Protein AF-A0A0G1YQS0-F1 (afdb_monomer)

Nearest PDB structures (foldseek):
  4dkw-assembly2_B  TM=8.585E-01  e=4.491E-18  Lederbergvirus P22
  5oe8-assembly2_B  TM=4.545E-01  e=4.018E-17  Deep-sea thermophilic phage D6E
  5oea-assembly3_C  TM=4.468E-01  e=3.009E-16  Deep-sea thermophilic phage D6E
  5oee-assembly6_F  TM=4.337E-01  e=1.665E-16  Deep-sea thermophilic phage D6E
  5oee-assembly3_C  TM=4.210E-01  e=2.109E-16  Deep-sea thermophilic phage D6E

Foldseek 3Di:
DVVVVVVVVVVVVCCQQVVLQPDDDQPLLLCQQQDFFPVRHAFQETEALEAPPQQLLLSLLSSQQCLQAVVDDPSGNHDHDPARFEEEEEEAAQVCLQVRNVCQNQNPQDPVCPVGGNSHSNGPVQWDDFDADPPDPSGTQWTWTNHPHGIHIYGYGHLVVDLVVLQPAQGQEYEYEADHDPSNVVSVVVSCPVVVHHYYYGYQLPVFCDPVNCCAPPVNPRSYHYRWYFLVSRPVQDPVNLVVVQVVDDPQCNCRNGGSHRSLPAWALQSDRQVLFEDAADDADLLWAKEKFWEDADPAWTKIWIWTWDPPDPFIAIEGHDMDTGHDDDLLRSLVVCVVVVQLQHEYAYAPQQQDQDPPPRHRNVVSSVVSRGNYDPDHFAAACDPPDDPPPRHDDPSRLSVVVNVCSVVNRYHYHNVPVLLVVLSSNFTDDPRHTDPDSCRNVNRCSRGCRQQAHPVRDGPCSVSSNVPPPVVVVVPDDPPDDD

Solvent-accessible surface area (backbone atoms only — not comparable to full-atom values): 26252 Å² total; per-residue (Å²): 111,72,68,60,54,51,52,52,54,51,52,53,51,44,57,42,46,38,38,56,85,67,62,75,68,49,73,65,51,47,49,53,54,41,42,40,11,90,83,70,46,71,27,39,33,36,33,41,35,17,21,65,92,61,51,50,62,58,49,52,31,45,52,53,28,29,56,34,32,55,65,66,59,95,85,64,69,38,87,81,74,96,55,45,41,40,33,40,38,33,18,69,29,59,66,54,21,35,69,48,55,45,26,43,31,34,14,62,67,47,97,91,33,77,85,29,50,18,43,14,30,36,32,46,93,31,56,72,52,71,43,71,32,86,97,43,90,79,24,59,30,33,42,35,27,44,14,80,74,42,72,12,44,36,38,51,42,22,56,74,68,43,46,72,71,42,68,80,43,72,26,38,34,36,39,34,38,43,81,67,56,66,66,42,49,52,26,55,59,56,18,15,64,89,63,69,25,39,37,40,36,25,27,49,40,84,81,22,65,41,74,60,48,38,42,49,76,71,67,42,52,74,47,32,34,68,38,76,39,29,46,86,65,22,90,88,52,46,73,68,57,49,53,55,55,53,70,77,42,57,81,84,50,40,53,23,44,42,42,16,41,43,47,90,74,63,25,53,71,58,88,63,63,64,75,71,28,46,37,82,79,72,87,78,62,88,84,44,45,58,32,28,4,34,28,82,57,65,100,51,46,25,13,40,26,32,36,38,32,47,74,88,49,98,65,54,32,39,31,41,74,50,72,52,77,48,67,88,72,53,72,71,56,51,46,50,52,41,41,74,77,40,23,58,82,26,47,26,29,34,50,65,71,33,68,44,60,34,90,87,77,69,42,36,44,51,55,58,41,43,75,72,48,37,34,58,46,94,59,56,51,37,38,60,27,61,93,94,51,61,85,70,67,32,42,78,63,63,66,64,44,50,51,52,52,43,52,30,32,78,70,62,24,34,34,34,32,59,85,50,54,70,57,54,55,33,51,76,63,34,30,30,56,96,85,35,78,51,90,56,74,41,38,59,61,50,3,41,40,35,22,57,48,57,44,31,42,82,84,65,43,64,64,52,55,73,76,60,49,62,76,57,63,66,61,56,74,74,69,81,86,90,84,75,89,132

Radius of gyration: 30.28 Å; Cα contacts (8 Å, |Δi|>4): 952; chains: 1; bounding box: 109×50×86 Å

Secondary structure (DSSP, 8-state):
-HHHHHHHHHHHHHHHH-TTTT----HHHHHHHTPBPTTSSBPSEEEEEE-TTSSHHHHHHHHHHHHHH----TT--S---SS--EEEEEESSHHHIIIIIIHHHH----TT-GGGTT-SSS-GGGEEEEEEPTTSTT-EEEEEEEETTEEEEEEEEEGGG-HHHHTT---SEEEEESPPPHHHHHHHHHHTTTTT-EEEEEE--TT-S-HHHHIIIII--TTEEEEEE-GGG-TTS-HHHHHHHHHHS-TTTHHHHHH----TTSSBS----HHHHEE------TTS-EEEEEE--SSS-EEEEEEEEE-SSSS-EEEEEEEEEESS--HHHHHHHHHHTTTTTS-EE--GGGGSBPTTT-SBHHHHHHHTT--B-SS---PPPPTTSPTT-S---HHHHHHHHHHHHHTT-EEEETT-HHHHHHHHH-BEETTEE--SS-HHHHHHHHHHHHHB-TTS-BTTHHHHGGGTHHHHTTS----S--

Structure (mmCIF, N/CA/C/O backbone):
data_AF-A0A0G1YQS0-F1
#
_entry.id   AF-A0A0G1YQS0-F1
#
loop_
_atom_site.group_PDB
_atom_site.id
_atom_site.type_symbol
_atom_site.label_atom_id
_atom_site.label_alt_id
_atom_site.label_comp_id
_atom_site.label_asym_id
_atom_site.label_entity_id
_atom_site.label_seq_id
_atom_site.pdbx_PDB_ins_code
_atom_site.Cartn_x
_atom_site.Cartn_y
_atom_site.Cartn_z
_atom_site.occupancy
_atom_site.B_iso_or_equiv
_atom_site.auth_seq_id
_atom_site.auth_comp_id
_atom_site.auth_asym_id
_atom_site.auth_atom_id
_atom_site.pdbx_PDB_model_num
ATOM 1 N N . MET A 1 1 ? 50.253 -10.487 -30.261 1.00 47.97 1 MET A N 1
ATOM 2 C CA . MET A 1 1 ? 49.721 -9.356 -29.456 1.00 47.97 1 MET A CA 1
ATOM 3 C C . MET A 1 1 ? 48.648 -8.535 -30.181 1.00 47.97 1 MET A C 1
ATOM 5 O O . MET A 1 1 ? 47.616 -8.299 -29.568 1.00 47.97 1 MET A O 1
ATOM 9 N N . LYS A 1 2 ? 48.805 -8.149 -31.464 1.00 45.94 2 LYS A N 1
ATOM 10 C CA . LYS A 1 2 ? 47.773 -7.384 -32.209 1.00 45.94 2 LYS A CA 1
ATOM 11 C C . LYS A 1 2 ? 46.428 -8.119 -32.394 1.00 45.94 2 LYS A C 1
ATOM 13 O O . LYS A 1 2 ? 45.391 -7.483 -32.247 1.00 45.94 2 LYS A O 1
ATOM 18 N N . ASP A 1 3 ? 46.427 -9.434 -32.628 1.00 50.09 3 ASP A N 1
ATOM 19 C CA . ASP A 1 3 ? 45.172 -10.200 -32.789 1.00 50.09 3 ASP A CA 1
ATOM 20 C C . ASP A 1 3 ? 44.426 -10.457 -31.473 1.00 50.09 3 ASP A C 1
ATOM 22 O O . ASP A 1 3 ? 43.200 -10.418 -31.441 1.00 50.09 3 ASP A O 1
ATOM 26 N N . HIS A 1 4 ? 45.145 -10.628 -30.358 1.00 42.50 4 HIS A N 1
ATOM 27 C CA . HIS A 1 4 ? 44.522 -10.709 -29.030 1.00 42.50 4 HIS A CA 1
ATOM 28 C C . HIS A 1 4 ? 43.888 -9.371 -28.617 1.00 42.50 4 HIS A C 1
ATOM 30 O O . HIS A 1 4 ? 42.774 -9.356 -28.107 1.00 42.50 4 HIS A O 1
ATOM 36 N N . SER A 1 5 ? 44.547 -8.244 -28.905 1.00 46.78 5 SER A N 1
ATOM 37 C CA . SER A 1 5 ? 44.008 -6.898 -28.656 1.00 46.78 5 SER A CA 1
ATOM 38 C C . SER A 1 5 ? 42.750 -6.595 -29.486 1.00 46.78 5 SER A C 1
ATOM 40 O O . SER A 1 5 ? 41.807 -6.009 -28.957 1.00 46.78 5 SER A O 1
ATOM 42 N N . LYS A 1 6 ? 42.697 -7.027 -30.755 1.00 51.34 6 LYS A N 1
ATOM 43 C CA . LYS A 1 6 ? 41.497 -6.900 -31.603 1.00 51.34 6 LYS A CA 1
ATOM 44 C C . LYS A 1 6 ? 40.340 -7.788 -31.139 1.00 51.34 6 LYS A C 1
ATOM 46 O O . LYS A 1 6 ? 39.194 -7.360 -31.192 1.00 51.34 6 LYS A O 1
ATOM 51 N N . SER A 1 7 ? 40.633 -9.001 -30.674 1.00 59.25 7 SER A N 1
ATOM 52 C CA . SER A 1 7 ? 39.616 -9.913 -30.135 1.00 59.25 7 SER A CA 1
ATOM 53 C C . SER A 1 7 ? 38.993 -9.364 -28.843 1.00 59.25 7 SER A C 1
ATOM 55 O O . SER A 1 7 ? 37.771 -9.311 -28.719 1.00 59.25 7 SER A O 1
ATOM 57 N N . ILE A 1 8 ? 39.817 -8.843 -27.923 1.00 61.03 8 ILE A N 1
ATOM 58 C CA . ILE A 1 8 ? 39.352 -8.210 -26.677 1.00 61.03 8 ILE A CA 1
ATOM 59 C C . ILE A 1 8 ? 38.475 -6.982 -26.975 1.00 61.03 8 ILE A C 1
ATOM 61 O O . ILE A 1 8 ? 37.369 -6.888 -26.445 1.00 61.03 8 ILE A O 1
ATOM 65 N N . SER A 1 9 ? 38.891 -6.100 -27.893 1.00 70.25 9 SER A N 1
ATOM 66 C CA . SER A 1 9 ? 38.107 -4.903 -28.237 1.00 70.25 9 SER A CA 1
ATOM 67 C C . SER A 1 9 ? 36.780 -5.223 -28.939 1.00 70.25 9 SER A C 1
ATOM 69 O O . SER A 1 9 ? 35.788 -4.513 -28.762 1.00 70.25 9 SER A O 1
ATOM 71 N N . GLN A 1 10 ? 36.716 -6.318 -29.700 1.00 68.62 10 GLN A N 1
ATOM 72 C CA . GLN A 1 10 ? 35.486 -6.775 -30.348 1.00 68.62 10 GLN A CA 1
ATOM 73 C C . GLN A 1 10 ? 34.505 -7.410 -29.347 1.00 68.62 10 GLN A C 1
ATOM 75 O O . GLN A 1 10 ? 33.293 -7.198 -29.457 1.00 68.62 10 GLN A O 1
ATOM 80 N N . VAL A 1 11 ? 35.010 -8.126 -28.336 1.00 69.38 11 VAL A N 1
ATOM 81 C CA . VAL A 1 11 ? 34.209 -8.666 -27.223 1.00 69.38 11 VAL A CA 1
ATOM 82 C C . VAL A 1 11 ? 33.661 -7.540 -26.343 1.00 69.38 11 VAL A C 1
ATOM 84 O O . VAL A 1 11 ? 32.473 -7.545 -26.020 1.00 69.38 11 VAL A O 1
ATOM 87 N N . GLU A 1 12 ? 34.479 -6.544 -26.000 1.00 72.00 12 GLU A N 1
ATOM 88 C CA . GLU A 1 12 ? 34.055 -5.367 -25.226 1.00 72.00 12 GLU A CA 1
ATOM 89 C C . GLU A 1 12 ? 32.992 -4.550 -25.966 1.00 72.00 12 GLU A C 1
ATOM 91 O O . GLU A 1 12 ? 31.954 -4.207 -25.395 1.00 72.00 12 GLU A O 1
ATOM 96 N N . ARG A 1 13 ? 33.188 -4.322 -27.272 1.00 72.50 13 ARG A N 1
ATOM 97 C CA . ARG A 1 13 ? 32.185 -3.671 -28.124 1.00 72.50 13 ARG A CA 1
ATOM 98 C C . ARG A 1 13 ? 30.888 -4.477 -28.182 1.00 72.50 13 ARG A C 1
ATOM 100 O O . ARG A 1 13 ? 29.809 -3.897 -28.094 1.00 72.50 13 ARG A O 1
ATOM 107 N N . SER A 1 14 ? 30.976 -5.801 -28.291 1.00 73.31 14 SER A N 1
ATOM 108 C CA . SER A 1 14 ? 29.788 -6.660 -28.319 1.00 73.31 14 SER A CA 1
ATOM 109 C C . SER A 1 14 ? 29.017 -6.591 -26.996 1.00 73.31 14 SER A C 1
ATOM 111 O O . SER A 1 14 ? 27.807 -6.398 -27.002 1.00 73.31 14 SER A O 1
ATOM 113 N N . ARG A 1 15 ? 29.715 -6.630 -25.854 1.00 73.50 15 ARG A N 1
ATOM 114 C CA . ARG A 1 15 ? 29.102 -6.462 -24.524 1.00 73.50 15 ARG A CA 1
ATOM 115 C C . ARG A 1 15 ? 28.442 -5.095 -24.336 1.00 73.50 15 ARG A C 1
ATOM 117 O O . ARG A 1 15 ? 27.399 -5.025 -23.695 1.00 73.50 15 ARG A O 1
ATOM 124 N N . LYS A 1 16 ? 29.018 -4.032 -24.908 1.00 74.94 16 LYS A N 1
ATOM 125 C CA . LYS A 1 16 ? 28.485 -2.664 -24.811 1.00 74.94 16 LYS A CA 1
ATOM 126 C C . LYS A 1 16 ? 27.200 -2.457 -25.627 1.00 74.94 16 LYS A C 1
ATOM 128 O O . LYS A 1 16 ? 26.287 -1.808 -25.138 1.00 74.94 16 LYS A O 1
ATOM 133 N N . TYR A 1 17 ? 27.114 -2.998 -26.846 1.00 78.25 17 TYR A N 1
ATOM 134 C CA . TYR A 1 17 ? 26.000 -2.706 -27.771 1.00 78.25 17 TYR A CA 1
ATOM 135 C C . TYR A 1 17 ? 24.974 -3.839 -27.940 1.00 78.25 17 TYR A C 1
ATOM 137 O O . TYR A 1 17 ? 23.908 -3.612 -28.511 1.00 78.25 17 TYR A O 1
ATOM 145 N N . PHE A 1 18 ? 25.271 -5.047 -27.450 1.00 82.62 18 PHE A N 1
ATOM 146 C CA . PHE A 1 18 ? 24.380 -6.216 -27.507 1.00 82.62 18 PHE A CA 1
ATOM 147 C C . PHE A 1 18 ? 23.965 -6.688 -26.104 1.00 82.62 18 PHE A C 1
ATOM 149 O O . PHE A 1 18 ? 23.758 -7.880 -25.868 1.00 82.62 18 PHE A O 1
ATOM 156 N N . LYS A 1 19 ? 23.850 -5.745 -25.156 1.00 88.25 19 LYS A N 1
ATOM 157 C CA . LYS A 1 19 ? 23.499 -6.002 -23.748 1.00 88.25 19 LYS A CA 1
ATOM 158 C C . LYS A 1 19 ? 22.233 -6.863 -23.624 1.00 88.25 19 LYS A C 1
ATOM 160 O O . LYS A 1 19 ? 22.225 -7.812 -22.849 1.00 88.25 19 LYS A O 1
ATOM 165 N N . LEU A 1 20 ? 21.210 -6.580 -24.441 1.00 91.06 20 LEU A N 1
ATOM 166 C CA . LEU A 1 20 ? 19.944 -7.321 -24.471 1.00 91.06 20 LEU A CA 1
ATOM 167 C C . LEU A 1 20 ? 20.108 -8.780 -24.921 1.00 91.06 20 LEU A C 1
ATOM 169 O O . LEU A 1 20 ? 19.593 -9.677 -24.263 1.00 91.06 20 LEU A O 1
ATOM 173 N N . GLN A 1 21 ? 20.841 -9.037 -26.014 1.00 88.38 21 GLN A N 1
ATOM 174 C CA . GLN A 1 21 ? 21.066 -10.409 -26.496 1.00 88.38 21 GLN A CA 1
ATOM 175 C C . GLN A 1 21 ? 21.927 -11.228 -25.531 1.00 88.38 21 GLN A C 1
ATOM 177 O O . GLN A 1 21 ? 21.789 -12.445 -25.453 1.00 88.38 21 GLN A O 1
ATOM 182 N N . LEU A 1 22 ? 22.822 -10.559 -24.805 1.00 89.75 22 LEU A N 1
ATOM 183 C CA . LEU A 1 22 ? 23.710 -11.171 -23.821 1.00 89.75 22 LEU A CA 1
ATOM 184 C C . LEU A 1 22 ? 23.096 -11.205 -22.414 1.00 89.75 22 LEU A C 1
ATOM 186 O O . LEU A 1 22 ? 23.805 -11.508 -21.451 1.00 89.75 22 LEU A O 1
ATOM 190 N N . TYR A 1 23 ? 21.805 -10.882 -22.272 1.00 93.06 23 TYR A N 1
ATOM 191 C CA . TYR A 1 23 ? 21.159 -10.841 -20.971 1.00 93.06 23 TYR A CA 1
ATOM 192 C C . TYR A 1 23 ? 21.137 -12.228 -20.320 1.00 93.06 23 TYR A C 1
ATOM 194 O O . TYR A 1 23 ? 20.477 -13.158 -20.787 1.00 93.06 23 TYR A O 1
ATOM 202 N N . SER A 1 24 ? 21.855 -12.337 -19.204 1.00 92.00 24 SER A N 1
ATOM 203 C CA . SER A 1 24 ? 21.890 -13.513 -18.345 1.00 92.00 24 SER A CA 1
ATOM 204 C C . SER A 1 24 ? 21.340 -13.123 -16.970 1.00 92.00 24 SER A C 1
ATOM 206 O O . SER A 1 24 ? 22.117 -12.663 -16.129 1.00 92.00 24 SER A O 1
ATOM 208 N N . PRO A 1 25 ? 20.019 -13.249 -16.738 1.00 94.31 25 PRO A N 1
ATOM 209 C CA . PRO A 1 25 ? 19.409 -12.890 -15.461 1.00 94.31 25 PRO A CA 1
ATOM 210 C C . PRO A 1 25 ? 19.966 -13.733 -14.313 1.00 94.31 25 PRO A C 1
ATOM 212 O O . PRO A 1 25 ? 20.261 -14.921 -14.477 1.00 94.31 25 PRO A O 1
ATOM 215 N N . TYR A 1 26 ? 20.016 -13.152 -13.116 1.00 95.38 26 TYR A N 1
ATOM 216 C CA . TYR A 1 26 ? 20.148 -13.938 -11.893 1.00 95.38 26 TYR A CA 1
ATOM 217 C C . TYR A 1 26 ? 18.948 -14.882 -11.721 1.00 95.38 26 TYR A C 1
ATOM 219 O O . TYR A 1 26 ? 17.856 -14.583 -12.212 1.00 95.38 26 TYR A O 1
ATOM 227 N N . PRO A 1 27 ? 19.093 -16.007 -10.995 1.00 95.56 27 PRO A N 1
ATOM 228 C CA . PRO A 1 27 ? 18.009 -16.978 -10.843 1.00 95.56 27 PRO A CA 1
ATOM 229 C C . PRO A 1 27 ? 16.690 -16.375 -10.337 1.00 95.56 27 PRO A C 1
ATOM 231 O O . PRO A 1 27 ? 15.619 -16.754 -10.805 1.00 95.56 27 PRO A O 1
ATOM 234 N N . TYR A 1 28 ? 16.733 -15.410 -9.411 1.00 95.50 28 TYR A N 1
ATOM 235 C CA . TYR A 1 28 ? 15.521 -14.731 -8.940 1.00 95.50 28 TYR A CA 1
ATOM 236 C C . TYR A 1 28 ? 14.929 -13.765 -9.985 1.00 95.50 28 TYR A C 1
ATOM 238 O O . TYR A 1 28 ? 13.711 -13.651 -10.068 1.00 95.50 28 TYR A O 1
ATOM 246 N N . GLN A 1 29 ? 15.758 -13.115 -10.813 1.00 96.75 29 GLN A N 1
ATOM 247 C CA . GLN A 1 29 ? 15.302 -12.245 -11.906 1.00 96.75 29 GLN A CA 1
ATOM 248 C C . GLN A 1 29 ? 14.600 -13.069 -12.989 1.00 96.75 29 GLN A C 1
ATOM 250 O O . GLN A 1 29 ? 13.508 -12.719 -13.424 1.00 96.75 29 GLN A O 1
ATOM 255 N N . ARG A 1 30 ? 15.172 -14.225 -13.359 1.00 96.06 30 ARG A N 1
ATOM 256 C CA . ARG A 1 30 ? 14.526 -15.161 -14.291 1.00 96.06 30 ARG A CA 1
ATOM 257 C C . ARG A 1 30 ? 13.160 -15.598 -13.768 1.00 96.06 30 ARG A C 1
ATOM 259 O O . ARG A 1 30 ? 12.164 -15.452 -14.468 1.00 96.06 30 ARG A O 1
ATOM 266 N N . ARG A 1 31 ? 13.105 -16.052 -12.511 1.00 95.44 31 ARG A N 1
ATOM 267 C CA . ARG A 1 31 ? 11.840 -16.428 -11.869 1.00 95.44 31 ARG A CA 1
ATOM 268 C C . ARG A 1 31 ? 10.839 -15.268 -11.843 1.00 95.44 31 ARG A C 1
ATOM 270 O O . ARG A 1 31 ? 9.659 -15.513 -12.052 1.00 95.44 31 ARG A O 1
ATOM 277 N N . PHE A 1 32 ? 11.291 -14.028 -11.620 1.00 97.25 32 PHE A N 1
ATOM 278 C CA . PHE A 1 32 ? 10.441 -12.834 -11.683 1.00 97.25 32 PHE A CA 1
ATOM 279 C C . PHE A 1 32 ? 9.796 -12.654 -13.070 1.00 97.25 32 PHE A C 1
ATOM 281 O O . PHE A 1 32 ? 8.576 -12.493 -13.161 1.00 97.25 32 PHE A O 1
ATOM 288 N N . HIS A 1 33 ? 10.582 -12.749 -14.148 1.00 97.38 33 HIS A N 1
ATOM 289 C CA . HIS A 1 33 ? 10.072 -12.652 -15.522 1.00 97.38 33 HIS A CA 1
ATOM 290 C C . HIS A 1 33 ? 9.028 -13.732 -15.839 1.00 97.38 33 HIS A C 1
ATOM 292 O O . HIS A 1 33 ? 8.055 -13.481 -16.547 1.00 97.38 33 HIS A O 1
ATOM 298 N N . GLU A 1 34 ? 9.197 -14.928 -15.285 1.00 95.62 34 GLU A N 1
ATOM 299 C CA . GLU A 1 34 ? 8.368 -16.102 -15.577 1.00 95.62 34 GLU A CA 1
ATOM 300 C C . GLU A 1 34 ? 7.168 -16.255 -14.628 1.00 95.62 34 GLU A C 1
ATOM 302 O O . GLU A 1 34 ? 6.394 -17.205 -14.772 1.00 95.62 34 GLU A O 1
ATOM 307 N N . MET A 1 35 ? 6.992 -15.339 -13.662 1.00 95.25 35 MET A N 1
ATOM 308 C CA . MET A 1 35 ? 5.997 -15.505 -12.602 1.00 95.25 35 MET A CA 1
ATOM 309 C C . MET A 1 35 ? 4.594 -15.752 -13.147 1.00 95.25 35 MET A C 1
ATOM 311 O O . MET A 1 35 ? 4.023 -14.968 -13.918 1.00 95.25 35 MET A O 1
ATOM 315 N N . LYS A 1 36 ? 4.026 -16.849 -12.660 1.00 92.19 36 LYS A N 1
ATOM 316 C CA . LYS A 1 36 ? 2.635 -17.206 -12.856 1.00 92.19 36 LYS A CA 1
ATOM 317 C C . LYS A 1 36 ? 1.827 -16.813 -11.622 1.00 92.19 36 LYS A C 1
ATOM 319 O O . LYS A 1 36 ? 2.363 -16.663 -10.526 1.00 92.19 36 LYS A O 1
ATOM 324 N N . ASP A 1 37 ? 0.540 -16.628 -11.827 1.00 85.56 37 ASP A N 1
ATOM 325 C CA . ASP A 1 37 ? -0.450 -16.483 -10.783 1.00 85.56 37 ASP A CA 1
ATOM 326 C C . ASP A 1 37 ? -0.739 -17.840 -10.104 1.00 85.56 37 ASP A C 1
ATOM 328 O O . ASP A 1 37 ? -0.276 -18.885 -10.582 1.00 85.56 37 ASP A O 1
ATOM 332 N N . PRO A 1 38 ? -1.497 -17.880 -8.992 1.00 77.88 38 PRO A N 1
ATOM 333 C CA . PRO A 1 38 ? -1.821 -19.132 -8.307 1.00 77.88 38 PRO A CA 1
ATOM 334 C C . PRO A 1 38 ? -2.590 -20.159 -9.158 1.00 77.88 38 PRO A C 1
ATOM 336 O O . PRO A 1 38 ? -2.700 -21.314 -8.753 1.00 77.88 38 PRO A O 1
ATOM 339 N N . GLN A 1 39 ? -3.127 -19.776 -10.323 1.00 81.56 39 GLN A N 1
ATOM 340 C CA . GLN A 1 39 ? -3.768 -20.687 -11.278 1.00 81.56 39 GLN A CA 1
ATOM 341 C C . GLN A 1 39 ? -2.822 -21.140 -12.406 1.00 81.56 39 GLN A C 1
ATOM 343 O O . GLN A 1 39 ? -3.256 -21.824 -13.335 1.00 81.56 39 GLN A O 1
ATOM 348 N N . GLY A 1 40 ? -1.537 -20.781 -12.340 1.00 85.31 40 GLY A N 1
ATOM 349 C CA . GLY A 1 40 ? -0.513 -21.176 -13.306 1.00 85.31 40 GLY A CA 1
ATOM 350 C C . GLY A 1 40 ? -0.517 -20.366 -14.606 1.00 85.31 40 GLY A C 1
ATOM 351 O O . GLY A 1 40 ? 0.218 -20.709 -15.535 1.00 85.31 40 GLY A O 1
ATOM 352 N N . LYS A 1 41 ? -1.306 -19.289 -14.705 1.00 90.56 41 LYS A N 1
ATOM 353 C CA . LYS A 1 41 ? -1.275 -18.368 -15.857 1.00 90.56 41 LYS A CA 1
ATOM 354 C C . LYS A 1 41 ? -0.269 -17.258 -15.604 1.00 90.56 41 LYS A C 1
ATOM 356 O O . LYS A 1 41 ? 0.053 -16.969 -14.468 1.00 90.56 41 LYS A O 1
ATOM 361 N N . VAL A 1 42 ? 0.236 -16.597 -16.643 1.00 91.62 42 VAL A N 1
ATOM 362 C CA . VAL A 1 42 ? 1.142 -15.450 -16.446 1.00 91.62 42 VAL A CA 1
ATOM 363 C C . VAL A 1 42 ? 0.444 -14.372 -15.611 1.00 91.62 42 VAL A C 1
ATOM 365 O O . VAL A 1 42 ? -0.614 -13.879 -16.014 1.00 91.62 42 VAL A O 1
ATOM 368 N N . ALA A 1 43 ? 1.052 -13.998 -14.482 1.00 95.25 43 ALA A N 1
ATOM 369 C CA . ALA A 1 43 ? 0.480 -13.014 -13.573 1.00 95.25 43 ALA A CA 1
ATOM 370 C C . ALA A 1 43 ? 0.333 -11.654 -14.269 1.00 95.25 43 ALA A C 1
ATOM 372 O O . ALA A 1 43 ? 1.257 -11.164 -14.923 1.00 95.25 43 ALA A O 1
ATOM 373 N N . LYS A 1 44 ? -0.842 -11.035 -14.125 1.00 95.38 44 LYS A N 1
ATOM 374 C CA . LYS A 1 44 ? -1.153 -9.721 -14.705 1.00 95.38 44 LYS A CA 1
ATOM 375 C C . LYS A 1 44 ? -0.416 -8.593 -14.003 1.00 95.38 44 LYS A C 1
ATOM 377 O O . LYS A 1 44 ? -0.074 -7.615 -14.655 1.00 95.38 44 LYS A O 1
ATOM 382 N N . ALA A 1 45 ? -0.139 -8.740 -12.713 1.00 96.62 45 ALA A N 1
ATOM 383 C CA . ALA A 1 45 ? 0.695 -7.815 -11.964 1.00 96.62 45 ALA A CA 1
ATOM 384 C C . ALA A 1 45 ? 1.789 -8.583 -11.224 1.00 96.62 45 ALA A C 1
ATOM 386 O O . ALA A 1 45 ? 1.508 -9.523 -10.484 1.00 96.62 45 ALA A O 1
ATOM 387 N N . ARG A 1 46 ? 3.041 -8.182 -11.422 1.00 97.12 46 ARG A N 1
ATOM 388 C CA . ARG A 1 46 ? 4.217 -8.825 -10.835 1.00 97.12 46 ARG A CA 1
ATOM 389 C C . ARG A 1 46 ? 5.002 -7.805 -10.029 1.00 97.12 46 ARG A C 1
ATOM 391 O O . ARG A 1 46 ? 5.286 -6.722 -10.525 1.00 97.12 46 ARG A O 1
ATOM 398 N N . CYS A 1 47 ? 5.370 -8.150 -8.805 1.00 97.06 47 CYS A N 1
ATOM 399 C CA . CYS A 1 47 ? 6.150 -7.283 -7.932 1.00 97.06 47 CYS A CA 1
ATOM 400 C C . CYS A 1 47 ? 7.472 -7.957 -7.561 1.00 97.06 47 CYS A C 1
ATOM 402 O O . CYS A 1 47 ? 7.466 -9.045 -6.992 1.00 97.06 47 CYS A O 1
ATOM 404 N N . LEU A 1 48 ? 8.596 -7.323 -7.895 1.00 97.44 48 LEU A N 1
ATOM 405 C CA . LEU A 1 48 ? 9.923 -7.653 -7.385 1.00 97.44 48 LEU A CA 1
ATOM 406 C C . LEU A 1 48 ? 10.217 -6.729 -6.203 1.00 97.44 48 LEU A C 1
ATOM 408 O O . LEU A 1 48 ? 10.769 -5.637 -6.371 1.00 97.44 48 LEU A O 1
ATOM 412 N N . MET A 1 49 ? 9.833 -7.184 -5.015 1.00 94.94 49 MET A N 1
ATOM 413 C CA . MET A 1 49 ? 10.057 -6.485 -3.754 1.00 94.94 49 MET A CA 1
ATOM 414 C C . MET A 1 49 ? 11.298 -7.068 -3.091 1.00 94.94 49 MET A C 1
ATOM 416 O O . MET A 1 49 ? 11.259 -8.167 -2.542 1.00 94.94 49 MET A O 1
ATOM 420 N N . ALA A 1 50 ? 12.427 -6.379 -3.203 1.00 94.56 50 ALA A N 1
ATOM 421 C CA . ALA A 1 50 ? 13.708 -7.004 -2.918 1.00 94.56 50 ALA A CA 1
ATOM 422 C C . ALA A 1 50 ? 14.756 -6.029 -2.369 1.00 94.56 50 ALA A C 1
ATOM 424 O O . ALA A 1 50 ? 14.590 -4.813 -2.419 1.00 94.56 50 ALA A O 1
ATOM 425 N N . ALA A 1 51 ? 15.853 -6.575 -1.848 1.00 92.06 51 ALA A N 1
ATOM 426 C CA . ALA A 1 51 ? 16.934 -5.833 -1.203 1.00 92.06 51 ALA A CA 1
ATOM 427 C C . ALA A 1 51 ? 17.587 -4.756 -2.092 1.00 92.06 51 ALA A C 1
ATOM 429 O O . ALA A 1 51 ? 17.491 -4.760 -3.326 1.00 92.06 51 ALA A O 1
ATOM 430 N N . ASN A 1 52 ? 18.309 -3.821 -1.476 1.00 88.69 52 ASN A N 1
ATOM 431 C CA . ASN A 1 52 ? 19.058 -2.788 -2.191 1.00 88.69 52 ASN A CA 1
ATOM 432 C C . ASN A 1 52 ? 20.266 -3.378 -2.933 1.00 88.69 52 ASN A C 1
ATOM 434 O O . ASN A 1 52 ? 20.879 -4.338 -2.485 1.00 88.69 52 ASN A O 1
ATOM 438 N N . GLN A 1 53 ? 20.618 -2.775 -4.074 1.00 87.31 53 GLN A N 1
ATOM 439 C CA . GLN A 1 53 ? 21.815 -3.102 -4.872 1.00 87.31 53 GLN A CA 1
ATOM 440 C C . GLN A 1 53 ? 21.901 -4.529 -5.451 1.00 87.31 53 GLN A C 1
ATOM 442 O O . GLN A 1 53 ? 22.977 -4.962 -5.861 1.00 87.31 53 GLN A O 1
ATOM 447 N N . ILE A 1 54 ? 20.780 -5.246 -5.574 1.00 92.19 54 ILE A N 1
ATOM 448 C CA . ILE A 1 54 ? 20.780 -6.583 -6.196 1.00 92.19 54 ILE A CA 1
ATOM 449 C C . ILE A 1 54 ? 20.462 -6.581 -7.700 1.00 92.19 54 ILE A C 1
ATOM 451 O O . ILE A 1 54 ? 20.604 -7.607 -8.348 1.00 92.19 54 ILE A O 1
ATOM 455 N N . GLY A 1 55 ? 20.086 -5.433 -8.281 1.00 92.44 55 GLY A N 1
ATOM 456 C CA . GLY A 1 55 ? 19.776 -5.30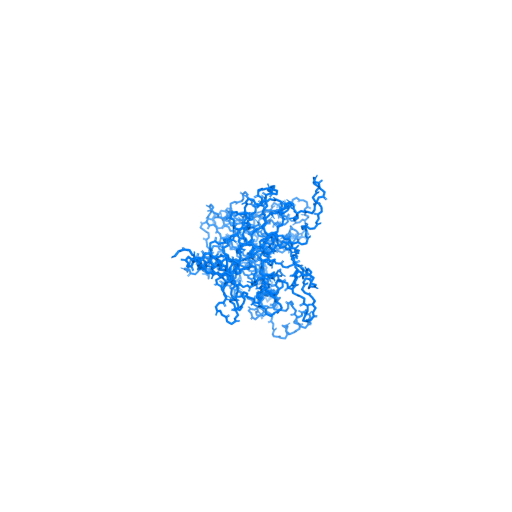6 -9.715 1.00 92.44 55 GLY A CA 1
ATOM 457 C C . GLY A 1 55 ? 18.280 -5.343 -10.050 1.00 92.44 55 GLY A C 1
ATOM 458 O O . GLY A 1 55 ? 17.884 -5.976 -11.026 1.00 92.44 55 GLY A O 1
ATOM 459 N N . LYS A 1 56 ? 17.436 -4.684 -9.244 1.00 94.75 56 LYS A N 1
ATOM 460 C CA . LYS A 1 56 ? 15.975 -4.616 -9.452 1.00 94.75 56 LYS A CA 1
ATOM 461 C C . LYS A 1 56 ? 15.595 -3.767 -10.668 1.00 94.75 56 LYS A C 1
ATOM 463 O O . LYS A 1 56 ? 14.963 -4.279 -11.583 1.00 94.75 56 LYS A O 1
ATOM 468 N N . THR A 1 57 ? 16.078 -2.526 -10.729 1.00 94.44 57 THR A N 1
ATOM 469 C CA . THR A 1 57 ? 15.872 -1.622 -11.874 1.00 94.44 57 THR A CA 1
ATOM 470 C C . THR A 1 57 ? 16.438 -2.210 -13.166 1.00 94.44 57 THR A C 1
ATOM 472 O O . THR A 1 57 ? 15.819 -2.128 -14.221 1.00 94.44 57 THR A O 1
ATOM 475 N N . LEU A 1 58 ? 17.586 -2.890 -13.072 1.00 93.75 58 LEU A N 1
ATOM 476 C CA . LEU A 1 58 ? 18.194 -3.611 -14.188 1.00 93.75 58 LEU A CA 1
ATOM 477 C C . LEU A 1 58 ? 17.252 -4.695 -14.739 1.00 93.75 58 LEU A C 1
ATOM 479 O O . LEU A 1 58 ? 17.058 -4.780 -15.949 1.00 93.75 58 LEU A O 1
ATOM 483 N N . CYS A 1 59 ? 16.655 -5.492 -13.850 1.00 96.50 59 CYS A N 1
ATOM 484 C CA . CYS A 1 59 ? 15.681 -6.528 -14.192 1.00 96.50 59 CYS A CA 1
ATOM 485 C C . CYS A 1 59 ? 14.450 -5.935 -14.898 1.00 96.50 59 CYS A C 1
ATOM 487 O O . CYS A 1 59 ? 14.065 -6.411 -15.964 1.00 96.50 59 CYS A O 1
ATOM 489 N N . GLY A 1 60 ? 13.866 -4.868 -14.343 1.00 97.44 60 GLY A N 1
ATOM 490 C CA . GLY A 1 60 ? 12.710 -4.195 -14.943 1.00 97.44 60 GLY A CA 1
ATOM 491 C C . GLY A 1 60 ? 13.015 -3.576 -16.312 1.00 97.44 60 GLY A C 1
ATOM 492 O O . GLY A 1 60 ? 12.244 -3.748 -17.256 1.00 97.44 60 GLY A O 1
ATOM 493 N N . GLY A 1 61 ? 14.183 -2.941 -16.455 1.00 97.25 61 GLY A N 1
ATOM 494 C CA . GLY A 1 61 ? 14.630 -2.332 -17.709 1.00 97.25 61 GLY A CA 1
ATOM 495 C C . GLY A 1 61 ? 14.906 -3.349 -18.812 1.00 97.25 61 GLY A C 1
ATOM 496 O O . GLY A 1 61 ? 14.533 -3.116 -19.964 1.00 97.25 61 GLY A O 1
ATOM 497 N N . ALA A 1 62 ? 15.499 -4.496 -18.465 1.00 97.50 62 ALA A N 1
ATOM 498 C CA . ALA A 1 62 ? 15.700 -5.593 -19.405 1.00 97.50 62 ALA A CA 1
ATOM 499 C C . ALA A 1 62 ? 14.358 -6.120 -19.938 1.00 97.50 62 ALA A C 1
ATOM 501 O O . ALA A 1 62 ? 14.189 -6.246 -21.149 1.00 97.50 62 ALA A O 1
ATOM 502 N N . GLU A 1 63 ? 13.379 -6.359 -19.061 1.00 98.31 63 GLU A N 1
ATOM 503 C CA . GLU A 1 63 ? 12.047 -6.823 -19.465 1.00 98.31 63 GLU A CA 1
ATOM 504 C C . GLU A 1 63 ? 11.302 -5.798 -20.331 1.00 98.31 63 GLU A C 1
ATOM 506 O O . GLU A 1 63 ? 10.776 -6.151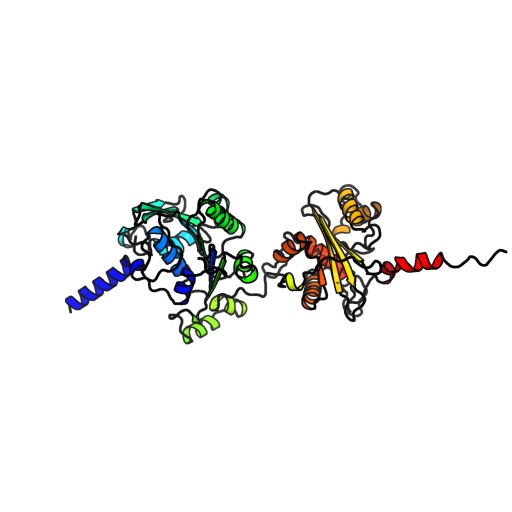 -21.390 1.00 98.31 63 GLU A O 1
ATOM 511 N N . ALA A 1 64 ? 11.327 -4.517 -19.949 1.00 98.38 64 ALA A N 1
ATOM 512 C CA . ALA A 1 64 ? 10.745 -3.443 -20.750 1.00 98.38 64 ALA A CA 1
ATOM 513 C C . ALA A 1 64 ? 11.359 -3.389 -22.162 1.00 98.38 64 ALA A C 1
ATOM 515 O O . ALA A 1 64 ? 10.634 -3.296 -23.152 1.00 98.38 64 ALA A O 1
ATOM 516 N N . ALA A 1 65 ? 12.684 -3.519 -22.285 1.00 98.12 65 ALA A N 1
ATOM 517 C CA . ALA A 1 65 ? 13.354 -3.543 -23.584 1.00 98.12 65 ALA A CA 1
ATOM 518 C C . ALA A 1 65 ? 13.054 -4.813 -24.399 1.00 98.12 65 ALA A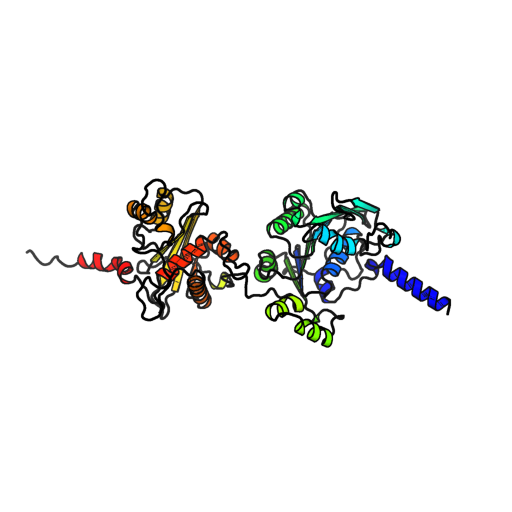 C 1
ATOM 520 O O . ALA A 1 65 ? 12.887 -4.725 -25.618 1.00 98.12 65 ALA A O 1
ATOM 521 N N . ILE A 1 66 ? 12.940 -5.984 -23.760 1.00 98.31 66 ILE A N 1
ATOM 522 C CA . ILE A 1 66 ? 12.514 -7.229 -24.422 1.00 98.31 66 ILE A CA 1
ATOM 523 C C . ILE A 1 66 ? 11.126 -7.039 -25.044 1.00 98.31 66 ILE A C 1
ATOM 525 O O . ILE A 1 66 ? 10.934 -7.333 -26.227 1.00 98.31 66 ILE A O 1
ATOM 529 N N . HIS A 1 67 ? 10.173 -6.489 -24.286 1.00 98.56 67 HIS A N 1
ATOM 530 C CA . HIS A 1 67 ? 8.832 -6.200 -24.792 1.00 98.56 67 HIS A CA 1
ATOM 531 C C . HIS A 1 67 ? 8.838 -5.142 -25.899 1.00 98.56 67 HIS A C 1
ATOM 533 O O . HIS A 1 67 ? 8.197 -5.348 -26.929 1.00 98.56 67 HIS A O 1
ATOM 539 N N . ALA A 1 68 ? 9.591 -4.053 -25.728 1.00 98.50 68 ALA A N 1
ATOM 540 C CA . ALA A 1 68 ? 9.634 -2.954 -26.690 1.00 98.50 68 ALA A CA 1
ATOM 541 C C . ALA A 1 68 ? 10.261 -3.347 -28.036 1.00 98.50 68 ALA A C 1
ATOM 543 O O . ALA A 1 68 ? 9.822 -2.909 -29.100 1.00 98.50 68 ALA A O 1
ATOM 544 N N . THR A 1 69 ? 11.296 -4.186 -28.006 1.00 98.12 69 THR A N 1
ATOM 545 C CA . THR A 1 69 ? 12.001 -4.647 -29.213 1.00 98.12 69 THR A CA 1
ATOM 546 C C . THR A 1 69 ? 11.354 -5.888 -29.829 1.00 98.12 69 THR A C 1
ATOM 548 O O . THR A 1 69 ? 11.488 -6.130 -31.028 1.00 98.12 69 THR A O 1
ATOM 551 N N . GLY A 1 70 ? 10.639 -6.687 -29.035 1.00 97.62 70 GLY A N 1
ATOM 552 C CA . GLY A 1 70 ? 10.125 -7.990 -29.455 1.00 97.62 70 GLY A CA 1
ATOM 553 C C . GLY A 1 70 ? 11.214 -9.058 -29.590 1.00 97.62 70 GLY A C 1
ATOM 554 O O . GLY A 1 70 ? 10.949 -10.136 -30.127 1.00 97.62 70 GLY A O 1
ATOM 555 N N . LEU A 1 71 ? 12.434 -8.770 -29.124 1.00 96.06 71 LEU A N 1
ATOM 556 C CA . LEU A 1 71 ? 13.583 -9.673 -29.143 1.00 96.06 71 LEU A CA 1
ATOM 557 C C . LEU A 1 71 ? 13.597 -10.523 -27.869 1.00 96.06 71 LEU A C 1
ATOM 559 O O . LEU A 1 71 ? 14.436 -10.358 -26.987 1.00 96.06 71 LEU A O 1
ATOM 563 N N . TYR A 1 72 ? 12.622 -11.420 -27.765 1.00 96.38 72 TYR A N 1
ATOM 564 C CA . TYR A 1 72 ? 12.507 -12.336 -26.634 1.00 96.38 72 TYR A CA 1
ATOM 565 C C . TYR A 1 72 ? 13.600 -13.415 -26.680 1.00 96.38 72 TYR A C 1
ATOM 567 O O . TYR A 1 72 ? 13.683 -14.113 -27.694 1.00 96.38 72 TYR A O 1
ATOM 575 N N . PRO A 1 73 ? 14.382 -13.604 -25.600 1.00 94.31 73 PRO A N 1
ATOM 576 C CA . PRO A 1 73 ? 15.349 -14.696 -25.501 1.00 94.31 73 PRO A CA 1
ATOM 577 C C . PRO A 1 73 ? 14.696 -16.080 -25.616 1.00 94.31 73 PRO A C 1
ATOM 579 O O . PRO A 1 73 ? 13.534 -16.253 -25.248 1.00 94.31 73 PRO A O 1
ATOM 582 N N . ASP A 1 74 ? 15.460 -17.089 -26.044 1.00 93.69 74 ASP A N 1
ATOM 583 C CA . ASP A 1 74 ? 14.957 -18.466 -26.201 1.00 93.69 74 ASP A CA 1
ATOM 584 C C . ASP A 1 74 ? 14.469 -19.085 -24.884 1.00 93.69 74 ASP A C 1
ATOM 586 O O . ASP A 1 74 ? 13.562 -19.911 -24.876 1.00 93.69 74 ASP A O 1
ATOM 590 N N . TRP A 1 75 ? 15.049 -18.663 -23.758 1.00 93.75 75 TRP A N 1
ATOM 591 C CA . TRP A 1 75 ? 14.655 -19.115 -22.424 1.00 93.75 75 TRP A CA 1
ATOM 592 C C . TRP A 1 75 ? 13.401 -18.411 -21.880 1.00 93.75 75 TRP A C 1
ATOM 594 O O . TRP A 1 75 ? 12.956 -18.748 -20.791 1.00 93.75 75 TRP A O 1
ATOM 604 N N . TRP A 1 76 ? 12.847 -17.420 -22.585 1.00 95.56 76 TRP A N 1
ATOM 605 C CA . TRP A 1 76 ? 11.763 -16.583 -22.071 1.00 95.56 76 TRP A CA 1
ATOM 606 C C . TRP A 1 76 ? 10.420 -17.325 -21.976 1.00 95.56 76 TRP A C 1
ATOM 608 O O . TRP A 1 76 ? 9.779 -17.564 -23.003 1.00 95.56 76 TRP A O 1
ATOM 618 N N . ASP A 1 77 ? 9.947 -17.564 -20.748 1.00 93.50 77 ASP A N 1
ATOM 619 C CA . ASP A 1 77 ? 8.601 -18.098 -20.443 1.00 93.50 77 ASP A CA 1
ATOM 620 C C . ASP A 1 77 ? 7.670 -17.072 -19.744 1.00 93.50 77 ASP A C 1
ATOM 622 O O . ASP A 1 77 ? 6.636 -17.393 -19.146 1.00 93.50 77 ASP A O 1
ATOM 626 N N . GLY A 1 78 ? 8.031 -15.789 -19.812 1.00 94.62 78 GLY A N 1
ATOM 627 C CA . GLY A 1 78 ? 7.204 -14.683 -19.330 1.00 94.62 78 GLY A CA 1
ATOM 628 C C . GLY A 1 78 ? 6.081 -14.277 -20.300 1.00 94.62 78 GLY A C 1
ATOM 629 O O . GLY A 1 78 ? 5.868 -14.915 -21.338 1.00 94.62 78 GLY A O 1
ATOM 630 N N . PRO A 1 79 ? 5.367 -13.171 -20.014 1.00 94.25 79 PRO A N 1
ATOM 631 C CA . PRO A 1 79 ? 4.415 -12.595 -20.959 1.00 94.25 79 PRO A CA 1
ATOM 632 C C . PRO A 1 79 ? 5.090 -12.273 -22.297 1.00 94.25 79 PRO A C 1
ATOM 634 O O . PRO A 1 79 ? 6.259 -11.894 -22.349 1.00 94.25 79 PRO A O 1
ATOM 637 N N . ARG A 1 80 ? 4.364 -12.434 -23.406 1.00 95.44 80 ARG A N 1
ATOM 638 C CA . ARG A 1 80 ? 4.877 -12.165 -24.753 1.00 95.44 80 ARG A CA 1
ATOM 639 C C . ARG A 1 80 ? 3.823 -11.447 -25.578 1.00 95.44 80 ARG A C 1
ATOM 641 O O . ARG A 1 80 ? 2.690 -11.910 -25.685 1.00 95.44 80 ARG A O 1
ATOM 648 N N . PHE A 1 81 ? 4.223 -10.358 -26.220 1.00 96.75 81 PHE A N 1
ATOM 649 C CA . PHE A 1 81 ? 3.356 -9.595 -27.108 1.00 96.75 81 PHE A CA 1
ATOM 650 C C . PHE A 1 81 ? 3.500 -10.066 -28.558 1.00 96.75 81 PHE A C 1
ATOM 652 O O . PHE A 1 81 ? 4.597 -10.153 -29.119 1.00 96.75 81 PHE A O 1
ATOM 659 N N . ALA A 1 82 ? 2.364 -10.392 -29.180 1.00 94.75 82 ALA A N 1
ATOM 660 C CA . ALA A 1 82 ? 2.296 -10.781 -30.588 1.00 94.75 82 ALA A CA 1
ATOM 661 C C . ALA A 1 82 ? 2.289 -9.575 -31.554 1.00 94.75 82 ALA A C 1
ATOM 663 O O . ALA A 1 82 ? 2.282 -9.748 -32.769 1.00 94.75 82 ALA A O 1
ATOM 664 N N . PHE A 1 83 ? 2.321 -8.362 -31.009 1.00 97.12 83 PHE A N 1
ATOM 665 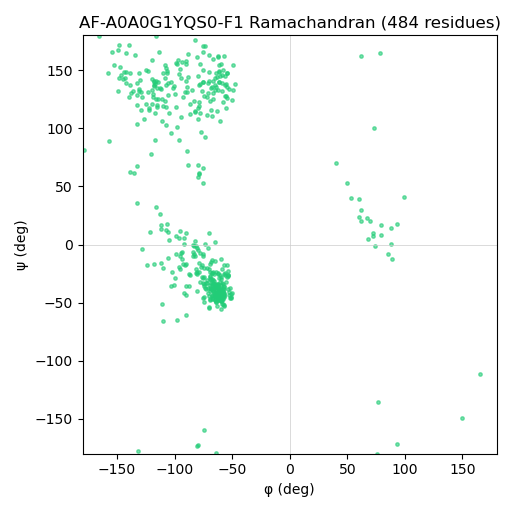C CA . PHE A 1 83 ? 2.207 -7.063 -31.669 1.00 97.12 83 PHE A CA 1
ATOM 666 C C . PHE A 1 83 ? 3.162 -6.071 -30.977 1.00 97.12 83 PHE A C 1
ATOM 668 O O . PHE A 1 83 ? 3.636 -6.404 -29.895 1.00 97.12 83 PHE A O 1
ATOM 675 N N . PRO A 1 84 ? 3.485 -4.903 -31.568 1.00 98.00 84 PRO A N 1
ATOM 676 C CA . PRO A 1 84 ? 4.243 -3.852 -30.881 1.00 98.00 84 PRO A CA 1
ATOM 677 C C . PRO A 1 84 ? 3.408 -3.245 -29.734 1.00 98.00 84 PRO A C 1
ATOM 679 O O . PRO A 1 84 ? 2.404 -2.597 -30.031 1.00 98.00 84 PRO A O 1
ATOM 682 N N . PRO A 1 85 ? 3.763 -3.467 -28.456 1.00 98.19 85 PRO A N 1
ATOM 683 C CA . PRO A 1 85 ? 2.978 -2.970 -27.321 1.00 98.19 85 PRO A CA 1
ATOM 684 C C . PRO A 1 85 ? 3.216 -1.472 -27.052 1.00 98.19 85 PRO A C 1
ATOM 686 O O . PRO A 1 85 ? 4.292 -0.957 -27.360 1.00 98.19 85 PRO A O 1
ATOM 689 N N . HIS A 1 86 ? 2.254 -0.782 -26.431 1.00 98.19 86 HIS A N 1
ATOM 690 C CA . HIS A 1 86 ? 2.468 0.527 -25.792 1.00 98.19 86 HIS A CA 1
ATOM 691 C C . HIS A 1 86 ? 2.960 0.346 -24.359 1.00 98.19 86 HIS A C 1
ATOM 693 O O . HIS A 1 86 ? 2.292 -0.291 -23.534 1.00 98.19 86 HIS A O 1
ATOM 699 N N . LEU A 1 87 ? 4.138 0.896 -24.067 1.00 98.62 87 LEU A N 1
ATOM 700 C CA . LEU A 1 87 ? 4.768 0.789 -22.759 1.00 98.62 87 LEU A CA 1
ATOM 701 C C . LEU A 1 87 ? 4.665 2.096 -21.987 1.00 98.62 87 LEU A C 1
ATOM 703 O O . LEU A 1 87 ? 4.939 3.162 -22.530 1.00 98.62 87 LEU A O 1
ATOM 707 N N . VAL A 1 88 ? 4.391 2.000 -20.688 1.00 98.12 88 VAL A N 1
ATOM 708 C CA . VAL A 1 88 ? 4.521 3.134 -19.765 1.00 98.12 88 VAL A CA 1
ATOM 709 C C . VAL A 1 88 ? 5.488 2.749 -18.656 1.00 98.12 88 VAL A C 1
ATOM 711 O O . VAL A 1 88 ? 5.240 1.807 -17.906 1.00 98.12 88 VAL A O 1
ATOM 714 N N . CYS A 1 89 ? 6.619 3.446 -18.582 1.00 98.06 89 CYS A N 1
ATOM 715 C CA . CYS A 1 89 ? 7.630 3.241 -17.551 1.00 98.06 89 CYS A CA 1
ATOM 716 C C . CYS A 1 89 ? 7.672 4.463 -16.630 1.00 98.06 89 CYS A C 1
ATOM 718 O O . CYS A 1 89 ? 7.673 5.606 -17.096 1.00 98.06 89 CYS A O 1
ATOM 720 N N . SER A 1 90 ? 7.696 4.250 -15.319 1.00 96.38 90 SER A N 1
ATOM 721 C CA . SER A 1 90 ? 7.667 5.341 -14.348 1.00 96.38 90 SER A CA 1
ATOM 722 C C . SER A 1 90 ? 8.593 5.143 -13.174 1.00 96.38 90 SER A C 1
ATOM 724 O O . SER A 1 90 ? 8.807 4.018 -12.740 1.00 96.38 90 SER A O 1
ATOM 726 N N . GLY A 1 91 ? 9.105 6.261 -12.667 1.00 94.38 91 GLY A N 1
ATOM 727 C CA . GLY A 1 91 ? 9.850 6.335 -11.415 1.00 94.38 91 GLY A CA 1
ATOM 728 C C . GLY A 1 91 ? 9.352 7.475 -10.531 1.00 94.38 91 GLY A C 1
ATOM 729 O O . GLY A 1 91 ? 8.443 8.211 -10.903 1.00 94.38 91 GLY A O 1
ATOM 730 N N . VAL A 1 92 ? 9.983 7.671 -9.371 1.00 88.81 92 VAL A N 1
ATOM 731 C CA . VAL A 1 92 ? 9.543 8.636 -8.335 1.00 88.81 92 VAL A CA 1
ATOM 732 C C . VAL A 1 92 ? 9.304 10.052 -8.867 1.00 88.81 92 VAL A C 1
ATOM 734 O O . VAL A 1 92 ? 8.298 10.691 -8.571 1.00 88.81 92 VAL A O 1
ATOM 737 N N . ASN A 1 93 ? 10.233 10.557 -9.667 1.00 91.56 93 ASN A N 1
ATOM 738 C CA . ASN A 1 93 ? 10.129 11.865 -10.295 1.00 91.56 93 ASN A CA 1
ATOM 739 C C . ASN A 1 93 ? 10.831 11.857 -11.648 1.00 91.56 93 ASN A C 1
ATOM 741 O O . ASN A 1 93 ? 11.519 10.898 -12.010 1.00 91.56 93 ASN A O 1
ATOM 745 N N . SER A 1 94 ? 10.666 12.932 -12.403 1.00 91.12 94 SER A N 1
ATOM 746 C CA . SER A 1 94 ? 11.178 13.034 -13.764 1.00 91.12 94 SER A CA 1
ATOM 747 C C . SER A 1 94 ? 12.712 13.020 -13.829 1.00 91.12 94 SER A C 1
ATOM 749 O O . SER A 1 94 ? 13.278 12.477 -14.777 1.00 91.12 94 SER A O 1
ATOM 751 N N . TYR A 1 95 ? 13.401 13.550 -12.810 1.00 89.56 95 TYR A N 1
ATOM 752 C CA . TYR A 1 95 ? 14.867 13.503 -12.721 1.00 89.56 95 TYR A CA 1
ATOM 753 C C . TYR A 1 95 ? 15.376 12.081 -12.465 1.00 89.56 95 TYR A C 1
ATOM 755 O O . TYR A 1 95 ? 16.242 11.601 -13.190 1.00 89.56 95 TYR A O 1
ATOM 763 N N . ARG A 1 96 ? 14.794 11.362 -11.497 1.00 90.00 96 ARG A N 1
ATOM 764 C CA . ARG A 1 96 ? 15.126 9.952 -11.237 1.00 90.00 96 ARG A CA 1
ATOM 765 C C . ARG A 1 96 ? 14.750 9.052 -12.408 1.00 90.00 96 ARG A C 1
ATOM 767 O O . ARG A 1 96 ? 15.507 8.149 -12.739 1.00 90.00 96 ARG A O 1
ATOM 774 N N . THR A 1 97 ? 13.633 9.331 -13.077 1.00 93.94 97 THR A N 1
ATOM 775 C CA . THR A 1 97 ? 13.230 8.617 -14.297 1.00 93.94 97 THR A CA 1
ATOM 776 C C . THR A 1 97 ? 14.281 8.785 -15.395 1.00 93.94 97 THR A C 1
ATOM 778 O O . THR A 1 97 ? 14.666 7.800 -16.021 1.00 93.94 97 THR A O 1
ATOM 781 N N . ARG A 1 98 ? 14.828 9.994 -15.584 1.00 92.31 98 ARG A N 1
ATOM 782 C CA . ARG A 1 98 ? 15.961 10.232 -16.494 1.00 92.31 98 ARG A CA 1
ATOM 783 C C . ARG A 1 98 ? 17.229 9.484 -16.047 1.00 92.31 98 ARG A C 1
ATOM 785 O O . ARG A 1 98 ? 17.885 8.828 -16.851 1.00 92.31 98 ARG A O 1
ATOM 792 N N . ASP A 1 99 ? 17.586 9.584 -14.772 1.00 90.12 99 ASP A N 1
ATOM 793 C CA . ASP A 1 99 ? 18.893 9.122 -14.282 1.00 90.12 99 ASP A CA 1
ATOM 794 C C . ASP A 1 99 ? 18.974 7.602 -14.072 1.00 90.12 99 ASP A C 1
ATOM 796 O O . ASP A 1 99 ? 20.070 7.036 -14.119 1.00 90.12 99 ASP A O 1
ATOM 800 N N . LEU A 1 100 ? 17.830 6.940 -13.873 1.00 91.88 100 LEU A N 1
ATOM 801 C CA . LEU A 1 100 ? 17.729 5.499 -13.631 1.00 91.88 100 LEU A CA 1
ATOM 802 C C . LEU A 1 100 ? 17.089 4.776 -14.820 1.00 91.88 100 LEU A C 1
ATOM 804 O O . LEU A 1 100 ? 17.766 4.019 -15.512 1.00 91.88 100 LEU A O 1
ATOM 808 N N . ILE A 1 101 ? 15.812 5.040 -15.106 1.00 95.69 101 ILE A N 1
ATOM 809 C CA . ILE A 1 101 ? 15.029 4.290 -16.104 1.00 95.69 101 ILE A CA 1
ATOM 810 C C . ILE A 1 101 ? 15.507 4.593 -17.527 1.00 95.69 101 ILE A C 1
ATOM 812 O O . ILE A 1 101 ? 15.867 3.681 -18.271 1.00 95.69 101 ILE A O 1
ATOM 816 N N . GLN A 1 102 ? 15.554 5.871 -17.914 1.00 94.88 102 GLN A N 1
ATOM 817 C CA . GLN A 1 102 ? 16.022 6.278 -19.240 1.00 94.88 102 GLN A CA 1
ATOM 818 C C . GLN A 1 102 ? 17.475 5.851 -19.452 1.00 94.88 102 GLN A C 1
ATOM 820 O O . GLN A 1 102 ? 17.799 5.347 -20.525 1.00 94.88 102 GLN A O 1
ATOM 825 N N . LYS A 1 103 ? 18.340 6.006 -18.441 1.00 91.94 103 LYS A N 1
ATOM 826 C CA . LYS A 1 103 ? 19.729 5.540 -18.508 1.00 91.94 103 LYS A CA 1
ATOM 827 C C . LYS A 1 103 ? 19.818 4.028 -18.713 1.00 91.94 103 LYS A C 1
ATOM 829 O O . LYS A 1 103 ? 20.612 3.584 -19.537 1.00 91.94 103 LYS A O 1
ATOM 834 N N . GLU A 1 104 ? 19.012 3.235 -18.009 1.00 93.25 104 GLU A N 1
ATOM 835 C CA . GLU A 1 104 ? 18.987 1.785 -18.215 1.00 93.25 104 GLU A CA 1
ATOM 836 C C . GLU A 1 104 ? 18.493 1.413 -19.613 1.00 93.25 104 GLU A C 1
ATOM 838 O O . GLU A 1 104 ? 19.061 0.518 -20.235 1.00 93.25 104 GLU A O 1
ATOM 843 N N . LEU A 1 105 ? 17.485 2.104 -20.148 1.00 95.12 105 LEU A N 1
ATOM 844 C CA . LEU A 1 105 ? 16.928 1.804 -21.468 1.00 95.12 105 LEU A CA 1
ATOM 845 C C . LEU A 1 105 ? 17.824 2.281 -22.620 1.00 95.12 105 LEU A C 1
ATOM 847 O O . LEU A 1 105 ? 18.060 1.523 -23.558 1.00 95.12 105 LEU A O 1
ATOM 851 N N . LEU A 1 106 ? 18.340 3.508 -22.560 1.00 92.31 106 LEU A N 1
ATOM 852 C CA . LEU A 1 106 ? 19.053 4.157 -23.668 1.00 92.31 106 LEU A CA 1
ATOM 853 C C . LEU A 1 106 ? 20.577 4.157 -23.515 1.00 92.31 106 LEU A C 1
ATOM 855 O O . LEU A 1 106 ? 21.276 4.252 -24.523 1.00 92.31 106 LEU A O 1
ATOM 859 N N . GLY A 1 107 ? 21.099 4.041 -22.294 1.00 87.19 107 GLY A N 1
ATOM 860 C CA . GLY A 1 107 ? 22.494 4.337 -21.967 1.00 87.19 107 GLY A CA 1
ATOM 861 C C . GLY A 1 107 ? 22.686 5.779 -21.487 1.00 87.19 107 GLY A C 1
ATOM 862 O O . GLY A 1 107 ? 21.726 6.510 -21.232 1.00 87.19 107 GLY A O 1
ATOM 863 N N . THR A 1 108 ? 23.940 6.208 -21.332 1.00 71.38 108 THR A N 1
ATOM 864 C CA . THR A 1 108 ? 24.267 7.554 -20.838 1.00 71.38 108 THR A CA 1
ATOM 865 C C . THR A 1 108 ? 23.985 8.602 -21.919 1.00 71.38 108 THR A C 1
ATOM 867 O O . THR A 1 108 ? 24.828 8.895 -22.756 1.00 71.38 108 THR A O 1
ATOM 870 N N . ALA A 1 109 ? 22.787 9.184 -21.917 1.00 55.06 109 ALA A N 1
ATOM 871 C CA . ALA A 1 109 ? 22.404 10.238 -22.854 1.00 55.06 109 ALA A CA 1
ATOM 872 C C . ALA A 1 109 ? 22.955 11.613 -22.417 1.00 55.06 109 ALA A C 1
ATOM 874 O O . ALA A 1 109 ? 22.193 12.493 -22.020 1.00 55.06 109 ALA A O 1
ATOM 875 N N . ASN A 1 110 ? 24.277 11.810 -22.466 1.00 53.47 110 ASN A N 1
ATOM 876 C CA . ASN A 1 110 ? 24.870 13.147 -22.344 1.00 53.47 110 ASN A CA 1
ATOM 877 C C . ASN A 1 110 ? 25.101 13.757 -23.733 1.00 53.47 110 ASN A C 1
ATOM 879 O O . ASN A 1 110 ? 25.472 13.061 -24.674 1.00 53.47 110 ASN A O 1
ATOM 883 N N . LYS A 1 111 ? 24.890 15.077 -23.844 1.00 43.81 111 LYS A N 1
ATOM 884 C CA . LYS A 1 111 ? 25.000 15.864 -25.091 1.00 43.81 111 LYS A CA 1
ATOM 885 C C . LYS A 1 111 ? 26.340 15.708 -25.825 1.00 43.81 111 LYS A C 1
ATOM 887 O O . LYS A 1 111 ? 26.374 15.920 -27.029 1.00 43.81 111 LYS A O 1
ATOM 892 N N . ASP A 1 112 ? 27.392 15.319 -25.111 1.00 48.94 112 ASP A N 1
ATOM 893 C CA . ASP A 1 112 ? 28.754 15.174 -25.634 1.00 48.94 112 ASP A CA 1
ATOM 894 C C . ASP A 1 112 ? 29.122 13.712 -25.978 1.00 48.94 112 ASP A C 1
ATOM 896 O O . ASP A 1 112 ? 30.274 13.426 -26.294 1.00 48.94 112 ASP A O 1
ATOM 900 N N . ALA A 1 113 ? 28.162 12.775 -25.912 1.00 56.03 113 ALA A N 1
ATOM 901 C CA . ALA A 1 113 ? 28.380 11.339 -26.114 1.00 56.03 113 ALA A CA 1
ATOM 902 C C . ALA A 1 113 ? 27.260 10.680 -26.954 1.00 56.03 113 ALA A C 1
ATOM 904 O O . ALA A 1 113 ? 26.571 9.772 -26.489 1.00 56.03 113 ALA A O 1
ATOM 905 N N . GLU A 1 114 ? 27.077 11.095 -28.217 1.00 55.88 114 GLU A N 1
ATOM 906 C CA . GLU A 1 114 ? 26.178 10.400 -29.172 1.00 55.88 114 GLU A CA 1
ATOM 907 C C . GLU A 1 114 ? 26.486 8.893 -29.304 1.00 55.88 114 GLU A C 1
ATOM 909 O O . GLU A 1 114 ? 25.580 8.091 -29.566 1.00 55.88 114 GLU A O 1
ATOM 914 N N . ASP A 1 115 ? 27.745 8.514 -29.057 1.00 60.94 115 ASP A N 1
ATOM 915 C CA . ASP A 1 115 ? 28.249 7.137 -29.043 1.00 60.94 115 ASP A CA 1
ATOM 916 C C . ASP A 1 115 ? 27.708 6.281 -27.879 1.00 60.94 115 ASP A C 1
ATOM 918 O O . ASP A 1 115 ? 27.816 5.054 -27.921 1.00 60.94 115 ASP A O 1
ATOM 922 N N . ASP A 1 116 ? 27.106 6.887 -26.849 1.00 69.69 116 ASP A N 1
ATOM 923 C CA . ASP A 1 116 ? 26.550 6.162 -25.700 1.00 69.69 116 ASP A CA 1
ATOM 924 C C . ASP A 1 116 ? 25.044 5.871 -25.823 1.00 69.69 116 ASP A C 1
ATOM 926 O O . ASP A 1 116 ? 24.509 5.055 -25.066 1.00 69.69 116 ASP A O 1
ATOM 930 N N . LEU A 1 117 ? 24.352 6.449 -26.811 1.00 76.88 117 LEU A N 1
ATOM 931 C CA . LEU A 1 117 ? 22.975 6.057 -27.123 1.00 76.88 117 LEU A CA 1
ATOM 932 C C . LEU A 1 117 ? 22.939 4.631 -27.684 1.00 76.88 117 LEU A C 1
ATOM 934 O O . LEU A 1 117 ? 23.706 4.282 -28.577 1.00 76.88 117 LEU A O 1
ATOM 938 N N . GLY A 1 118 ? 22.001 3.816 -27.208 1.00 77.25 118 GLY A N 1
ATOM 939 C CA . GLY A 1 118 ? 21.873 2.412 -27.603 1.00 77.25 118 GLY A CA 1
ATOM 940 C C . GLY A 1 118 ? 22.861 1.470 -26.906 1.00 77.25 118 GLY A C 1
ATOM 941 O O . GLY A 1 118 ? 23.075 0.358 -27.393 1.00 77.25 118 GLY A O 1
ATOM 942 N N . THR A 1 119 ? 23.470 1.926 -25.804 1.00 86.25 119 THR A N 1
ATOM 943 C CA . THR A 1 119 ? 24.323 1.123 -24.900 1.00 86.25 119 THR A CA 1
ATOM 944 C C . THR A 1 119 ? 23.573 0.634 -23.656 1.00 86.25 119 THR A C 1
ATOM 946 O O . THR A 1 119 ? 24.091 -0.171 -22.879 1.00 86.25 119 THR A O 1
ATOM 949 N N . GLY A 1 120 ? 22.340 1.118 -23.468 1.00 91.19 120 GLY A N 1
ATOM 950 C CA . GLY A 1 120 ? 21.381 0.575 -22.513 1.00 91.19 120 GLY A CA 1
ATOM 951 C C . GLY A 1 120 ? 20.770 -0.747 -22.986 1.00 91.19 120 GLY A C 1
ATOM 952 O O . GLY A 1 120 ? 21.316 -1.457 -23.832 1.00 91.19 120 GLY A O 1
ATOM 953 N N . TRP A 1 121 ? 19.615 -1.093 -22.427 1.00 95.38 121 TRP A N 1
ATOM 954 C CA . TRP A 1 121 ? 18.882 -2.305 -22.782 1.00 95.38 121 TRP A CA 1
ATOM 955 C C . TRP A 1 121 ? 18.288 -2.270 -24.186 1.00 95.38 121 TRP A C 1
ATOM 957 O O . TRP A 1 121 ? 18.144 -3.327 -24.789 1.00 95.38 121 TRP A O 1
ATOM 967 N N . ILE A 1 122 ? 17.965 -1.096 -24.730 1.00 95.31 122 ILE A N 1
ATOM 968 C CA . ILE A 1 122 ? 17.486 -0.959 -26.107 1.00 95.31 122 ILE A CA 1
ATOM 969 C C . ILE A 1 122 ? 18.708 -0.840 -27.025 1.00 95.31 122 ILE A C 1
ATOM 971 O O . ILE A 1 122 ? 19.406 0.176 -26.978 1.00 95.31 122 ILE A O 1
ATOM 975 N N . PRO A 1 123 ? 18.982 -1.833 -27.892 1.00 92.38 123 PRO A N 1
ATOM 976 C CA . PRO A 1 123 ? 20.130 -1.770 -28.788 1.00 92.38 123 PRO A CA 1
ATOM 977 C C . PRO A 1 123 ? 19.996 -0.616 -29.786 1.00 92.38 123 PRO A C 1
ATOM 979 O O . PRO A 1 123 ? 18.897 -0.343 -30.273 1.00 92.38 123 PRO A O 1
ATOM 982 N N . LYS A 1 124 ? 21.116 -0.001 -30.193 1.00 89.38 124 LYS A N 1
ATOM 983 C CA . LYS A 1 124 ? 21.113 1.130 -31.149 1.00 89.38 124 LYS A CA 1
ATOM 984 C C . LYS A 1 124 ? 20.297 0.864 -32.420 1.00 89.38 124 LYS A C 1
ATOM 986 O O . LYS A 1 124 ? 19.566 1.738 -32.860 1.00 89.38 124 LYS A O 1
ATOM 991 N N . HIS A 1 125 ? 20.387 -0.337 -32.998 1.00 89.94 125 HIS A N 1
ATOM 992 C CA . HIS A 1 125 ? 19.660 -0.687 -34.229 1.00 89.94 125 HIS A CA 1
ATOM 993 C C . HIS A 1 125 ? 18.136 -0.809 -34.034 1.00 89.94 125 HIS A C 1
ATOM 995 O O . HIS A 1 125 ? 17.386 -0.792 -35.012 1.00 89.94 125 HIS A O 1
ATOM 1001 N N . CYS A 1 126 ? 17.681 -0.940 -32.785 1.00 94.62 126 CYS A N 1
ATOM 1002 C CA . CYS A 1 126 ? 16.271 -0.907 -32.418 1.00 94.62 126 CYS A CA 1
ATOM 1003 C C . CYS A 1 126 ? 15.787 0.509 -32.071 1.00 94.62 126 CYS A C 1
ATOM 1005 O O . CYS A 1 126 ? 14.586 0.739 -32.075 1.00 94.62 126 CYS A O 1
ATOM 1007 N N . LEU A 1 127 ? 16.669 1.467 -31.777 1.00 93.31 127 LEU A N 1
ATOM 1008 C CA . LEU A 1 127 ? 16.271 2.838 -31.450 1.00 93.31 127 LEU A CA 1
ATOM 1009 C C . LEU A 1 127 ? 15.935 3.617 -32.733 1.00 93.31 127 LEU A C 1
ATOM 1011 O O . LEU A 1 127 ? 16.773 3.722 -33.627 1.00 93.31 127 LEU A O 1
ATOM 1015 N N . ILE A 1 128 ? 14.713 4.148 -32.830 1.00 94.56 128 ILE A N 1
ATOM 1016 C CA . ILE A 1 128 ? 14.275 4.989 -33.955 1.00 94.56 128 ILE A CA 1
ATOM 1017 C C . ILE A 1 128 ? 14.577 6.455 -33.643 1.00 94.56 128 ILE A C 1
ATOM 1019 O O . ILE A 1 128 ? 15.331 7.080 -34.379 1.00 94.56 128 ILE A O 1
ATOM 1023 N N . ASP A 1 129 ? 13.982 6.984 -32.571 1.00 93.19 129 ASP A N 1
ATOM 1024 C CA . ASP A 1 129 ? 14.165 8.365 -32.106 1.00 93.19 129 ASP A CA 1
ATOM 1025 C C . ASP A 1 129 ? 13.632 8.533 -30.664 1.00 93.19 129 ASP A C 1
ATOM 1027 O O . ASP A 1 129 ? 13.103 7.583 -30.073 1.00 93.19 129 ASP A O 1
ATOM 1031 N N . THR A 1 130 ? 13.749 9.735 -30.101 1.00 94.38 130 THR A N 1
ATOM 1032 C CA . THR A 1 130 ? 13.257 10.110 -28.771 1.00 94.38 130 THR A CA 1
ATOM 1033 C C . THR A 1 130 ? 12.623 11.498 -28.762 1.00 94.38 130 THR A C 1
ATOM 1035 O O . THR A 1 130 ? 13.220 12.450 -29.262 1.00 94.38 130 THR A O 1
ATOM 1038 N N . ASP A 1 131 ? 11.489 11.645 -28.078 1.00 94.69 131 ASP A N 1
ATOM 1039 C CA . ASP A 1 131 ? 10.867 12.949 -27.833 1.00 94.69 131 ASP A CA 1
ATOM 1040 C C . ASP A 1 131 ? 11.389 13.534 -26.518 1.00 94.69 131 ASP A C 1
ATOM 1042 O O . ASP A 1 131 ? 11.420 12.861 -25.488 1.00 94.69 131 ASP A O 1
ATOM 1046 N N . ARG A 1 132 ? 11.814 14.798 -26.526 1.00 93.06 132 ARG A N 1
ATOM 1047 C CA . ARG A 1 132 ? 12.350 15.460 -25.326 1.00 93.06 132 ARG A CA 1
ATOM 1048 C C . ARG A 1 132 ? 11.232 15.829 -24.357 1.00 93.06 132 ARG A C 1
ATOM 1050 O O . ARG A 1 132 ? 10.226 16.387 -24.781 1.00 93.06 132 ARG A O 1
ATOM 1057 N N . LYS A 1 133 ? 11.464 15.644 -23.055 1.00 91.19 133 LYS A N 1
ATOM 1058 C CA . LYS A 1 133 ? 10.571 16.139 -22.002 1.00 91.19 133 LYS A CA 1
ATOM 1059 C C . LYS A 1 133 ? 10.812 17.640 -21.777 1.00 91.19 133 LYS A C 1
ATOM 1061 O O . LYS A 1 133 ? 11.930 18.027 -21.416 1.00 91.19 133 LYS A O 1
ATOM 1066 N N . PRO A 1 134 ? 9.809 18.513 -21.980 1.00 89.44 134 PRO A N 1
ATOM 1067 C CA . PRO A 1 134 ? 9.975 19.945 -21.754 1.00 89.44 134 PRO A CA 1
ATOM 1068 C C . PRO A 1 134 ? 10.328 20.260 -20.295 1.00 89.44 134 PRO A C 1
ATOM 1070 O O . PRO A 1 134 ? 9.781 19.670 -19.367 1.00 89.44 134 PRO A O 1
ATOM 1073 N N . GLY A 1 135 ? 11.238 21.214 -20.089 1.00 88.50 135 GLY A N 1
ATOM 1074 C CA . GLY A 1 135 ? 11.580 21.736 -18.761 1.00 88.50 135 GLY A CA 1
ATOM 1075 C C . GLY A 1 135 ? 12.638 20.952 -17.976 1.00 88.50 135 GLY A C 1
ATOM 1076 O O . GLY A 1 135 ? 13.111 21.464 -16.966 1.00 88.50 135 GLY A O 1
ATOM 1077 N N . ILE A 1 136 ? 13.067 19.768 -18.433 1.00 88.88 136 ILE A N 1
ATOM 1078 C CA . ILE A 1 136 ? 14.073 18.954 -17.728 1.00 88.88 136 ILE A CA 1
ATOM 1079 C C . ILE A 1 136 ? 15.222 18.597 -18.682 1.00 88.88 136 ILE A C 1
ATOM 1081 O O . ILE A 1 136 ? 15.046 17.779 -19.587 1.00 88.88 136 ILE A O 1
ATOM 1085 N N . PRO A 1 137 ? 16.418 19.193 -18.512 1.00 87.88 137 PRO A N 1
ATOM 1086 C CA . PRO A 1 137 ? 17.550 18.954 -19.402 1.00 87.88 137 PRO A CA 1
ATOM 1087 C C . PRO A 1 137 ? 17.910 17.468 -19.533 1.00 87.88 137 PRO A C 1
ATOM 1089 O O . PRO A 1 137 ? 18.114 16.773 -18.536 1.00 87.88 137 PRO A O 1
ATOM 1092 N N . GLY A 1 138 ? 18.004 16.992 -20.777 1.00 86.06 138 GLY A N 1
ATOM 1093 C CA . GLY A 1 138 ? 18.385 15.612 -21.105 1.00 86.06 138 GLY A CA 1
ATOM 1094 C C . GLY A 1 138 ? 17.311 14.554 -20.829 1.00 86.06 138 GLY A C 1
ATOM 1095 O O . GLY A 1 138 ? 17.550 13.383 -21.115 1.00 86.06 138 GLY A O 1
ATOM 1096 N N . ALA A 1 139 ? 16.147 14.934 -20.294 1.00 91.19 139 ALA A N 1
ATOM 1097 C CA . ALA A 1 139 ? 15.043 14.006 -20.090 1.00 91.19 139 ALA A CA 1
ATOM 1098 C C . ALA A 1 139 ? 14.288 13.742 -21.398 1.00 91.19 139 ALA A C 1
ATOM 1100 O O . ALA A 1 139 ? 13.998 14.654 -22.179 1.00 91.19 139 ALA A O 1
ATOM 1101 N N . VAL A 1 140 ? 13.960 12.477 -21.609 1.00 93.25 140 VAL A N 1
ATOM 1102 C CA . VAL A 1 140 ? 13.131 11.971 -22.698 1.00 93.25 140 VAL A CA 1
ATOM 1103 C C . VAL A 1 140 ? 11.730 11.721 -22.150 1.00 93.25 140 VAL A C 1
ATOM 1105 O O . VAL A 1 140 ? 11.571 11.205 -21.047 1.00 93.25 140 VAL A O 1
ATOM 1108 N N . GLU A 1 141 ? 10.713 12.120 -22.904 1.00 94.69 141 GLU A N 1
ATOM 1109 C CA . GLU A 1 141 ? 9.314 11.811 -22.607 1.00 94.69 141 GLU A CA 1
ATOM 1110 C C . GLU A 1 141 ? 8.883 10.524 -23.306 1.00 94.69 141 GLU A C 1
ATOM 1112 O O . GLU A 1 141 ? 8.226 9.691 -22.688 1.00 94.69 141 GLU A O 1
ATOM 1117 N N . LYS A 1 142 ? 9.288 10.328 -24.566 1.00 96.94 142 LYS A N 1
ATOM 1118 C CA . LYS A 1 142 ? 8.947 9.129 -25.340 1.00 96.94 142 LYS A CA 1
ATOM 1119 C C . LYS A 1 142 ? 10.157 8.534 -26.033 1.00 96.94 142 LYS A C 1
ATOM 1121 O O . LYS A 1 142 ? 10.968 9.258 -26.607 1.00 96.94 142 LYS A O 1
ATOM 1126 N N . ILE A 1 143 ? 10.247 7.210 -26.026 1.00 97.25 143 ILE A N 1
ATOM 1127 C CA . ILE A 1 143 ? 11.237 6.449 -26.789 1.00 97.25 143 ILE A CA 1
ATOM 1128 C C . ILE A 1 143 ? 10.510 5.701 -27.902 1.00 97.25 143 ILE A C 1
ATOM 1130 O O . ILE A 1 143 ? 9.599 4.916 -27.640 1.00 97.25 143 ILE A O 1
ATOM 1134 N N . HIS A 1 144 ? 10.953 5.901 -29.142 1.00 97.81 144 HIS A N 1
ATOM 1135 C CA . HIS A 1 144 ? 10.424 5.209 -30.312 1.00 97.81 144 HIS A CA 1
ATOM 1136 C C . HIS A 1 144 ? 11.332 4.039 -30.669 1.00 97.81 144 HIS A C 1
ATOM 1138 O O . HIS A 1 144 ? 12.506 4.224 -31.001 1.00 97.81 144 HIS A O 1
ATOM 1144 N N . VAL A 1 145 ? 10.787 2.826 -30.618 1.00 97.88 145 VAL A N 1
ATOM 1145 C CA . VAL A 1 145 ? 11.541 1.579 -30.782 1.00 97.88 145 VAL A CA 1
ATOM 1146 C C . VAL A 1 145 ? 11.049 0.816 -32.009 1.00 97.88 145 VAL A C 1
ATOM 1148 O O . VAL A 1 145 ? 9.851 0.680 -32.265 1.00 97.88 145 VAL A O 1
ATOM 1151 N N . ARG A 1 146 ? 11.990 0.288 -32.786 1.00 97.81 146 ARG A N 1
ATOM 1152 C CA . ARG A 1 146 ? 11.754 -0.681 -33.851 1.00 97.81 146 ARG A CA 1
ATOM 1153 C C . ARG A 1 146 ? 11.533 -2.043 -33.207 1.00 97.81 146 ARG A C 1
ATOM 1155 O O . ARG A 1 146 ? 12.480 -2.753 -32.881 1.00 97.81 146 ARG A O 1
ATOM 1162 N N . HIS A 1 147 ? 10.268 -2.389 -33.041 1.00 97.94 147 HIS A N 1
ATOM 1163 C CA . HIS A 1 147 ? 9.838 -3.716 -32.638 1.00 97.94 147 HIS A CA 1
ATOM 1164 C C . HIS A 1 147 ? 9.961 -4.683 -33.827 1.00 97.94 147 HIS A C 1
ATOM 1166 O O . HIS A 1 147 ? 9.748 -4.296 -34.979 1.00 97.94 147 HIS A O 1
ATOM 1172 N N . ALA A 1 148 ? 10.201 -5.970 -33.572 1.00 96.56 148 ALA A N 1
ATOM 1173 C CA . ALA A 1 148 ? 10.283 -7.017 -34.601 1.00 96.56 148 ALA A CA 1
ATOM 1174 C C . ALA A 1 148 ? 9.048 -7.096 -35.530 1.00 96.56 148 ALA A C 1
ATOM 1176 O O . ALA A 1 148 ? 9.102 -7.689 -36.604 1.00 96.56 148 ALA A O 1
ATOM 1177 N N . ARG A 1 149 ? 7.925 -6.500 -35.112 1.00 95.56 149 ARG A N 1
ATOM 1178 C CA . ARG A 1 149 ? 6.648 -6.455 -35.844 1.00 95.56 149 ARG A CA 1
ATOM 1179 C C . ARG A 1 149 ? 6.132 -5.046 -36.161 1.00 95.56 149 ARG A C 1
ATOM 1181 O O . ARG A 1 149 ? 4.976 -4.914 -36.541 1.00 95.56 149 ARG A O 1
ATOM 1188 N N . GLY A 1 150 ? 6.927 -3.991 -35.969 1.00 96.19 150 GLY A N 1
ATOM 1189 C CA . GLY A 1 150 ? 6.488 -2.620 -36.255 1.00 96.19 150 GLY A CA 1
ATOM 1190 C C . GLY A 1 150 ? 7.140 -1.562 -35.369 1.00 96.19 150 GLY A C 1
ATOM 1191 O O . GLY A 1 150 ? 8.282 -1.709 -34.946 1.00 96.19 150 GLY A O 1
ATOM 1192 N N . ARG A 1 151 ? 6.414 -0.478 -35.093 1.00 97.56 151 ARG A N 1
ATOM 1193 C CA . ARG A 1 151 ? 6.859 0.596 -34.195 1.00 97.56 151 ARG A CA 1
ATOM 1194 C C . ARG A 1 151 ? 6.226 0.415 -32.818 1.00 97.56 151 ARG A C 1
ATOM 1196 O O . ARG A 1 151 ? 5.015 0.257 -32.736 1.00 97.56 151 ARG A O 1
ATOM 1203 N N . CYS A 1 152 ? 7.048 0.445 -31.778 1.00 98.25 152 CYS A N 1
ATOM 1204 C CA . CYS A 1 152 ? 6.660 0.471 -30.370 1.00 98.25 152 CYS A CA 1
ATOM 1205 C C . CYS A 1 152 ? 6.992 1.853 -29.786 1.00 98.25 152 CYS A C 1
ATOM 1207 O O . CYS A 1 152 ? 7.960 2.491 -30.212 1.00 98.25 152 CYS A O 1
ATOM 1209 N N . GLU A 1 153 ? 6.189 2.307 -28.828 1.00 98.25 153 GLU A N 1
ATOM 1210 C CA . GLU A 1 153 ? 6.422 3.526 -28.055 1.00 98.25 153 GLU A CA 1
ATOM 1211 C C . GLU A 1 153 ? 6.577 3.165 -26.571 1.00 98.25 153 GLU A C 1
ATOM 1213 O O . GLU A 1 153 ? 5.837 2.331 -26.045 1.00 98.25 153 GLU A O 1
ATOM 1218 N N . ILE A 1 154 ? 7.550 3.795 -25.909 1.00 98.44 154 ILE A N 1
ATOM 1219 C CA . ILE A 1 154 ? 7.698 3.787 -24.451 1.00 98.44 154 ILE A CA 1
ATOM 1220 C C . ILE A 1 154 ? 7.497 5.216 -23.951 1.00 98.44 154 ILE A C 1
ATOM 1222 O O . ILE A 1 154 ? 8.292 6.094 -24.284 1.00 98.44 154 ILE A O 1
ATOM 1226 N N . LEU A 1 155 ? 6.479 5.437 -23.127 1.00 97.56 155 LEU A N 1
ATOM 1227 C CA . LEU A 1 155 ? 6.237 6.686 -22.412 1.00 97.56 155 LEU A CA 1
ATOM 1228 C C . LEU A 1 155 ? 6.957 6.669 -21.053 1.00 97.56 155 LEU A C 1
ATOM 1230 O O . LEU A 1 155 ? 6.835 5.705 -20.297 1.00 97.56 155 LEU A O 1
ATOM 1234 N N . LEU A 1 156 ? 7.688 7.740 -20.734 1.00 97.00 156 LEU A N 1
ATOM 1235 C CA . LEU A 1 156 ? 8.402 7.931 -19.469 1.00 97.00 156 LEU A CA 1
ATOM 1236 C C . LEU A 1 156 ? 7.709 8.987 -18.596 1.00 97.00 156 LEU A C 1
ATOM 1238 O O . LEU A 1 156 ? 7.636 10.166 -18.960 1.00 97.00 156 LEU A O 1
ATOM 1242 N N . LEU A 1 157 ? 7.244 8.586 -17.411 1.00 94.94 157 LEU A N 1
ATOM 1243 C CA . LEU A 1 157 ? 6.555 9.474 -16.461 1.00 94.94 157 LEU A CA 1
ATOM 1244 C C . LEU A 1 157 ? 7.222 9.466 -15.080 1.00 94.94 157 LEU A C 1
ATOM 1246 O O . LEU A 1 157 ? 7.791 8.464 -14.660 1.00 94.94 157 LEU A O 1
ATOM 1250 N N . GLY A 1 158 ? 7.132 10.585 -14.362 1.00 94.25 158 GLY A N 1
ATOM 1251 C CA . GLY A 1 158 ? 7.441 10.628 -12.932 1.00 94.25 158 GLY A CA 1
ATOM 1252 C C . GLY A 1 158 ? 6.162 10.495 -12.106 1.00 94.25 158 GLY A C 1
ATOM 1253 O O . GLY A 1 158 ? 5.133 11.027 -12.508 1.00 94.25 158 GLY A O 1
ATOM 1254 N N . TYR A 1 159 ? 6.201 9.862 -10.933 1.00 91.38 159 TYR A N 1
ATOM 1255 C CA . TYR A 1 159 ? 5.044 9.816 -10.028 1.00 91.38 159 TYR A CA 1
ATOM 1256 C C . TYR A 1 159 ? 4.578 11.225 -9.623 1.00 91.38 159 TYR A C 1
ATOM 1258 O O . TYR A 1 159 ? 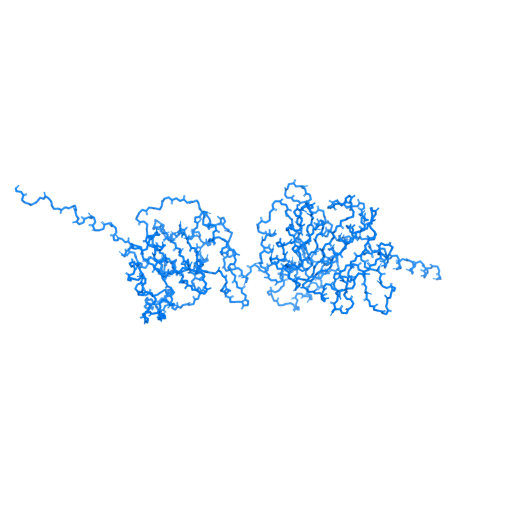3.380 11.477 -9.520 1.00 91.38 159 TYR A O 1
ATOM 1266 N N . GLU A 1 160 ? 5.508 12.177 -9.507 1.00 89.31 160 GLU A N 1
ATOM 1267 C CA . GLU A 1 160 ? 5.212 13.603 -9.283 1.00 89.31 160 GLU A CA 1
ATOM 1268 C C . GLU A 1 160 ? 4.285 14.238 -10.337 1.00 89.31 160 GLU A C 1
ATOM 1270 O O . GLU A 1 160 ? 3.616 15.226 -10.044 1.00 89.31 160 GLU A O 1
ATOM 1275 N N . ASP A 1 161 ? 4.227 13.680 -11.556 1.00 83.81 161 ASP A N 1
ATOM 1276 C CA . ASP A 1 161 ? 3.340 14.164 -12.618 1.00 83.81 161 ASP A CA 1
ATOM 1277 C C . ASP A 1 161 ? 1.850 13.922 -12.275 1.00 83.81 161 ASP A C 1
ATOM 1279 O O . ASP A 1 161 ? 0.956 14.490 -12.911 1.00 83.81 161 ASP A O 1
ATOM 1283 N N . GLY A 1 162 ? 1.588 13.091 -11.261 1.00 82.06 162 GLY A N 1
ATOM 1284 C CA . GLY A 1 162 ? 0.273 12.790 -10.721 1.00 82.06 162 GLY A CA 1
ATOM 1285 C C . GLY A 1 162 ? -0.532 11.796 -11.560 1.00 82.06 162 GLY A C 1
ATOM 1286 O O . GLY A 1 162 ? -0.270 11.535 -12.736 1.00 82.06 162 GLY A O 1
ATOM 1287 N N . ALA A 1 163 ? -1.593 11.265 -10.948 1.00 81.50 163 ALA A N 1
ATOM 1288 C CA . ALA A 1 163 ? -2.485 10.281 -11.564 1.00 81.50 163 ALA A CA 1
ATOM 1289 C C . ALA A 1 163 ? -3.109 10.761 -12.893 1.00 81.50 163 ALA A C 1
ATOM 1291 O O . ALA A 1 163 ? -3.435 9.946 -13.755 1.00 81.50 163 ALA A O 1
ATOM 1292 N N . ALA A 1 164 ? -3.253 12.076 -13.089 1.00 84.25 164 ALA A N 1
ATOM 1293 C CA . ALA A 1 164 ? -3.905 12.650 -14.261 1.00 84.25 164 ALA A CA 1
ATOM 1294 C C . ALA A 1 164 ? -3.200 12.363 -15.587 1.00 84.25 164 ALA A C 1
ATOM 1296 O O . ALA A 1 164 ? -3.891 12.156 -16.583 1.00 84.25 164 ALA A O 1
ATOM 1297 N N . LYS A 1 165 ? -1.864 12.275 -15.608 1.00 84.00 165 LYS A N 1
ATOM 1298 C CA . LYS A 1 165 ? -1.147 11.900 -16.837 1.00 84.00 165 LYS A CA 1
ATOM 1299 C C . LYS A 1 165 ? -1.369 10.441 -17.231 1.00 84.00 165 LYS A C 1
ATOM 1301 O O . LYS A 1 165 ? -1.314 10.131 -18.410 1.00 84.00 165 LYS A O 1
ATOM 1306 N N . VAL A 1 166 ? -1.653 9.564 -16.268 1.00 84.19 166 VAL A N 1
ATOM 1307 C CA . VAL A 1 166 ? -1.870 8.129 -16.519 1.00 84.19 166 VAL A CA 1
ATOM 1308 C C . VAL A 1 166 ? -3.329 7.831 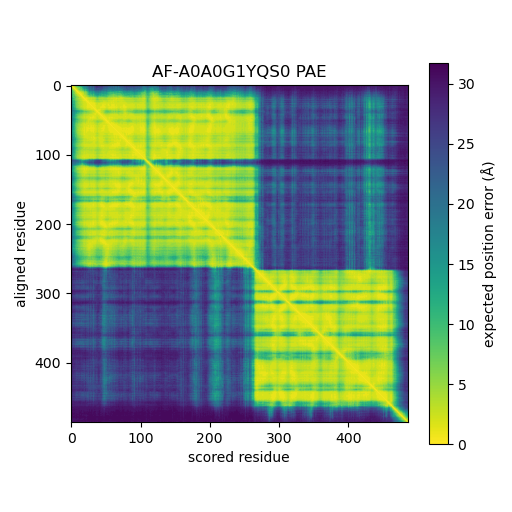-16.893 1.00 84.19 166 VAL A C 1
ATOM 1310 O O . VAL A 1 166 ? -3.590 6.873 -17.611 1.00 84.19 166 VAL A O 1
ATOM 1313 N N . MET A 1 167 ? -4.292 8.658 -16.458 1.00 79.81 167 MET A N 1
ATOM 1314 C CA . MET A 1 167 ? -5.739 8.419 -16.640 1.00 79.81 167 MET A CA 1
ATOM 1315 C C . MET A 1 167 ? -6.187 8.179 -18.096 1.00 79.81 167 MET A C 1
ATOM 1317 O O . MET A 1 167 ? -7.195 7.509 -18.310 1.00 79.81 167 MET A O 1
ATOM 1321 N N . GLY A 1 168 ? -5.481 8.734 -19.085 1.00 81.44 168 GLY A N 1
ATOM 1322 C CA . GLY A 1 168 ? -5.812 8.589 -20.509 1.00 81.44 168 GLY A CA 1
ATOM 1323 C C . GLY A 1 168 ? -5.075 7.460 -21.234 1.00 81.44 168 GLY A C 1
ATOM 1324 O O . GLY A 1 168 ? -5.384 7.183 -22.394 1.00 81.44 168 GLY A O 1
ATOM 1325 N N . GLU A 1 169 ? -4.111 6.813 -20.580 1.00 91.06 169 GLU A N 1
ATOM 1326 C CA . GLU A 1 169 ? -3.195 5.879 -21.231 1.00 91.06 169 GLU A CA 1
ATOM 1327 C C . GLU A 1 169 ? -3.793 4.470 -21.339 1.00 91.06 169 GLU A C 1
ATOM 1329 O O . GLU A 1 169 ? -4.306 3.903 -20.371 1.00 91.06 169 GLU A O 1
ATOM 1334 N N . ARG A 1 170 ? -3.693 3.871 -22.532 1.00 94.69 170 ARG A N 1
ATOM 1335 C CA . ARG A 1 170 ? -3.981 2.446 -22.754 1.00 94.69 170 ARG A CA 1
ATOM 1336 C C . ARG A 1 170 ? -2.683 1.663 -22.656 1.00 94.69 170 ARG A C 1
ATOM 1338 O O . ARG A 1 170 ? -1.845 1.777 -23.537 1.00 94.69 170 ARG A O 1
ATOM 1345 N N . ILE A 1 171 ? -2.525 0.870 -21.605 1.00 97.81 171 ILE A N 1
ATOM 1346 C CA . ILE A 1 171 ? -1.231 0.295 -21.225 1.00 97.81 171 ILE A CA 1
ATOM 1347 C C . ILE A 1 171 ? -1.192 -1.184 -21.605 1.00 97.81 171 ILE A C 1
ATOM 1349 O O . ILE A 1 171 ? -1.913 -1.985 -21.012 1.00 97.81 171 ILE A O 1
ATOM 1353 N N . ASP A 1 172 ? -0.345 -1.574 -22.559 1.00 98.50 172 ASP A N 1
ATOM 1354 C CA . ASP A 1 172 ? -0.081 -2.995 -22.831 1.00 98.50 172 ASP A CA 1
ATOM 1355 C C . ASP A 1 172 ? 0.923 -3.564 -21.820 1.00 98.50 172 ASP A C 1
ATOM 1357 O O . ASP A 1 172 ? 0.737 -4.675 -21.315 1.00 98.50 172 ASP A O 1
ATOM 1361 N N . TYR A 1 173 ? 1.956 -2.784 -21.477 1.00 98.56 173 TYR A N 1
ATOM 1362 C CA . TYR A 1 173 ? 2.904 -3.107 -20.411 1.00 98.56 173 TYR A CA 1
ATOM 1363 C C . TYR A 1 173 ? 3.280 -1.873 -19.583 1.00 98.56 173 TYR A C 1
ATOM 1365 O O . TYR A 1 173 ? 3.704 -0.853 -20.123 1.00 98.56 173 TYR A O 1
ATOM 1373 N N . GLY A 1 174 ? 3.133 -1.967 -18.264 1.00 98.25 174 GLY A N 1
ATOM 1374 C CA . GLY A 1 174 ? 3.497 -0.912 -17.322 1.00 98.25 174 GLY A CA 1
ATOM 1375 C C . GLY A 1 174 ? 4.643 -1.342 -16.415 1.00 98.25 174 GLY A C 1
ATOM 1376 O O . GLY A 1 174 ? 4.516 -2.353 -15.727 1.00 98.25 174 GLY A O 1
ATOM 1377 N N . TRP A 1 175 ? 5.729 -0.572 -16.367 1.00 98.50 175 TRP A N 1
ATOM 1378 C CA . TRP A 1 175 ? 6.829 -0.788 -15.425 1.00 98.50 175 TRP A CA 1
ATOM 1379 C C . TRP A 1 175 ? 6.959 0.386 -14.453 1.00 98.50 175 TRP A C 1
ATOM 1381 O O . TRP A 1 175 ? 7.181 1.522 -14.855 1.00 98.50 175 TRP A O 1
ATOM 1391 N N . MET A 1 176 ? 6.827 0.098 -13.164 1.00 97.69 176 MET A N 1
ATOM 1392 C CA . MET A 1 176 ? 6.967 1.052 -12.066 1.00 97.69 176 MET A CA 1
ATOM 1393 C C . MET A 1 176 ? 8.243 0.719 -11.285 1.00 97.69 176 MET A C 1
ATOM 1395 O O . MET A 1 176 ? 8.299 -0.293 -10.583 1.00 97.69 176 MET A O 1
ATOM 1399 N N . ASP A 1 177 ? 9.280 1.535 -11.455 1.00 96.31 177 ASP A N 1
ATOM 1400 C CA . ASP A 1 177 ? 10.511 1.462 -10.666 1.00 96.31 177 ASP A CA 1
ATOM 1401 C C . ASP A 1 177 ? 10.374 2.345 -9.425 1.00 96.31 177 ASP A C 1
ATOM 1403 O O . ASP A 1 177 ? 9.889 3.475 -9.504 1.00 96.31 177 ASP A O 1
ATOM 1407 N N . GLU A 1 178 ? 10.801 1.826 -8.278 1.00 92.19 178 GLU A N 1
ATOM 1408 C CA . GLU A 1 178 ? 10.411 2.335 -6.959 1.00 92.19 178 GLU A CA 1
ATOM 1409 C C . GLU A 1 178 ? 8.898 2.243 -6.703 1.00 92.19 178 GLU A C 1
ATOM 1411 O O . GLU A 1 178 ? 8.079 2.059 -7.609 1.00 92.19 178 GLU A O 1
ATOM 1416 N N . GLU A 1 179 ? 8.513 2.324 -5.433 1.00 90.12 179 GLU A N 1
ATOM 1417 C CA . GLU A 1 179 ? 7.128 2.111 -5.034 1.00 90.12 179 GLU A CA 1
ATOM 1418 C C . GLU A 1 179 ? 6.207 3.253 -5.522 1.00 90.12 179 GLU A C 1
ATOM 1420 O O . GLU A 1 179 ? 6.466 4.419 -5.208 1.00 90.12 179 GLU A O 1
ATOM 1425 N N . PRO A 1 180 ? 5.138 2.968 -6.295 1.00 92.62 180 PRO A N 1
ATOM 1426 C CA . PRO A 1 180 ? 4.198 3.995 -6.727 1.00 92.62 180 PRO A CA 1
ATOM 1427 C C . PRO A 1 180 ? 3.199 4.356 -5.612 1.00 92.62 180 PRO A C 1
ATOM 1429 O O . PRO A 1 180 ? 2.697 3.462 -4.927 1.00 92.62 180 PRO A O 1
ATOM 1432 N N . PRO A 1 181 ? 2.783 5.630 -5.504 1.00 85.44 181 PRO A N 1
ATOM 1433 C CA . PRO A 1 181 ? 1.633 6.012 -4.692 1.00 85.44 181 PRO A CA 1
ATOM 1434 C C . PRO A 1 181 ? 0.356 5.228 -5.070 1.00 85.44 181 PRO A C 1
ATOM 1436 O O . PRO A 1 181 ? 0.156 4.918 -6.256 1.00 85.44 181 PRO A O 1
ATOM 1439 N N . PRO A 1 182 ? -0.552 4.935 -4.116 1.00 81.00 182 PRO A N 1
ATOM 1440 C CA . PRO A 1 182 ? -1.740 4.109 -4.366 1.00 81.00 182 PRO A CA 1
ATOM 1441 C C . PRO A 1 182 ? -2.653 4.630 -5.487 1.00 81.00 182 PRO A C 1
ATOM 1443 O O . PRO A 1 182 ? -3.230 3.852 -6.254 1.00 81.00 182 PRO A O 1
ATOM 1446 N N . GLU A 1 183 ? -2.779 5.948 -5.620 1.00 85.19 183 GLU A N 1
ATOM 1447 C CA . GLU A 1 183 ? -3.568 6.596 -6.664 1.00 85.19 183 GLU A CA 1
ATOM 1448 C C . GLU A 1 183 ? -2.974 6.387 -8.060 1.00 85.19 183 GLU A C 1
ATOM 1450 O O . GLU A 1 183 ? -3.729 6.202 -9.014 1.00 85.19 183 GLU A O 1
ATOM 1455 N N . ILE A 1 184 ? -1.644 6.343 -8.181 1.00 91.06 184 ILE A N 1
ATOM 1456 C CA . ILE A 1 184 ? -0.949 6.074 -9.445 1.00 91.06 184 ILE A CA 1
ATOM 1457 C C . ILE A 1 184 ? -1.062 4.596 -9.788 1.00 91.06 184 ILE A C 1
ATOM 1459 O O . ILE A 1 184 ? -1.442 4.259 -10.911 1.00 91.06 184 ILE A O 1
ATOM 1463 N N . TRP A 1 185 ? -0.838 3.719 -8.805 1.00 93.50 185 TRP A N 1
ATOM 1464 C CA . TRP A 1 185 ? -1.059 2.281 -8.949 1.00 93.50 185 TRP A CA 1
ATOM 1465 C C . TRP A 1 185 ? -2.461 1.970 -9.498 1.00 93.50 185 TRP A C 1
ATOM 1467 O O . TRP A 1 185 ? -2.618 1.212 -10.457 1.00 93.50 185 TRP A O 1
ATOM 1477 N N . SER A 1 186 ? -3.488 2.617 -8.941 1.00 89.81 186 SER A N 1
ATOM 1478 C CA . SER A 1 186 ? -4.878 2.476 -9.388 1.00 89.81 186 SER A CA 1
ATOM 1479 C C . SER A 1 186 ? -5.072 2.866 -10.860 1.00 89.81 186 SER A C 1
ATOM 1481 O O . SER A 1 186 ? -5.798 2.178 -11.584 1.00 89.81 186 SER A O 1
ATOM 1483 N N . GLN A 1 187 ? -4.403 3.923 -11.340 1.00 94.56 187 GLN A N 1
ATOM 1484 C CA . GLN A 1 187 ? -4.487 4.316 -12.752 1.00 94.56 187 GLN A CA 1
ATOM 1485 C C . GLN A 1 187 ? -3.768 3.346 -13.682 1.00 94.56 187 GLN A C 1
ATOM 1487 O O . GLN A 1 187 ? -4.302 3.038 -14.743 1.00 94.56 187 GLN A O 1
ATOM 1492 N N . TYR A 1 188 ? -2.623 2.797 -13.278 1.00 96.50 188 TYR A N 1
ATOM 1493 C CA . TYR A 1 188 ? -1.950 1.749 -14.048 1.00 96.50 188 TYR A CA 1
ATOM 1494 C C . TYR A 1 188 ? -2.838 0.516 -14.223 1.00 96.50 188 TYR A C 1
ATOM 1496 O O . TYR A 1 188 ? -3.021 0.031 -15.340 1.00 96.50 188 TYR A O 1
ATOM 1504 N N . VAL A 1 189 ? -3.475 0.055 -13.140 1.00 95.00 189 VAL A N 1
ATOM 1505 C CA . VAL A 1 189 ? -4.449 -1.044 -13.209 1.00 95.00 189 VAL A CA 1
ATOM 1506 C C . VAL A 1 189 ? -5.587 -0.696 -14.173 1.00 95.00 189 VAL A C 1
ATOM 1508 O O . VAL A 1 189 ? -5.928 -1.515 -15.026 1.00 95.00 189 VAL A O 1
ATOM 1511 N N . ARG A 1 190 ? -6.136 0.527 -14.117 1.00 93.50 190 ARG A N 1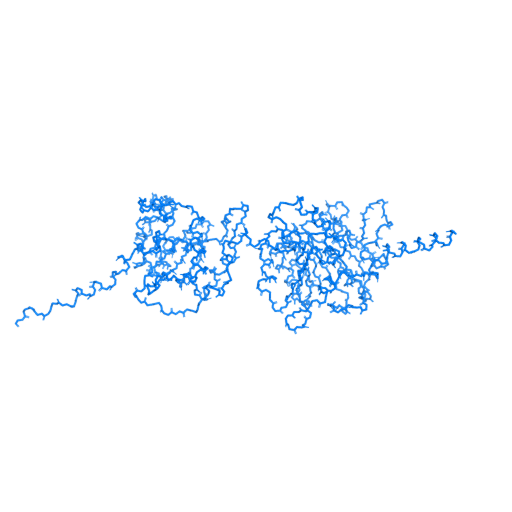
ATOM 1512 C CA . ARG A 1 190 ? -7.193 0.975 -15.045 1.00 93.50 190 ARG A CA 1
ATOM 1513 C C . ARG A 1 190 ? -6.735 1.021 -16.502 1.00 93.50 190 ARG A C 1
ATOM 1515 O O . ARG A 1 190 ? -7.475 0.557 -17.369 1.00 93.50 190 ARG A O 1
ATOM 1522 N N . GLY A 1 191 ? -5.527 1.513 -16.764 1.00 95.06 191 GLY A N 1
ATOM 1523 C CA . GLY A 1 191 ? -4.948 1.605 -18.107 1.00 95.06 191 GLY A CA 1
ATOM 1524 C C . GLY A 1 191 ? -4.791 0.245 -18.791 1.00 95.06 191 GLY A C 1
ATOM 1525 O O . GLY A 1 191 ? -4.864 0.161 -20.017 1.00 95.06 191 GLY A O 1
ATOM 1526 N N . THR A 1 192 ? -4.664 -0.836 -18.012 1.00 96.69 192 THR A N 1
ATOM 1527 C CA . THR A 1 192 ? -4.591 -2.210 -18.542 1.00 96.69 192 THR A CA 1
ATOM 1528 C C . THR A 1 192 ? -5.945 -2.864 -18.832 1.00 96.69 192 THR A C 1
ATOM 1530 O O . THR A 1 192 ? -5.977 -3.923 -19.455 1.00 96.69 192 THR A O 1
ATOM 1533 N N . ILE A 1 193 ? -7.080 -2.278 -18.421 1.00 93.44 193 ILE A N 1
ATOM 1534 C CA . ILE A 1 193 ? -8.403 -2.927 -18.545 1.00 93.44 193 ILE A CA 1
ATOM 1535 C C . ILE A 1 193 ? -8.748 -3.219 -20.009 1.00 93.44 193 ILE A C 1
ATOM 1537 O O . ILE A 1 193 ? -9.199 -4.314 -20.333 1.00 93.44 193 ILE A O 1
ATOM 1541 N N . ALA A 1 194 ? -8.534 -2.243 -20.896 1.00 91.25 194 ALA A N 1
ATOM 1542 C CA . ALA A 1 194 ? -8.902 -2.366 -22.306 1.00 91.25 194 ALA A CA 1
ATOM 1543 C C . ALA A 1 194 ? -7.956 -3.282 -23.101 1.00 91.25 194 ALA A C 1
ATOM 1545 O O . ALA A 1 194 ? -8.367 -3.867 -24.100 1.00 91.25 194 ALA A O 1
ATOM 1546 N N . THR A 1 195 ? -6.698 -3.384 -22.676 1.00 94.81 195 THR A N 1
ATOM 1547 C CA . THR A 1 195 ? -5.636 -4.143 -23.356 1.00 94.81 195 THR A CA 1
ATOM 1548 C C . THR A 1 195 ? -5.476 -5.552 -22.784 1.00 94.81 195 THR A C 1
ATOM 1550 O O . THR A 1 195 ? -4.925 -6.435 -23.437 1.00 94.81 195 THR A O 1
ATOM 1553 N N . GLY A 1 196 ? -5.938 -5.779 -21.550 1.00 94.44 196 GLY A N 1
ATOM 1554 C CA . GLY A 1 196 ? -5.556 -6.949 -20.766 1.00 94.44 196 GLY A CA 1
ATOM 1555 C C . GLY A 1 196 ? -4.053 -6.982 -20.476 1.00 94.44 196 GLY A C 1
ATOM 1556 O O . GLY A 1 196 ? -3.490 -8.077 -20.402 1.00 94.44 196 GLY A O 1
ATOM 1557 N N . GLY A 1 197 ? -3.413 -5.813 -20.375 1.00 96.50 197 GLY A N 1
ATOM 1558 C CA . GLY A 1 197 ? -1.966 -5.644 -20.256 1.00 96.50 197 GLY A CA 1
ATOM 1559 C C . GLY A 1 197 ? -1.339 -6.230 -18.987 1.00 96.50 197 GLY A C 1
ATOM 1560 O O . GLY A 1 197 ? -2.009 -6.835 -18.145 1.00 96.50 197 GLY A O 1
ATOM 1561 N N . TYR A 1 198 ? -0.024 -6.058 -18.870 1.00 98.12 198 TYR A N 1
ATOM 1562 C CA . TYR A 1 198 ? 0.786 -6.582 -17.770 1.00 98.12 198 TYR A CA 1
ATOM 1563 C C . TYR A 1 198 ? 1.479 -5.455 -17.006 1.00 98.12 198 TYR A C 1
ATOM 1565 O O . TYR A 1 198 ? 1.955 -4.494 -17.601 1.00 98.12 198 TYR A O 1
ATOM 1573 N N . LEU A 1 199 ? 1.570 -5.592 -15.688 1.00 98.25 199 LEU A N 1
ATOM 1574 C CA . LEU A 1 199 ? 2.234 -4.643 -14.802 1.00 98.25 199 LEU A CA 1
ATOM 1575 C C . LEU A 1 199 ? 3.418 -5.302 -14.096 1.00 98.25 199 LEU A C 1
ATOM 1577 O O . LEU A 1 199 ? 3.332 -6.455 -13.665 1.00 98.25 199 LEU A O 1
ATOM 1581 N N . ALA A 1 200 ? 4.501 -4.550 -13.951 1.00 98.25 200 ALA A N 1
ATOM 1582 C CA . ALA A 1 200 ? 5.705 -4.937 -13.235 1.00 98.25 200 ALA A CA 1
ATOM 1583 C C . ALA A 1 200 ? 6.121 -3.822 -12.270 1.00 98.25 200 ALA A C 1
ATOM 1585 O O . ALA A 1 200 ? 6.188 -2.657 -12.661 1.00 98.25 200 ALA A O 1
ATOM 1586 N N . LEU A 1 201 ? 6.419 -4.179 -11.022 1.00 98.00 201 LEU A N 1
ATOM 1587 C CA . LEU A 1 201 ? 6.979 -3.274 -10.023 1.00 98.00 201 LEU A CA 1
ATOM 1588 C C . LEU A 1 201 ? 8.357 -3.767 -9.598 1.00 98.00 201 LEU A C 1
ATOM 1590 O O . LEU A 1 201 ? 8.544 -4.968 -9.396 1.00 98.00 201 LEU A O 1
ATOM 1594 N N . THR A 1 202 ? 9.301 -2.848 -9.422 1.00 97.44 202 THR A N 1
ATOM 1595 C CA . THR A 1 202 ? 10.648 -3.143 -8.922 1.00 97.44 202 THR A CA 1
ATOM 1596 C C . THR A 1 202 ? 11.015 -2.150 -7.831 1.00 97.44 202 THR A C 1
ATOM 1598 O O . THR A 1 202 ? 11.339 -1.006 -8.126 1.00 97.44 202 THR A O 1
ATOM 1601 N N . PHE A 1 203 ? 10.978 -2.561 -6.562 1.00 94.50 203 PHE A N 1
ATOM 1602 C CA . PHE A 1 203 ? 11.279 -1.643 -5.459 1.00 94.50 203 PHE A CA 1
ATOM 1603 C C . PHE A 1 203 ? 11.788 -2.353 -4.206 1.00 94.50 203 PHE A C 1
ATOM 1605 O O . PHE A 1 203 ? 11.732 -3.578 -4.075 1.00 94.50 203 PHE A O 1
ATOM 1612 N N . THR A 1 204 ? 12.356 -1.562 -3.304 1.00 89.56 204 THR A N 1
ATOM 1613 C CA . THR A 1 204 ? 12.605 -1.953 -1.914 1.00 89.56 204 THR A CA 1
ATOM 1614 C C . THR A 1 204 ? 11.512 -1.300 -1.078 1.00 89.56 204 THR A C 1
ATOM 1616 O O . THR A 1 204 ? 11.255 -0.122 -1.311 1.00 89.56 204 THR A O 1
ATOM 1619 N N . PRO A 1 205 ? 10.858 -2.000 -0.137 1.00 83.75 205 PRO A N 1
ATOM 1620 C CA . PRO A 1 205 ? 9.738 -1.442 0.624 1.00 83.75 205 PRO A CA 1
ATOM 1621 C C . PRO A 1 205 ? 10.228 -0.456 1.700 1.00 83.75 205 PRO A C 1
ATOM 1623 O O . PRO A 1 205 ? 10.129 -0.731 2.896 1.00 83.75 205 PRO A O 1
ATOM 1626 N N . GLU A 1 206 ? 10.803 0.674 1.267 1.00 79.00 206 GLU A N 1
ATOM 1627 C CA . GLU A 1 206 ? 11.413 1.690 2.136 1.00 79.00 206 GLU A CA 1
ATOM 1628 C C . GLU A 1 206 ? 10.386 2.395 3.034 1.00 79.00 206 GLU A C 1
ATOM 1630 O O . GLU A 1 206 ? 10.719 2.827 4.134 1.00 79.00 206 GLU A O 1
ATOM 1635 N N . GLU A 1 207 ? 9.121 2.432 2.608 1.00 68.88 207 GLU A N 1
ATOM 1636 C CA . GLU A 1 207 ? 8.000 3.006 3.363 1.00 68.88 207 GLU A CA 1
ATOM 1637 C C . GLU A 1 207 ? 7.266 1.972 4.245 1.00 68.88 207 GLU A C 1
ATOM 1639 O O . GLU A 1 207 ? 6.253 2.274 4.880 1.00 68.88 207 GLU A O 1
ATOM 1644 N N . GLY A 1 208 ? 7.780 0.739 4.329 1.00 67.25 208 GLY A N 1
ATOM 1645 C CA . GLY A 1 208 ? 7.204 -0.327 5.145 1.00 67.25 208 GLY A CA 1
ATOM 1646 C C . GLY A 1 208 ? 5.958 -0.961 4.520 1.00 67.25 208 GLY A C 1
ATOM 1647 O O . GLY A 1 208 ? 5.957 -1.340 3.352 1.00 67.25 208 GLY A O 1
ATOM 1648 N N . MET A 1 209 ? 4.910 -1.173 5.322 1.00 69.06 209 MET A N 1
ATOM 1649 C CA . MET A 1 209 ? 3.677 -1.837 4.879 1.00 69.06 209 MET A CA 1
ATOM 1650 C C . MET A 1 209 ? 2.669 -0.823 4.325 1.00 69.06 209 MET A C 1
ATOM 1652 O O . MET A 1 209 ? 1.749 -0.402 5.024 1.00 69.06 209 MET A O 1
ATOM 1656 N N . THR A 1 210 ? 2.856 -0.406 3.079 1.00 73.31 210 THR A N 1
ATOM 1657 C CA . THR A 1 210 ? 1.940 0.492 2.359 1.00 73.31 210 THR A CA 1
ATOM 1658 C C . THR A 1 210 ? 0.753 -0.266 1.745 1.00 73.31 210 THR A C 1
ATOM 1660 O O . THR A 1 210 ? 0.714 -1.497 1.759 1.00 73.31 210 THR A O 1
ATOM 1663 N N . GLN A 1 211 ? -0.203 0.441 1.122 1.00 72.19 211 GLN A N 1
ATOM 1664 C CA . GLN A 1 211 ? -1.293 -0.216 0.380 1.00 72.19 211 GLN A CA 1
ATOM 1665 C C . GLN A 1 211 ? -0.785 -1.092 -0.775 1.00 72.19 211 GLN A C 1
ATOM 1667 O O . GLN A 1 211 ? -1.352 -2.155 -1.030 1.00 72.19 211 GLN A O 1
ATOM 1672 N N . VAL A 1 212 ? 0.256 -0.654 -1.493 1.00 80.69 212 VAL A N 1
ATOM 1673 C CA . VAL A 1 212 ? 0.818 -1.418 -2.617 1.00 80.69 212 VAL A CA 1
ATOM 1674 C C . VAL A 1 212 ? 1.514 -2.666 -2.085 1.00 80.69 212 VAL A C 1
ATOM 1676 O O . VAL A 1 212 ? 1.232 -3.766 -2.564 1.00 80.69 212 VAL A O 1
ATOM 1679 N N . VAL A 1 213 ? 2.335 -2.529 -1.039 1.00 79.94 213 VAL A N 1
ATOM 1680 C CA . VAL A 1 213 ? 2.997 -3.665 -0.383 1.00 79.94 213 VAL A CA 1
ATOM 1681 C C . VAL A 1 213 ? 1.970 -4.648 0.174 1.00 79.94 213 VAL A C 1
ATOM 1683 O O . VAL A 1 213 ? 2.055 -5.840 -0.121 1.00 79.94 213 VAL A O 1
ATOM 1686 N N . PHE A 1 214 ? 0.958 -4.168 0.899 1.00 74.62 214 PHE A N 1
ATOM 1687 C CA . PHE A 1 214 ? -0.122 -4.998 1.435 1.00 74.62 214 PHE A CA 1
ATOM 1688 C C . PHE A 1 214 ? -0.850 -5.760 0.323 1.00 74.62 214 PHE A C 1
ATOM 1690 O O . PHE A 1 214 ? -1.120 -6.955 0.451 1.00 74.62 214 PHE A O 1
ATOM 1697 N N . ARG A 1 215 ? -1.125 -5.103 -0.809 1.00 80.00 215 ARG A N 1
ATOM 1698 C CA . ARG A 1 215 ? -1.833 -5.731 -1.926 1.00 80.00 215 ARG A CA 1
ATOM 1699 C C . ARG A 1 215 ? -1.052 -6.882 -2.557 1.00 80.00 215 ARG A C 1
ATOM 1701 O O . ARG A 1 215 ? -1.665 -7.849 -2.991 1.00 80.00 215 ARG A O 1
ATOM 1708 N N . PHE A 1 216 ? 0.276 -6.807 -2.606 1.00 86.88 216 PHE A N 1
ATOM 1709 C CA . PHE A 1 216 ? 1.104 -7.896 -3.133 1.00 86.88 216 PHE A CA 1
ATOM 1710 C C . PHE A 1 216 ? 1.481 -8.946 -2.083 1.00 86.88 216 PHE A C 1
ATOM 1712 O O . PHE A 1 216 ? 1.568 -10.123 -2.422 1.00 86.88 216 PHE A O 1
ATOM 1719 N N . LYS A 1 217 ? 1.723 -8.543 -0.830 1.00 80.06 217 LYS A N 1
ATOM 1720 C CA . LYS A 1 217 ? 2.225 -9.434 0.227 1.00 80.06 217 LYS A CA 1
ATOM 1721 C C . LYS A 1 217 ? 1.117 -10.116 1.029 1.00 80.06 217 LYS A C 1
ATOM 1723 O O . LYS A 1 217 ? 1.297 -11.264 1.424 1.00 80.06 217 LYS A O 1
ATOM 1728 N N . ASN A 1 218 ? 0.003 -9.429 1.281 1.00 79.50 218 ASN A N 1
ATOM 1729 C CA . ASN A 1 218 ? -1.049 -9.887 2.192 1.00 79.50 218 ASN A CA 1
ATOM 1730 C C . ASN A 1 218 ? -2.342 -10.265 1.463 1.00 79.50 218 ASN A C 1
ATOM 1732 O O . ASN A 1 218 ? -2.856 -11.352 1.695 1.00 79.50 218 ASN A O 1
ATOM 1736 N N . ASP A 1 219 ? -2.863 -9.384 0.605 1.00 76.81 219 ASP A N 1
ATOM 1737 C CA . ASP A 1 219 ? -4.080 -9.657 -0.180 1.00 76.81 219 ASP A CA 1
ATOM 1738 C C . ASP A 1 219 ? -3.778 -10.642 -1.320 1.00 76.81 219 ASP A C 1
ATOM 1740 O O . ASP A 1 219 ? -4.455 -11.651 -1.477 1.00 76.81 219 ASP A O 1
ATOM 1744 N N . CYS A 1 220 ? -2.711 -10.358 -2.078 1.00 79.06 220 CYS A N 1
ATOM 1745 C CA . CYS A 1 220 ? -2.243 -11.112 -3.242 1.00 79.06 220 CYS A CA 1
ATOM 1746 C C . CYS A 1 220 ? -3.400 -11.602 -4.141 1.00 79.06 220 CYS A C 1
ATOM 1748 O O . CYS A 1 220 ? -3.682 -12.804 -4.196 1.00 79.06 220 CYS A O 1
ATOM 1750 N N . PRO A 1 221 ? -4.092 -10.682 -4.851 1.00 86.50 221 PRO A N 1
ATOM 1751 C CA . PRO A 1 221 ? -5.205 -11.034 -5.723 1.00 86.50 221 PRO A CA 1
ATOM 1752 C C . PRO A 1 221 ? -4.872 -12.183 -6.688 1.00 86.50 221 PRO A C 1
ATOM 1754 O O . PRO A 1 221 ? -3.717 -12.323 -7.093 1.00 86.50 221 PRO A O 1
ATOM 1757 N N . PRO A 1 222 ? -5.869 -12.954 -7.167 1.00 85.25 222 PRO A N 1
ATOM 1758 C CA . PRO A 1 222 ? -5.630 -14.164 -7.954 1.00 85.25 222 PRO A CA 1
ATOM 1759 C C . PRO A 1 222 ? -4.800 -13.995 -9.225 1.00 85.25 222 PRO A C 1
ATOM 1761 O O . PRO A 1 222 ? -4.342 -14.990 -9.744 1.00 85.25 222 PRO A O 1
ATOM 1764 N N . ASN A 1 223 ? -4.632 -12.784 -9.756 1.00 90.81 223 ASN A N 1
ATOM 1765 C CA . ASN A 1 223 ? -3.844 -12.487 -10.953 1.00 90.81 223 ASN A CA 1
ATOM 1766 C C . ASN A 1 223 ? -2.520 -11.761 -10.641 1.00 90.81 223 ASN A C 1
ATOM 1768 O O . ASN A 1 223 ? -1.914 -11.180 -11.547 1.00 90.81 223 ASN A O 1
ATOM 1772 N N . TYR A 1 224 ? -2.113 -11.713 -9.371 1.00 94.00 224 TYR A N 1
ATOM 1773 C CA . TYR A 1 224 ? -0.917 -11.025 -8.892 1.00 94.00 224 TYR A CA 1
ATOM 1774 C C . TYR A 1 224 ? 0.144 -12.054 -8.490 1.00 94.00 224 TYR A C 1
ATOM 1776 O O . TYR A 1 224 ? -0.168 -13.190 -8.142 1.00 94.00 224 TYR A O 1
ATOM 1784 N N . ALA A 1 225 ? 1.409 -11.647 -8.539 1.00 94.56 225 ALA A N 1
ATOM 1785 C CA . ALA A 1 225 ? 2.522 -12.441 -8.042 1.00 94.56 225 ALA A CA 1
ATOM 1786 C C . ALA A 1 225 ? 3.587 -11.551 -7.391 1.00 94.56 225 ALA A C 1
ATOM 1788 O O . ALA A 1 225 ? 3.877 -10.449 -7.868 1.00 94.56 225 ALA A O 1
ATOM 1789 N N . LEU A 1 226 ? 4.183 -12.056 -6.313 1.00 93.88 226 LEU A N 1
ATOM 1790 C CA . LEU A 1 226 ? 5.236 -11.399 -5.547 1.00 93.88 226 LEU A CA 1
ATOM 1791 C C . LEU A 1 226 ? 6.512 -12.250 -5.584 1.00 93.88 226 LEU A C 1
ATOM 1793 O O . LEU A 1 226 ? 6.494 -13.420 -5.210 1.00 93.88 226 LEU A O 1
ATOM 1797 N N . MET A 1 227 ? 7.622 -11.636 -5.984 1.00 94.50 227 MET A N 1
ATOM 1798 C CA . MET A 1 227 ? 8.974 -12.164 -5.839 1.00 94.50 227 MET A CA 1
ATOM 1799 C C . MET A 1 227 ? 9.703 -11.359 -4.768 1.00 94.50 227 MET A C 1
ATOM 1801 O O . MET A 1 227 ? 9.860 -10.144 -4.906 1.00 94.50 227 MET A O 1
ATOM 1805 N N . GLN A 1 228 ? 10.200 -12.054 -3.747 1.00 93.31 228 GLN A N 1
ATOM 1806 C CA . GLN A 1 228 ? 11.154 -11.501 -2.792 1.00 93.31 228 GLN A CA 1
ATOM 1807 C C . GLN A 1 228 ? 12.562 -12.013 -3.095 1.00 93.31 228 GLN A C 1
ATOM 1809 O O . GLN A 1 228 ? 12.742 -13.178 -3.447 1.00 93.31 228 GLN A O 1
ATOM 1814 N N . ALA A 1 229 ? 13.553 -11.133 -2.969 1.00 94.38 229 ALA A N 1
ATOM 1815 C CA . ALA A 1 229 ? 14.960 -11.480 -3.122 1.00 94.38 229 ALA A CA 1
ATOM 1816 C C . ALA A 1 229 ? 15.831 -10.636 -2.186 1.00 94.38 229 ALA A C 1
ATOM 1818 O O . ALA A 1 229 ? 15.564 -9.460 -1.928 1.00 94.38 229 ALA A O 1
ATOM 1819 N N . SER A 1 230 ? 16.896 -11.248 -1.694 1.00 93.12 230 SER A N 1
ATOM 1820 C CA . SER A 1 230 ? 17.809 -10.696 -0.701 1.00 93.12 230 SER A CA 1
ATOM 1821 C C . SER A 1 230 ? 19.214 -10.513 -1.278 1.00 93.12 230 SER A C 1
ATOM 1823 O O . SER A 1 230 ? 19.488 -10.862 -2.428 1.00 93.12 230 SER A O 1
ATOM 1825 N N . TRP A 1 231 ? 20.148 -10.008 -0.471 1.00 91.69 231 TRP A N 1
ATOM 1826 C CA . TRP A 1 231 ? 21.576 -10.057 -0.809 1.00 91.69 231 TRP A CA 1
ATOM 1827 C C . TRP A 1 231 ? 22.104 -11.480 -1.022 1.00 91.69 231 TRP A C 1
ATOM 1829 O O . TRP A 1 231 ? 23.122 -11.639 -1.693 1.00 91.69 231 TRP A O 1
ATOM 1839 N N . GLU A 1 232 ? 21.430 -12.507 -0.494 1.00 90.00 232 GLU A N 1
ATOM 1840 C CA . GLU A 1 232 ? 21.804 -13.908 -0.709 1.00 90.00 232 GLU A CA 1
ATOM 1841 C C . GLU A 1 232 ? 21.587 -14.368 -2.145 1.00 90.00 232 GLU A C 1
ATOM 1843 O O . GLU A 1 232 ? 22.360 -15.172 -2.664 1.00 90.00 232 GLU A O 1
ATOM 1848 N N . ASP A 1 233 ? 20.594 -13.784 -2.809 1.00 91.44 233 ASP A N 1
ATOM 1849 C CA . ASP A 1 233 ? 20.222 -14.093 -4.185 1.00 91.44 233 ASP A CA 1
ATOM 1850 C C . ASP A 1 233 ? 21.086 -13.351 -5.224 1.00 91.44 233 ASP A C 1
ATOM 1852 O O . ASP A 1 233 ? 20.896 -13.533 -6.429 1.00 91.44 233 ASP A O 1
ATOM 1856 N N . ALA A 1 234 ? 22.025 -12.510 -4.772 1.00 91.00 234 ALA A N 1
ATOM 1857 C CA . ALA A 1 234 ? 22.895 -11.684 -5.600 1.00 91.00 234 ALA A CA 1
ATOM 1858 C C . ALA A 1 234 ? 24.345 -12.219 -5.601 1.00 91.00 234 ALA A C 1
ATOM 1860 O O . ALA A 1 234 ? 25.090 -11.960 -4.653 1.00 91.00 234 ALA A O 1
ATOM 1861 N N . PRO A 1 235 ? 24.797 -12.907 -6.673 1.00 88.81 235 PRO A N 1
ATOM 1862 C CA . PRO A 1 235 ? 26.142 -13.490 -6.750 1.00 88.81 235 PRO A CA 1
ATOM 1863 C C . PRO A 1 235 ? 27.296 -12.498 -6.555 1.00 88.81 235 PRO A C 1
ATOM 1865 O O . PRO A 1 235 ? 28.386 -12.898 -6.155 1.00 88.81 235 PRO A O 1
ATOM 1868 N N . HIS A 1 236 ? 27.079 -11.211 -6.844 1.00 88.88 236 HIS A N 1
ATOM 1869 C CA . HIS A 1 236 ? 28.094 -10.163 -6.693 1.00 88.88 236 HIS A CA 1
ATOM 1870 C C . HIS A 1 236 ? 28.234 -9.628 -5.262 1.00 88.88 236 HIS A C 1
ATOM 1872 O O . HIS A 1 236 ? 29.174 -8.880 -4.999 1.00 88.88 236 HIS A O 1
ATOM 1878 N N . ILE A 1 237 ? 27.331 -9.981 -4.339 1.00 87.75 237 ILE A N 1
ATOM 1879 C CA . ILE A 1 237 ? 27.404 -9.572 -2.931 1.00 87.75 237 ILE A CA 1
ATOM 1880 C C . ILE A 1 237 ? 27.913 -10.754 -2.097 1.00 87.75 237 ILE A C 1
ATOM 1882 O O . ILE A 1 237 ? 27.138 -11.628 -1.694 1.00 87.75 237 ILE A O 1
ATOM 1886 N N . THR A 1 238 ? 29.223 -10.772 -1.831 1.00 90.62 238 THR A N 1
ATOM 1887 C CA . THR A 1 238 ? 29.883 -11.813 -1.022 1.00 90.62 238 THR A CA 1
ATOM 1888 C C . THR A 1 238 ? 29.501 -11.721 0.456 1.00 90.62 238 THR A C 1
ATOM 1890 O O . THR A 1 238 ? 29.013 -10.686 0.911 1.00 90.62 238 THR A O 1
ATOM 1893 N N . ALA A 1 239 ? 29.737 -12.789 1.223 1.00 88.38 239 ALA A N 1
ATOM 1894 C CA . ALA A 1 239 ? 29.443 -12.814 2.656 1.00 88.38 239 ALA A CA 1
ATOM 1895 C C . ALA A 1 239 ? 30.187 -11.704 3.421 1.00 88.38 239 ALA A C 1
ATOM 1897 O O . ALA A 1 239 ? 29.576 -11.005 4.227 1.00 88.38 239 ALA A O 1
ATOM 1898 N N . GLU A 1 240 ? 31.461 -11.468 3.094 1.00 88.31 240 GLU A N 1
ATOM 1899 C CA . GLU A 1 240 ? 32.269 -10.405 3.703 1.00 88.31 240 GLU A CA 1
ATOM 1900 C C . GLU A 1 240 ? 31.665 -9.027 3.413 1.00 88.31 240 GLU A C 1
ATOM 1902 O O . GLU A 1 240 ? 31.495 -8.208 4.317 1.00 88.31 240 GLU A O 1
ATOM 1907 N N . ARG A 1 241 ? 31.244 -8.792 2.161 1.00 87.00 241 ARG A N 1
ATOM 1908 C CA . ARG A 1 241 ? 30.618 -7.527 1.771 1.00 87.00 241 ARG A CA 1
ATOM 1909 C C . ARG A 1 241 ? 29.276 -7.304 2.472 1.00 87.00 241 ARG A C 1
ATOM 1911 O O . ARG A 1 241 ? 28.952 -6.164 2.797 1.00 87.00 241 ARG A O 1
ATOM 1918 N N . ARG A 1 242 ? 28.498 -8.364 2.730 1.00 86.81 242 ARG A N 1
ATOM 1919 C CA . ARG A 1 242 ? 27.246 -8.264 3.509 1.00 86.81 242 ARG A CA 1
ATOM 1920 C C . ARG A 1 242 ? 27.530 -7.803 4.929 1.00 86.81 242 ARG A C 1
ATOM 1922 O O . ARG A 1 242 ? 26.841 -6.909 5.411 1.00 86.81 242 ARG A O 1
ATOM 1929 N N . GLU A 1 243 ? 28.538 -8.374 5.585 1.00 84.19 243 GLU A N 1
ATOM 1930 C CA . GLU A 1 243 ? 28.904 -7.969 6.945 1.00 84.19 243 GLU A CA 1
ATOM 1931 C C . GLU A 1 243 ? 29.344 -6.507 7.019 1.00 84.19 243 GLU A C 1
ATOM 1933 O O . GLU A 1 243 ? 28.911 -5.790 7.921 1.00 84.19 243 GLU A O 1
ATOM 1938 N N . GLU A 1 244 ? 30.168 -6.053 6.071 1.00 86.00 244 GLU A N 1
ATOM 1939 C CA . GLU A 1 244 ? 30.578 -4.647 5.971 1.00 86.00 244 GLU A CA 1
ATOM 1940 C C . GLU A 1 244 ? 29.365 -3.721 5.844 1.00 86.00 244 GLU A C 1
ATOM 1942 O O . GLU A 1 244 ? 29.192 -2.810 6.653 1.00 86.00 244 GLU A O 1
ATOM 1947 N N . LEU A 1 245 ? 28.482 -4.001 4.879 1.00 83.75 245 LEU A N 1
ATOM 1948 C CA . LEU A 1 245 ? 27.285 -3.196 4.639 1.00 83.75 245 LEU A CA 1
ATOM 1949 C C . LEU A 1 245 ? 26.336 -3.194 5.851 1.00 83.75 245 LEU A C 1
ATOM 1951 O O . LEU A 1 245 ? 25.762 -2.159 6.180 1.00 83.75 245 LEU A O 1
ATOM 1955 N N . LEU A 1 246 ? 26.184 -4.323 6.554 1.00 79.31 246 LEU A N 1
ATOM 1956 C CA . LEU A 1 246 ? 25.347 -4.403 7.758 1.00 79.31 246 LEU A CA 1
ATOM 1957 C C . LEU A 1 246 ? 25.901 -3.572 8.923 1.00 79.31 246 LEU A C 1
ATOM 1959 O O . LEU A 1 246 ? 25.112 -3.051 9.716 1.00 79.31 246 LEU A O 1
ATOM 1963 N N . ARG A 1 247 ? 27.229 -3.444 9.053 1.00 78.06 247 ARG A N 1
ATOM 1964 C CA . ARG A 1 247 ? 27.856 -2.614 10.100 1.00 78.06 247 ARG A CA 1
ATOM 1965 C C . ARG A 1 247 ? 27.603 -1.125 9.878 1.00 78.06 247 ARG A C 1
ATOM 1967 O O . ARG A 1 247 ? 27.457 -0.401 10.858 1.00 78.06 247 ARG A O 1
ATOM 1974 N N . GLU A 1 248 ? 27.514 -0.694 8.624 1.00 74.81 248 GLU A N 1
ATOM 1975 C CA . GLU A 1 248 ? 27.221 0.696 8.251 1.00 74.81 248 GLU A CA 1
ATOM 1976 C C . GLU A 1 248 ? 25.729 1.057 8.401 1.00 74.81 248 GLU A C 1
ATOM 1978 O O . GLU A 1 248 ? 25.387 2.232 8.511 1.00 74.81 248 GLU A O 1
ATOM 1983 N N . MET A 1 249 ? 24.834 0.062 8.443 1.00 69.56 249 MET A N 1
ATOM 1984 C CA . MET A 1 249 ? 23.383 0.265 8.529 1.00 69.56 249 MET A CA 1
ATOM 1985 C C . MET A 1 249 ? 22.852 0.342 9.964 1.00 69.56 249 MET A C 1
ATOM 1987 O O . MET A 1 249 ? 23.203 -0.471 10.835 1.00 69.56 249 MET A O 1
ATOM 1991 N N . LEU A 1 250 ? 21.887 1.246 10.172 1.00 58.66 250 LEU A N 1
ATOM 1992 C CA . LEU A 1 250 ? 21.101 1.311 11.401 1.00 58.66 250 LEU A CA 1
ATOM 1993 C C . LEU A 1 250 ? 20.307 0.007 11.594 1.00 58.66 250 LEU A C 1
ATOM 1995 O O . LEU A 1 250 ? 19.757 -0.511 10.621 1.00 58.66 250 LEU A O 1
ATOM 1999 N N . PRO A 1 251 ? 20.191 -0.528 12.828 1.00 61.88 251 PRO A N 1
ATOM 2000 C CA . PRO A 1 251 ? 19.557 -1.826 13.073 1.00 61.88 251 PRO A CA 1
ATOM 2001 C C . PRO A 1 251 ? 18.160 -1.997 12.461 1.00 61.88 251 PRO A C 1
ATOM 2003 O O . PRO A 1 251 ? 17.862 -3.072 11.950 1.00 61.88 251 PRO A O 1
ATOM 2006 N N . HIS A 1 252 ? 17.333 -0.946 12.466 1.00 57.69 252 HIS A N 1
ATOM 2007 C CA . HIS A 1 252 ? 15.961 -0.987 11.945 1.00 57.69 252 HIS A CA 1
ATOM 2008 C C . HIS A 1 252 ? 15.876 -0.993 10.409 1.00 57.69 252 HIS A C 1
ATOM 2010 O O . HIS A 1 252 ? 14.870 -1.426 9.859 1.00 57.69 252 HIS A O 1
ATOM 2016 N N . GLU A 1 253 ? 16.922 -0.561 9.699 1.00 61.78 253 GLU A N 1
ATOM 2017 C CA . GLU A 1 253 ? 16.951 -0.556 8.230 1.00 61.78 253 GLU A CA 1
ATOM 2018 C C . GLU A 1 253 ? 17.500 -1.863 7.643 1.00 61.78 253 GLU A C 1
ATOM 2020 O O . GLU A 1 253 ? 17.322 -2.132 6.454 1.00 61.78 253 GLU A O 1
ATOM 2025 N N . ARG A 1 254 ? 18.192 -2.673 8.457 1.00 71.88 254 ARG A N 1
ATOM 2026 C CA . ARG A 1 254 ? 18.955 -3.840 7.985 1.00 71.88 254 ARG A CA 1
ATOM 2027 C C . ARG A 1 254 ? 18.082 -4.840 7.253 1.00 71.88 254 ARG A C 1
ATOM 2029 O O . ARG A 1 254 ? 18.415 -5.223 6.136 1.00 71.88 254 ARG A O 1
ATOM 2036 N N . ASP A 1 255 ? 16.969 -5.246 7.849 1.00 71.56 255 ASP A N 1
ATOM 2037 C CA . ASP A 1 255 ? 16.102 -6.286 7.288 1.00 71.56 255 ASP A CA 1
ATOM 2038 C C . ASP A 1 255 ? 15.476 -5.844 5.960 1.00 71.56 255 ASP A C 1
ATOM 2040 O O . ASP A 1 255 ? 15.527 -6.561 4.960 1.00 71.56 255 ASP A O 1
ATOM 2044 N N . MET A 1 256 ? 14.993 -4.609 5.910 1.00 76.38 256 MET A N 1
ATOM 2045 C CA . MET A 1 256 ? 14.426 -4.013 4.707 1.00 76.38 256 MET A CA 1
ATOM 2046 C C . MET A 1 256 ? 15.454 -3.846 3.592 1.00 76.38 256 MET A C 1
ATOM 2048 O O . MET A 1 256 ? 15.215 -4.260 2.457 1.00 76.38 256 MET A O 1
ATOM 2052 N N . ARG A 1 257 ? 16.633 -3.296 3.898 1.00 78.38 257 ARG A N 1
ATOM 2053 C CA . ARG A 1 257 ? 17.658 -3.027 2.883 1.00 78.38 257 ARG A CA 1
ATOM 2054 C C . ARG A 1 257 ? 18.412 -4.284 2.433 1.00 78.38 257 ARG A C 1
ATOM 2056 O O . ARG A 1 257 ? 18.863 -4.300 1.289 1.00 78.38 257 ARG A O 1
ATOM 2063 N N . SER A 1 258 ? 18.537 -5.316 3.274 1.00 83.19 258 SER A N 1
ATOM 2064 C CA . SER A 1 258 ? 19.287 -6.552 2.963 1.00 83.19 258 SER A CA 1
ATOM 2065 C C . SER A 1 258 ? 18.422 -7.731 2.512 1.00 83.19 258 SER A C 1
ATOM 2067 O O . SER A 1 258 ? 18.894 -8.556 1.726 1.00 83.19 258 SER A O 1
ATOM 2069 N N . ARG A 1 259 ? 17.158 -7.811 2.956 1.00 82.75 259 ARG A N 1
ATOM 2070 C CA . ARG A 1 259 ? 16.220 -8.888 2.588 1.00 82.75 259 ARG A CA 1
ATOM 2071 C C . ARG A 1 259 ? 15.062 -8.424 1.707 1.00 82.75 259 ARG A C 1
ATOM 2073 O O . ARG A 1 259 ? 14.416 -9.259 1.087 1.00 82.75 259 ARG A O 1
ATOM 2080 N N . GLY A 1 260 ? 14.804 -7.117 1.623 1.00 81.06 260 GLY A N 1
ATOM 2081 C CA . GLY A 1 260 ? 13.609 -6.604 0.946 1.00 81.06 260 GLY A CA 1
ATOM 2082 C C . GLY A 1 260 ? 12.322 -6.908 1.712 1.00 81.06 260 GLY A C 1
ATOM 2083 O O . GLY A 1 260 ? 11.242 -6.929 1.123 1.00 81.06 260 GLY A O 1
ATOM 2084 N N . ASP A 1 261 ? 12.425 -7.183 3.013 1.00 76.75 261 ASP A N 1
ATOM 2085 C CA . ASP A 1 261 ? 11.262 -7.357 3.870 1.00 76.75 261 ASP A CA 1
ATOM 2086 C C . ASP A 1 261 ? 10.764 -5.982 4.327 1.00 76.75 261 ASP A C 1
ATOM 2088 O O . ASP A 1 261 ? 11.540 -5.244 4.936 1.00 76.75 261 ASP A O 1
ATOM 2092 N N . PRO A 1 262 ? 9.491 -5.611 4.086 1.00 67.06 262 PRO A N 1
ATOM 2093 C CA . PRO A 1 262 ? 8.941 -4.406 4.690 1.00 67.06 262 PRO A CA 1
ATOM 2094 C C . PRO A 1 262 ? 9.132 -4.508 6.198 1.00 67.06 262 PRO A C 1
ATOM 2096 O O . PRO A 1 262 ? 8.877 -5.567 6.779 1.00 67.06 262 PRO A O 1
ATOM 2099 N N . VAL A 1 263 ? 9.576 -3.426 6.835 1.00 58.12 263 VAL A N 1
ATOM 2100 C CA . VAL A 1 263 ? 9.648 -3.389 8.295 1.00 58.12 263 VAL A CA 1
ATOM 2101 C C . VAL A 1 263 ? 8.223 -3.580 8.815 1.00 58.12 263 VAL A C 1
ATOM 2103 O O . VAL A 1 263 ? 7.386 -2.688 8.712 1.00 58.12 263 VAL A O 1
ATOM 2106 N N . VAL A 1 264 ? 7.929 -4.762 9.364 1.00 48.16 264 VAL A N 1
ATOM 2107 C CA . VAL A 1 264 ? 6.601 -5.154 9.886 1.00 48.16 264 VAL A CA 1
ATOM 2108 C C . VAL A 1 264 ? 6.246 -4.386 11.182 1.00 48.16 264 VAL A C 1
ATOM 2110 O O . VAL A 1 264 ? 5.269 -4.689 11.853 1.00 48.16 264 VAL A O 1
ATOM 2113 N N . GLY A 1 265 ? 7.026 -3.367 11.550 1.00 45.44 265 GLY A N 1
ATOM 2114 C CA . GLY A 1 265 ? 6.995 -2.751 12.875 1.00 45.44 265 GLY A CA 1
ATOM 2115 C C . GLY A 1 265 ? 6.283 -1.406 13.006 1.00 45.44 265 GLY A C 1
ATOM 2116 O O . GLY A 1 265 ? 5.664 -1.198 14.042 1.00 45.44 265 GLY A O 1
ATOM 2117 N N . ASP A 1 266 ? 6.342 -0.502 12.019 1.00 47.00 266 ASP A N 1
ATOM 2118 C CA . ASP A 1 266 ? 6.202 0.929 12.364 1.00 47.00 266 ASP A CA 1
ATOM 2119 C C . ASP A 1 266 ? 5.174 1.759 11.587 1.00 47.00 266 ASP A C 1
ATOM 2121 O O . ASP A 1 266 ? 4.951 2.906 11.967 1.00 47.00 266 ASP A O 1
ATOM 2125 N N . SER A 1 267 ? 4.482 1.222 10.574 1.00 53.75 267 SER A N 1
ATOM 2126 C CA . SER A 1 267 ? 3.371 1.953 9.941 1.00 53.75 267 SER A CA 1
ATOM 2127 C C . SER A 1 267 ? 2.021 1.510 10.502 1.00 53.75 267 SER A C 1
ATOM 2129 O O . SER A 1 267 ? 1.359 2.286 11.175 1.00 53.75 267 SER A O 1
ATOM 2131 N N . MET A 1 268 ? 1.588 0.269 10.306 1.00 68.12 268 MET A N 1
ATOM 2132 C CA . MET A 1 268 ? 0.230 -0.136 10.691 1.00 68.12 268 MET A CA 1
ATOM 2133 C C . MET A 1 268 ? 0.007 -0.132 12.207 1.00 68.12 268 MET A C 1
ATOM 2135 O O . MET A 1 268 ? 0.758 -0.734 12.973 1.00 68.12 268 MET A O 1
ATOM 2139 N N . ILE A 1 269 ? -1.075 0.510 12.651 1.00 80.62 269 ILE A N 1
ATOM 2140 C CA . ILE A 1 269 ? -1.426 0.557 14.078 1.00 80.62 269 ILE A CA 1
ATOM 2141 C C . ILE A 1 269 ? -1.975 -0.789 14.555 1.00 80.62 269 ILE A C 1
ATOM 2143 O O . ILE A 1 269 ? -1.654 -1.229 15.660 1.00 80.62 269 ILE A O 1
ATOM 2147 N N . PHE A 1 270 ? -2.755 -1.459 13.703 1.00 82.56 270 PHE A N 1
ATOM 2148 C CA . PHE A 1 270 ? -3.302 -2.791 13.951 1.00 82.56 270 PHE A CA 1
ATOM 2149 C C . PHE A 1 270 ? -2.830 -3.781 12.872 1.00 82.56 270 PHE A C 1
ATOM 2151 O O . PHE A 1 270 ? -3.607 -4.109 11.970 1.00 82.56 270 PHE A O 1
ATOM 2158 N N . PRO A 1 271 ? -1.580 -4.279 12.949 1.00 71.38 271 PRO A N 1
ATOM 2159 C CA . PRO A 1 271 ? -1.016 -5.243 11.999 1.00 71.38 271 PRO A CA 1
ATOM 2160 C C . PRO A 1 271 ? -1.565 -6.665 12.236 1.00 71.38 271 PRO A C 1
ATOM 2162 O O . PRO A 1 271 ? -0.820 -7.616 12.441 1.00 71.38 271 PRO A O 1
ATOM 2165 N N . ILE A 1 272 ? -2.890 -6.803 12.264 1.00 74.31 272 ILE A N 1
ATOM 2166 C CA . ILE A 1 272 ? -3.612 -8.051 12.533 1.00 74.31 272 ILE A CA 1
ATOM 2167 C C . ILE A 1 272 ? -4.384 -8.421 11.272 1.00 74.31 272 ILE A C 1
ATOM 2169 O O . ILE A 1 272 ? -5.024 -7.551 10.674 1.00 74.31 272 ILE A O 1
ATOM 2173 N N . VAL A 1 273 ? -4.327 -9.688 10.859 1.00 74.00 273 VAL A N 1
ATOM 2174 C CA . VAL A 1 273 ? -5.080 -10.175 9.697 1.00 74.00 273 VAL A CA 1
ATOM 2175 C C . VAL A 1 273 ? -6.571 -10.046 9.992 1.00 74.00 273 VAL A C 1
ATOM 2177 O O . VAL A 1 273 ? -7.022 -10.367 11.089 1.00 74.00 273 VAL A O 1
ATOM 2180 N N . ASP A 1 274 ? -7.354 -9.554 9.031 1.00 85.69 274 ASP A N 1
ATOM 2181 C CA . ASP A 1 274 ? -8.781 -9.313 9.263 1.00 85.69 274 ASP A CA 1
ATOM 2182 C C . ASP A 1 274 ? -9.512 -10.581 9.709 1.00 85.69 274 ASP A C 1
ATOM 2184 O O . ASP A 1 274 ? -10.327 -10.502 10.620 1.00 85.69 274 ASP A O 1
ATOM 2188 N N . ASP A 1 275 ? -9.176 -11.745 9.152 1.00 81.50 275 ASP A N 1
ATOM 2189 C CA . ASP A 1 275 ? -9.783 -13.029 9.525 1.00 81.50 275 ASP A CA 1
ATOM 2190 C C . ASP A 1 275 ? -9.530 -13.423 10.992 1.00 81.50 275 ASP A C 1
ATOM 2192 O O . ASP A 1 275 ? -10.372 -14.082 11.603 1.00 81.50 275 ASP A O 1
ATOM 2196 N N . ASP A 1 276 ? -8.450 -12.936 11.614 1.00 74.38 276 ASP A N 1
ATOM 2197 C CA . ASP A 1 276 ? -8.176 -13.176 13.036 1.00 74.38 276 ASP A CA 1
ATOM 2198 C C . ASP A 1 276 ? -9.126 -12.404 13.953 1.00 74.38 276 ASP A C 1
ATOM 2200 O O . ASP A 1 276 ? -9.292 -12.769 15.118 1.00 74.38 276 ASP A O 1
ATOM 2204 N N . ILE A 1 277 ? -9.775 -11.345 13.465 1.00 94.25 277 ILE A N 1
ATOM 2205 C CA . ILE A 1 277 ? -10.721 -10.527 14.242 1.00 94.25 277 ILE A CA 1
ATOM 2206 C C . ILE A 1 277 ? -12.142 -10.553 13.676 1.00 94.25 277 ILE A C 1
ATOM 2208 O O . ILE A 1 277 ? -13.087 -10.216 14.390 1.00 94.25 277 ILE A O 1
ATOM 2212 N N . ARG A 1 278 ? -12.314 -10.985 12.429 1.00 96.62 278 ARG A N 1
ATOM 2213 C CA . ARG A 1 278 ? -13.593 -11.109 11.737 1.00 96.62 278 ARG A CA 1
ATOM 2214 C C . ARG A 1 278 ? -14.410 -12.249 12.335 1.00 96.62 278 ARG A C 1
ATOM 2216 O O . ARG A 1 278 ? -13.893 -13.303 12.696 1.00 96.62 278 ARG A O 1
ATOM 2223 N N . CYS A 1 279 ? -15.710 -12.025 12.460 1.00 96.88 279 CYS A N 1
ATOM 2224 C CA . CYS A 1 279 ? -16.666 -13.055 12.845 1.00 96.88 279 CYS A CA 1
ATOM 2225 C C . CYS A 1 279 ? -18.017 -12.823 12.169 1.00 96.88 279 CYS A C 1
ATOM 2227 O O . CYS A 1 279 ? -18.374 -11.686 11.850 1.00 96.88 279 CYS A O 1
ATOM 2229 N N . ASP A 1 280 ? -18.770 -13.898 11.960 1.00 97.50 280 ASP A N 1
ATOM 2230 C CA . ASP A 1 280 ? -20.124 -13.800 11.427 1.00 97.50 280 ASP A CA 1
ATOM 2231 C C . ASP A 1 280 ? -21.031 -13.028 12.386 1.00 97.50 280 ASP A C 1
ATOM 2233 O O . ASP A 1 280 ? -20.915 -13.125 13.611 1.00 97.50 280 ASP A O 1
ATOM 2237 N N . SER A 1 281 ? -21.959 -12.255 11.825 1.00 96.75 281 SER A N 1
ATOM 2238 C CA . SER A 1 281 ? -22.949 -11.546 12.630 1.00 96.75 281 SER A CA 1
ATOM 2239 C C . SER A 1 281 ? -23.914 -12.528 13.284 1.00 96.75 281 SER A C 1
ATOM 2241 O O . SER A 1 281 ? -24.472 -13.400 12.618 1.00 96.75 281 SER A O 1
ATOM 2243 N N . PHE A 1 282 ? -24.187 -12.324 14.568 1.00 96.75 282 PHE A N 1
ATOM 2244 C CA . PHE A 1 282 ? -25.178 -13.084 15.323 1.00 96.75 282 PHE A CA 1
ATOM 2245 C C . PHE A 1 282 ? -26.060 -12.154 16.156 1.00 96.75 282 PHE A C 1
ATOM 2247 O O . PHE A 1 282 ? -25.726 -10.993 16.408 1.00 96.75 282 PHE A O 1
ATOM 2254 N N . LYS A 1 283 ? -27.210 -12.666 16.606 1.00 96.38 283 LYS A N 1
ATOM 2255 C CA . LYS A 1 283 ? -28.112 -11.906 17.475 1.00 96.38 283 LYS A CA 1
ATOM 2256 C C . LYS A 1 283 ? -27.463 -11.705 18.844 1.00 96.38 283 LYS A C 1
ATOM 2258 O O . LYS A 1 283 ? -27.269 -12.668 19.582 1.00 96.38 283 LYS A O 1
ATOM 2263 N N . ILE A 1 284 ? -27.186 -10.452 19.194 1.00 93.75 284 ILE A N 1
ATOM 2264 C CA . ILE A 1 284 ? -26.626 -10.102 20.500 1.00 93.75 284 ILE A CA 1
ATOM 2265 C C . ILE A 1 284 ? -27.652 -10.383 21.609 1.00 93.75 284 ILE A C 1
ATOM 2267 O O . ILE A 1 284 ? -28.772 -9.867 21.534 1.00 93.75 284 ILE A O 1
ATOM 2271 N N . PRO A 1 285 ? -27.299 -11.174 22.641 1.00 91.69 285 PRO A N 1
ATOM 2272 C CA . PRO A 1 285 ? -28.172 -11.401 23.788 1.00 91.69 285 PRO A CA 1
ATOM 2273 C C . PRO A 1 285 ? -28.527 -10.096 24.512 1.00 91.69 285 PRO A C 1
ATOM 2275 O O . PRO A 1 285 ? -27.676 -9.235 24.721 1.00 91.69 285 PRO A O 1
ATOM 2278 N N . GLU A 1 286 ? -29.785 -9.945 24.931 1.00 85.12 286 GLU A N 1
ATOM 2279 C CA . GLU A 1 286 ? -30.293 -8.692 25.515 1.00 85.12 286 GLU A CA 1
ATOM 2280 C C . GLU A 1 286 ? -29.620 -8.295 26.831 1.00 85.12 286 GLU A C 1
ATOM 2282 O O . GLU A 1 286 ? -29.634 -7.119 27.196 1.00 85.12 286 GLU A O 1
ATOM 2287 N N . GLN A 1 287 ? -29.062 -9.276 27.540 1.00 84.88 287 GLN A N 1
ATOM 2288 C CA . GLN A 1 287 ? -28.333 -9.099 28.789 1.00 84.88 287 GLN A CA 1
ATOM 2289 C C . GLN A 1 287 ? -26.866 -8.704 28.588 1.00 84.88 287 GLN A C 1
ATOM 2291 O O . GLN A 1 287 ? -26.180 -8.439 29.576 1.00 84.88 287 GLN A O 1
ATOM 2296 N N . TRP A 1 288 ? -26.353 -8.730 27.353 1.00 89.94 288 TRP A N 1
ATOM 2297 C CA . TRP A 1 288 ? -24.968 -8.353 27.098 1.00 89.94 288 TRP A CA 1
ATOM 2298 C C . TRP A 1 288 ? -24.781 -6.846 27.276 1.00 89.94 288 TRP A C 1
ATOM 2300 O O . TRP A 1 288 ? -25.536 -6.065 26.692 1.00 89.94 288 TRP A O 1
ATOM 2310 N N . PRO A 1 289 ? -23.761 -6.431 28.045 1.00 90.00 289 PRO A N 1
ATOM 2311 C CA . PRO A 1 289 ? -23.306 -5.054 28.085 1.00 90.00 289 PRO A CA 1
ATOM 2312 C C . PRO A 1 289 ? -23.090 -4.455 26.703 1.00 90.00 289 PRO A C 1
ATOM 2314 O O . PRO A 1 289 ? -22.444 -5.073 25.861 1.00 90.00 289 PRO A O 1
ATOM 2317 N N . GLN A 1 290 ? -23.606 -3.247 26.484 1.00 93.00 290 GLN A N 1
ATOM 2318 C CA . GLN A 1 290 ? -23.411 -2.500 25.245 1.00 93.00 290 GLN A CA 1
ATOM 2319 C C . GLN A 1 290 ? -22.973 -1.071 25.546 1.00 93.00 290 GLN A C 1
ATOM 2321 O O . GLN A 1 290 ? -23.375 -0.483 26.551 1.00 93.00 290 GLN A O 1
ATOM 2326 N N . ILE A 1 291 ? -22.162 -0.524 24.651 1.00 95.56 291 ILE A N 1
ATOM 2327 C CA . ILE A 1 291 ? -21.730 0.871 24.650 1.00 95.56 291 ILE A CA 1
ATOM 2328 C C . ILE A 1 291 ? -21.628 1.340 23.199 1.00 95.56 291 ILE A C 1
ATOM 2330 O O . ILE A 1 291 ? -21.311 0.545 22.307 1.00 95.56 291 ILE A O 1
ATOM 2334 N N . LEU A 1 292 ? -21.885 2.621 22.961 1.00 98.25 292 LEU A N 1
ATOM 2335 C CA . LEU A 1 292 ? -21.517 3.275 21.712 1.00 98.25 292 LEU A CA 1
ATOM 2336 C C . LEU A 1 292 ? -20.327 4.194 21.961 1.00 98.25 292 LEU A C 1
ATOM 2338 O O . LEU A 1 292 ? -20.197 4.763 23.039 1.00 98.25 292 LEU A O 1
ATOM 2342 N N . GLY A 1 293 ? -19.466 4.351 20.971 1.00 97.88 293 GLY A N 1
ATOM 2343 C CA . GLY A 1 293 ? -18.467 5.409 20.915 1.00 97.88 293 GLY A CA 1
ATOM 2344 C C . GLY A 1 293 ? -18.770 6.294 19.725 1.00 97.88 293 GLY A C 1
ATOM 2345 O O . GLY A 1 293 ? -19.184 5.785 18.682 1.00 97.88 293 GLY A O 1
ATOM 2346 N N . ILE A 1 294 ? -18.591 7.599 19.888 1.00 98.12 294 ILE A N 1
ATOM 2347 C CA . ILE A 1 294 ? -18.735 8.564 18.801 1.00 98.12 294 ILE A CA 1
ATOM 2348 C C . ILE A 1 294 ? -17.458 9.364 18.620 1.00 98.12 294 ILE A C 1
ATOM 2350 O O . ILE A 1 294 ? -16.760 9.628 19.596 1.00 98.12 294 ILE A O 1
ATOM 2354 N N . ASP A 1 295 ? -17.203 9.774 17.386 1.00 96.38 295 ASP A N 1
ATOM 2355 C CA . ASP A 1 295 ? -16.317 10.885 17.069 1.00 96.38 295 ASP A CA 1
ATOM 2356 C C . ASP A 1 295 ? -17.158 11.980 16.411 1.00 96.38 295 ASP A C 1
ATOM 2358 O O . ASP A 1 295 ? -17.930 11.698 15.488 1.00 96.38 295 ASP A O 1
ATOM 2362 N N . PHE A 1 296 ? -17.106 13.195 16.963 1.00 93.94 296 PHE A N 1
ATOM 2363 C CA . PHE A 1 296 ? -17.982 14.282 16.519 1.00 93.94 296 PHE A CA 1
ATOM 2364 C C . PHE A 1 296 ? -17.629 14.692 15.090 1.00 93.94 296 PHE A C 1
ATOM 2366 O O . PHE A 1 296 ? -16.455 14.774 14.748 1.00 93.94 296 PHE A O 1
ATOM 2373 N N . GLY A 1 297 ? -18.638 14.987 14.269 1.00 83.94 297 GLY A N 1
ATOM 2374 C CA . GLY A 1 297 ? -18.408 15.490 12.919 1.00 83.94 297 GLY A CA 1
ATOM 2375 C C . GLY A 1 297 ? -17.967 16.959 12.871 1.00 83.94 297 GLY A C 1
ATOM 2376 O O . GLY A 1 297 ? -18.019 17.705 13.850 1.00 83.94 297 GLY A O 1
ATOM 2377 N N . GLY A 1 298 ? -17.564 17.393 11.677 1.00 80.62 298 GLY A N 1
ATOM 2378 C CA . GLY A 1 298 ? -17.231 18.783 11.372 1.00 80.62 298 GLY A CA 1
ATOM 2379 C C . GLY A 1 298 ? -16.473 18.874 10.053 1.00 80.62 298 GLY A C 1
ATOM 2380 O O . GLY A 1 298 ? -17.017 18.573 8.988 1.00 80.62 298 GLY A O 1
ATOM 2381 N N . ASP A 1 299 ? -15.192 19.238 10.132 1.00 79.81 299 ASP A N 1
ATOM 2382 C CA . ASP A 1 299 ? -14.268 19.211 8.986 1.00 79.81 299 ASP A CA 1
ATOM 2383 C C . ASP A 1 299 ? -13.921 17.765 8.552 1.00 79.81 299 ASP A C 1
ATOM 2385 O O . ASP A 1 299 ? -13.564 17.498 7.396 1.00 79.81 299 ASP A O 1
ATOM 2389 N N . HIS A 1 300 ? -14.103 16.804 9.459 1.00 86.19 300 HIS A N 1
ATOM 2390 C CA . HIS A 1 300 ? -13.995 15.364 9.232 1.00 86.19 300 HIS A CA 1
ATOM 2391 C C . HIS A 1 300 ? -15.372 14.671 9.401 1.00 86.19 300 HIS A C 1
ATOM 2393 O O . HIS A 1 300 ? -16.345 15.315 9.817 1.00 86.19 300 HIS A O 1
ATOM 2399 N N . PRO A 1 301 ? -15.528 13.412 8.948 1.00 92.75 301 PRO A N 1
ATOM 2400 C CA . PRO A 1 301 ? -16.770 12.658 9.106 1.00 92.75 301 PRO A CA 1
ATOM 2401 C C . PRO A 1 301 ? -17.183 12.488 10.573 1.00 92.75 301 PRO A C 1
ATOM 2403 O O . PRO A 1 301 ? -16.352 12.278 11.442 1.00 92.75 301 PRO A O 1
ATOM 2406 N N . PHE A 1 302 ? -18.489 12.477 10.827 1.00 96.56 302 PHE A N 1
ATOM 24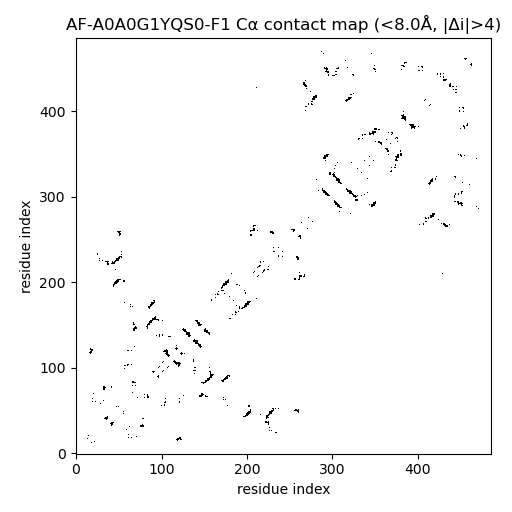07 C CA . PHE A 1 302 ? -19.036 11.905 12.053 1.00 96.56 302 PHE A CA 1
ATOM 2408 C C . PHE A 1 302 ? -18.894 10.381 12.010 1.00 96.56 302 PHE A C 1
ATOM 2410 O O . PHE A 1 302 ? -19.194 9.765 10.978 1.00 96.56 302 PHE A O 1
ATOM 2417 N N . ALA A 1 303 ? -18.517 9.774 13.135 1.00 98.12 303 ALA A N 1
ATOM 2418 C CA . ALA A 1 303 ? -18.452 8.327 13.290 1.00 98.12 303 ALA A CA 1
ATOM 2419 C C . ALA A 1 303 ? -19.180 7.847 14.547 1.00 98.12 303 ALA A C 1
ATOM 2421 O O . ALA A 1 303 ? -19.092 8.455 15.610 1.00 98.12 303 ALA A O 1
ATOM 2422 N N . CYS A 1 304 ? -19.857 6.703 14.443 1.00 98.50 304 CYS A N 1
ATOM 2423 C CA . CYS A 1 304 ? -20.452 6.002 15.576 1.00 98.50 304 CYS A CA 1
ATOM 2424 C C . CYS A 1 304 ? -20.169 4.504 15.480 1.00 98.50 304 CYS A C 1
ATOM 2426 O O . CYS A 1 304 ? -20.366 3.897 14.429 1.00 98.50 304 CYS A O 1
ATOM 2428 N N . VAL A 1 305 ? -19.717 3.900 16.578 1.00 98.75 305 VAL A N 1
ATOM 2429 C CA . VAL A 1 305 ? -19.393 2.472 16.673 1.00 98.75 305 VAL A CA 1
ATOM 2430 C C . VAL A 1 305 ? -20.093 1.875 17.882 1.00 98.75 305 VAL A C 1
ATOM 2432 O O . VAL A 1 305 ? -19.983 2.402 18.987 1.00 98.75 305 VAL A O 1
ATOM 2435 N N . LYS A 1 306 ? -20.777 0.744 17.696 1.00 98.25 306 LYS A N 1
ATOM 2436 C CA . LYS A 1 306 ? -21.444 0.007 18.771 1.00 98.25 306 LYS A CA 1
ATOM 2437 C C . LYS A 1 306 ? -20.677 -1.259 19.122 1.00 98.25 306 LYS A C 1
ATOM 2439 O O . LYS A 1 306 ? -20.397 -2.087 18.253 1.00 98.25 306 LYS A O 1
ATOM 2444 N N . ILE A 1 307 ? -20.401 -1.437 20.413 1.00 97.75 307 ILE A N 1
ATOM 2445 C CA . ILE A 1 307 ? -19.727 -2.621 20.947 1.00 97.75 307 ILE A CA 1
ATOM 2446 C C . ILE A 1 307 ? -20.642 -3.332 21.938 1.00 97.75 307 ILE A C 1
ATOM 2448 O O . ILE A 1 307 ? -21.177 -2.711 22.857 1.00 97.75 307 ILE A O 1
ATOM 2452 N N . ALA A 1 308 ? -20.804 -4.641 21.759 1.00 95.38 308 ALA A N 1
ATOM 2453 C CA . ALA A 1 308 ? -21.444 -5.534 22.716 1.00 95.38 308 ALA A CA 1
ATOM 2454 C C . ALA A 1 308 ? -20.400 -6.436 23.372 1.00 95.38 308 ALA A C 1
ATOM 2456 O O . ALA A 1 308 ? -19.471 -6.878 22.702 1.00 95.38 308 ALA A O 1
ATOM 2457 N N . PHE A 1 309 ? -20.550 -6.753 24.655 1.00 93.19 309 PHE A N 1
ATOM 2458 C CA . PHE A 1 309 ? -19.585 -7.584 25.363 1.00 93.19 309 PHE A CA 1
ATOM 2459 C C . PHE A 1 309 ? -20.204 -8.863 25.911 1.00 93.19 309 PHE A C 1
ATOM 2461 O O . PHE A 1 309 ? -21.221 -8.827 26.596 1.00 93.19 309 PHE A O 1
ATOM 2468 N N . ASP A 1 310 ? -19.530 -9.985 25.682 1.00 91.06 310 ASP A N 1
ATOM 2469 C CA . ASP A 1 310 ? -19.829 -11.263 26.310 1.00 91.06 310 ASP A CA 1
ATOM 2470 C C . ASP A 1 310 ? -19.201 -11.331 27.715 1.00 91.06 310 ASP A C 1
ATOM 2472 O O . ASP A 1 310 ? -17.965 -11.334 27.851 1.00 91.06 310 ASP A O 1
ATOM 2476 N N . PRO A 1 311 ? -20.019 -11.407 28.784 1.00 83.94 311 PRO A N 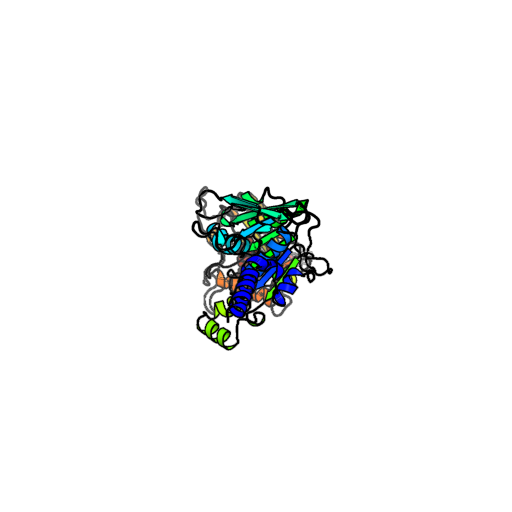1
ATOM 2477 C CA . PRO A 1 311 ? -19.522 -11.499 30.143 1.00 83.94 311 PRO A CA 1
ATOM 2478 C C . PRO A 1 311 ? -19.160 -12.924 30.587 1.00 83.94 311 PRO A C 1
ATOM 2480 O O . PRO A 1 311 ? -18.637 -13.059 31.695 1.00 83.94 311 PRO A O 1
ATOM 2483 N N . SER A 1 312 ? -19.433 -13.961 29.786 1.00 79.19 312 SER A N 1
ATOM 2484 C CA . SER A 1 312 ? -19.388 -15.375 30.201 1.00 79.19 312 SER A CA 1
ATOM 2485 C C . SER A 1 312 ? -17.979 -15.914 30.493 1.00 79.19 312 SER A C 1
ATOM 2487 O O . SER A 1 312 ? -17.825 -16.858 31.267 1.00 79.19 312 SER A O 1
ATOM 2489 N N . GLY A 1 313 ? -16.937 -15.301 29.922 1.00 69.38 313 GLY A N 1
ATOM 2490 C CA . GLY A 1 313 ? -15.543 -15.720 30.086 1.00 69.38 313 GLY A CA 1
ATOM 2491 C C . GLY A 1 313 ? -14.804 -15.102 31.283 1.00 69.38 313 GLY A C 1
ATOM 2492 O O . GLY A 1 313 ? -15.195 -14.061 31.830 1.00 69.38 313 GLY A O 1
ATOM 2493 N N . LYS A 1 314 ? -13.657 -15.718 31.633 1.00 68.44 314 LYS A N 1
ATOM 2494 C CA . LYS A 1 314 ? -12.656 -15.152 32.567 1.00 68.44 314 LYS A CA 1
ATOM 2495 C C . LYS A 1 314 ? -12.137 -13.795 32.084 1.00 68.44 314 LYS A C 1
ATOM 2497 O O . LYS A 1 314 ? -11.999 -12.882 32.885 1.00 68.44 314 LYS A O 1
ATOM 2502 N N . LYS A 1 315 ? -11.893 -13.669 30.776 1.00 69.94 315 LYS A N 1
ATOM 2503 C CA . LYS A 1 315 ? -11.644 -12.394 30.095 1.00 69.94 315 LYS A CA 1
ATOM 2504 C C . LYS A 1 315 ? -12.869 -12.036 29.256 1.00 69.94 315 LYS A C 1
ATOM 2506 O O . LYS A 1 315 ? -13.450 -12.916 28.618 1.00 69.94 315 LYS A O 1
ATOM 2511 N N . LYS A 1 316 ? -13.266 -10.766 29.283 1.00 78.75 316 LYS A N 1
ATOM 2512 C CA . LYS A 1 316 ? -14.442 -10.262 28.563 1.00 78.75 316 LYS A CA 1
ATOM 2513 C C . LYS A 1 316 ? -14.133 -10.152 27.076 1.00 78.75 316 LYS A C 1
ATOM 2515 O O . LYS A 1 316 ? -13.024 -9.762 26.711 1.00 78.75 316 LYS A O 1
ATOM 2520 N N . LYS A 1 317 ? -15.098 -10.526 26.236 1.00 90.94 317 LYS A N 1
ATOM 2521 C CA . LYS A 1 317 ? -14.969 -10.434 24.778 1.00 90.94 317 LYS A CA 1
ATOM 2522 C C . LYS A 1 317 ? -15.892 -9.346 24.252 1.00 90.94 317 LYS A C 1
ATOM 2524 O O . LYS A 1 317 ? -17.094 -9.438 24.455 1.00 90.94 317 LYS A O 1
ATOM 2529 N N . GLY A 1 318 ? -15.336 -8.328 23.613 1.00 94.69 318 GLY A N 1
ATOM 2530 C CA . GLY A 1 318 ? -16.065 -7.308 22.874 1.00 94.69 318 GLY A CA 1
ATOM 2531 C C . GLY A 1 318 ? -16.297 -7.724 21.423 1.00 94.69 318 GLY A C 1
ATOM 2532 O O . GLY A 1 318 ? -15.436 -8.332 20.787 1.00 94.69 318 GLY A O 1
ATOM 2533 N N . TYR A 1 319 ? -17.453 -7.348 20.903 1.00 97.69 319 TYR A N 1
ATOM 2534 C CA . TYR A 1 319 ? -17.862 -7.502 19.517 1.00 97.69 319 TYR A CA 1
ATOM 2535 C C . TYR A 1 319 ? -18.250 -6.125 19.001 1.00 97.69 319 TYR A C 1
ATOM 2537 O O . TYR A 1 319 ? -19.145 -5.499 19.566 1.00 97.69 319 TYR A O 1
ATOM 2545 N N . ILE A 1 320 ? -17.588 -5.647 17.953 1.00 98.44 320 ILE A N 1
ATOM 2546 C CA . ILE A 1 320 ? -18.054 -4.491 17.190 1.00 98.44 320 ILE A CA 1
ATOM 2547 C C . ILE A 1 320 ? -19.180 -4.986 16.286 1.00 98.44 320 ILE A C 1
ATOM 2549 O O . ILE A 1 320 ? -18.948 -5.822 15.409 1.00 98.44 320 ILE A O 1
ATOM 2553 N N . VAL A 1 321 ? -20.399 -4.523 16.560 1.00 98.31 321 VAL A N 1
ATOM 2554 C CA . VAL A 1 321 ? -21.633 -5.101 15.997 1.00 98.31 321 VAL A CA 1
ATOM 2555 C C . VAL A 1 321 ? -22.321 -4.203 14.983 1.00 98.31 321 VAL A C 1
ATOM 2557 O O . VAL A 1 321 ? -23.128 -4.698 14.205 1.00 98.31 321 VAL A O 1
ATOM 2560 N N . ASP A 1 322 ? -22.024 -2.906 15.016 1.00 98.25 322 ASP A N 1
ATOM 2561 C CA . ASP A 1 322 ? -22.601 -1.908 14.124 1.00 98.25 322 ASP A CA 1
ATOM 2562 C C . ASP A 1 322 ? -21.681 -0.679 14.055 1.00 98.25 322 ASP A C 1
ATOM 2564 O O . ASP A 1 322 ? -21.011 -0.346 15.044 1.00 98.25 322 ASP A O 1
ATOM 2568 N N . CYS A 1 323 ? -21.641 -0.007 12.907 1.00 98.25 323 CYS A N 1
ATOM 2569 C CA . CYS A 1 323 ? -20.905 1.240 12.735 1.00 98.25 323 CYS A CA 1
ATOM 2570 C C . CYS A 1 323 ? -21.501 2.131 11.640 1.00 98.25 323 CYS A C 1
ATOM 2572 O O . CYS A 1 323 ? -22.108 1.655 10.686 1.00 98.25 323 CYS A O 1
ATOM 2574 N N . THR A 1 324 ? -21.279 3.438 11.741 1.00 97.50 324 THR A N 1
ATOM 2575 C CA . THR A 1 324 ? -21.637 4.417 10.707 1.00 97.50 324 THR A CA 1
ATOM 2576 C C . THR A 1 324 ? -20.561 5.488 10.619 1.00 97.50 324 THR A C 1
ATOM 2578 O O . THR A 1 324 ? -20.091 5.958 11.654 1.00 97.50 324 THR A O 1
ATOM 2581 N N . LYS A 1 325 ? -20.209 5.896 9.393 1.00 96.56 325 LYS A N 1
ATOM 2582 C CA . LYS A 1 325 ? -19.337 7.041 9.109 1.00 96.56 325 LYS A CA 1
ATOM 2583 C C . LYS A 1 325 ? -19.954 7.922 8.022 1.00 96.56 325 LYS A C 1
ATOM 2585 O O . LYS A 1 325 ? -20.188 7.450 6.913 1.00 96.56 325 LYS A O 1
ATOM 2590 N N . GLN A 1 326 ? -20.239 9.192 8.316 1.00 95.00 326 GLN A N 1
ATOM 2591 C CA . GLN A 1 326 ? -20.902 10.107 7.370 1.00 95.00 326 GLN A CA 1
ATOM 2592 C C . GLN A 1 326 ? -20.399 11.550 7.500 1.00 95.00 326 GLN A C 1
ATOM 2594 O O . GLN A 1 326 ? -20.143 12.042 8.592 1.00 95.00 326 GLN A O 1
ATOM 2599 N N . ARG A 1 327 ? -20.274 12.260 6.373 1.00 93.19 327 ARG A N 1
ATOM 2600 C CA . ARG A 1 327 ? -19.868 13.678 6.332 1.00 93.19 327 ARG A CA 1
ATOM 2601 C C . ARG A 1 327 ? -21.078 14.606 6.236 1.00 93.19 327 ARG A C 1
ATOM 2603 O O . ARG A 1 327 ? -22.103 14.222 5.682 1.00 93.19 327 ARG A O 1
ATOM 2610 N N . ARG A 1 328 ? -20.882 15.871 6.632 1.00 88.81 328 ARG A N 1
ATOM 2611 C CA . ARG A 1 328 ? -21.836 16.984 6.436 1.00 88.81 328 ARG A CA 1
ATOM 2612 C C . ARG A 1 328 ? -23.193 16.752 7.109 1.00 88.81 328 ARG A C 1
ATOM 2614 O O . ARG A 1 328 ? -24.231 17.080 6.538 1.00 88.81 328 ARG A O 1
ATOM 2621 N N . LEU A 1 329 ? -23.168 16.181 8.307 1.00 91.50 329 LEU A N 1
ATOM 2622 C CA . LEU A 1 329 ? -24.354 16.050 9.138 1.00 91.50 329 LEU A CA 1
ATOM 2623 C C . LEU A 1 329 ? -24.508 17.265 10.055 1.00 91.50 329 LEU A C 1
ATOM 2625 O O . LEU A 1 329 ? -23.556 17.983 10.351 1.00 91.50 329 LEU A O 1
ATOM 2629 N N . THR A 1 330 ? -25.747 17.505 10.460 1.00 92.50 330 THR A N 1
ATOM 2630 C CA . THR A 1 330 ? -26.092 18.409 11.557 1.00 92.50 330 THR A CA 1
ATOM 2631 C C . THR A 1 330 ? -26.210 17.613 12.857 1.00 92.50 330 THR A C 1
ATOM 2633 O O . THR A 1 330 ? -26.534 16.425 12.825 1.00 92.50 330 THR A O 1
ATOM 2636 N N . ILE A 1 331 ? -26.047 18.268 14.011 1.00 93.00 331 ILE A N 1
ATOM 2637 C CA . ILE A 1 331 ? -26.173 17.616 15.329 1.00 93.00 331 ILE A CA 1
ATOM 2638 C C . ILE A 1 331 ? -27.487 16.818 15.478 1.00 93.00 331 ILE A C 1
ATOM 2640 O O . ILE A 1 331 ? -27.415 15.665 15.907 1.00 93.00 331 ILE A O 1
ATOM 2644 N N . PRO A 1 332 ? -28.676 17.324 15.083 1.00 94.75 332 PRO A N 1
ATOM 2645 C CA . PRO A 1 332 ? -29.906 16.529 15.156 1.00 94.75 332 PRO A CA 1
ATOM 2646 C C . PRO A 1 332 ? -29.880 15.265 14.280 1.00 94.75 332 PRO A C 1
ATOM 2648 O O . PRO A 1 332 ? -30.427 14.230 14.666 1.00 94.75 332 PRO A O 1
ATOM 2651 N N . GLN A 1 333 ? -29.218 15.313 13.116 1.00 96.44 333 GLN A N 1
ATOM 2652 C CA . GLN A 1 333 ? -29.040 14.140 12.251 1.00 96.44 333 GLN A CA 1
ATOM 2653 C C . GLN A 1 333 ? -28.076 13.125 12.879 1.00 96.44 333 GLN A C 1
ATOM 2655 O O . GLN A 1 333 ? -28.397 11.937 12.909 1.00 96.44 333 GLN A O 1
ATOM 2660 N N . GLU A 1 334 ? -26.950 13.582 13.438 1.00 96.81 334 GLU A N 1
ATOM 2661 C CA . GLU A 1 334 ? -26.008 12.739 14.194 1.00 96.81 334 GLU A CA 1
ATOM 2662 C C . GLU A 1 334 ? -26.729 12.063 15.372 1.00 96.81 334 GLU A C 1
ATOM 2664 O O . GLU A 1 334 ? -26.689 10.840 15.520 1.00 96.81 334 GLU A O 1
ATOM 2669 N N . CYS A 1 335 ? -27.517 12.822 16.140 1.00 97.12 335 CYS A N 1
ATOM 2670 C CA . CYS A 1 335 ? -28.332 12.296 17.236 1.00 97.12 335 CYS A CA 1
ATOM 2671 C C . CYS A 1 335 ? -29.380 11.283 16.759 1.00 97.12 335 CYS A C 1
ATOM 2673 O O . CYS A 1 335 ? -29.609 10.276 17.430 1.00 97.12 335 CYS A O 1
ATOM 2675 N N . SER A 1 336 ? -30.018 11.504 15.606 1.00 97.81 336 SER A N 1
ATOM 2676 C CA . SER A 1 336 ? -30.965 10.542 15.029 1.00 97.81 336 SER A CA 1
ATOM 2677 C C . SER A 1 336 ? -30.290 9.212 14.685 1.00 97.81 336 SER A C 1
ATOM 2679 O O . SER A 1 336 ? -30.862 8.157 14.960 1.00 97.81 336 SER A O 1
ATOM 2681 N N . ILE A 1 337 ? -29.074 9.245 14.131 1.00 97.56 337 ILE A N 1
ATOM 2682 C CA . ILE A 1 337 ? -28.283 8.041 13.829 1.00 97.56 337 ILE A CA 1
ATOM 2683 C C . ILE A 1 337 ? -27.928 7.307 15.124 1.00 97.56 337 ILE A C 1
ATOM 2685 O O . ILE A 1 337 ? -28.209 6.115 15.256 1.00 97.56 337 ILE A O 1
ATOM 2689 N N . ILE A 1 338 ? -27.397 8.027 16.118 1.00 98.06 338 ILE A N 1
ATOM 2690 C CA . ILE A 1 338 ? -27.024 7.456 17.420 1.00 98.06 338 ILE A CA 1
ATOM 2691 C C . ILE A 1 338 ? -28.233 6.787 18.088 1.00 98.06 338 ILE A C 1
ATOM 2693 O O . ILE A 1 338 ? -28.135 5.660 18.581 1.00 98.06 338 ILE A O 1
ATOM 2697 N N . LYS A 1 339 ? -29.400 7.444 18.076 1.00 97.69 339 LYS A N 1
ATOM 2698 C CA . LYS A 1 339 ? -30.654 6.885 18.607 1.00 97.69 339 LYS A CA 1
ATOM 2699 C C . LYS A 1 339 ? -31.131 5.672 17.804 1.00 97.69 339 LYS A C 1
ATOM 2701 O O . LYS A 1 339 ? -31.579 4.702 18.409 1.00 97.69 339 LYS A O 1
ATOM 2706 N N . GLY A 1 340 ? -30.960 5.669 16.480 1.00 97.06 340 GLY A N 1
ATOM 2707 C CA . GLY A 1 340 ? -31.208 4.500 15.625 1.00 97.06 340 GLY A CA 1
ATOM 2708 C C . GLY A 1 340 ? -30.367 3.278 16.017 1.00 97.06 340 GLY A C 1
ATOM 2709 O O . GLY A 1 340 ? -30.861 2.153 15.987 1.00 97.06 340 GLY A O 1
ATOM 2710 N N . MET A 1 341 ? -29.141 3.502 16.497 1.00 96.06 341 MET A N 1
ATOM 2711 C CA . MET A 1 341 ? -28.255 2.462 17.042 1.00 96.06 341 MET A CA 1
ATOM 2712 C C . MET A 1 341 ? -28.532 2.135 18.529 1.00 96.06 341 MET A C 1
ATOM 2714 O O . MET A 1 341 ? -27.898 1.246 19.114 1.00 96.06 341 MET A O 1
ATOM 2718 N N . GLY A 1 342 ? -29.506 2.805 19.155 1.00 94.19 342 GLY A N 1
ATOM 2719 C CA . GLY A 1 342 ? -29.945 2.596 20.539 1.00 94.19 342 GLY A CA 1
ATOM 2720 C C . GLY A 1 342 ? -29.268 3.487 21.585 1.00 94.19 342 GLY A C 1
ATOM 2721 O O . GLY A 1 342 ? -29.308 3.162 22.776 1.00 94.19 342 GLY A O 1
ATOM 2722 N N . GLY A 1 343 ? -28.629 4.585 21.177 1.00 93.94 343 GLY A N 1
ATOM 2723 C CA . GLY A 1 343 ? -27.963 5.535 22.075 1.00 93.94 343 GLY A CA 1
ATOM 2724 C C . GLY A 1 343 ? -28.900 6.392 22.938 1.00 93.94 343 GLY A C 1
ATOM 2725 O O . GLY A 1 343 ? -28.423 7.131 23.789 1.00 93.94 343 GLY A O 1
ATOM 2726 N N . ASP A 1 344 ? -30.223 6.275 22.790 1.00 94.12 344 ASP A N 1
ATOM 2727 C CA . ASP A 1 344 ? -31.220 6.797 23.745 1.00 94.12 344 ASP A CA 1
ATOM 2728 C C . ASP A 1 344 ? -31.337 5.930 25.016 1.00 94.12 344 ASP A C 1
ATOM 2730 O O . ASP A 1 344 ? -31.863 6.364 26.045 1.00 94.12 344 ASP A O 1
ATOM 2734 N N . LYS A 1 345 ? -30.849 4.686 24.950 1.00 91.69 345 LYS A N 1
ATOM 2735 C CA . LYS A 1 345 ? -30.902 3.694 26.039 1.00 91.69 345 LYS A CA 1
ATOM 2736 C C . LYS A 1 345 ? -29.533 3.146 26.430 1.00 91.69 345 LYS A C 1
ATOM 2738 O O . LYS A 1 345 ? -29.403 2.546 27.493 1.00 91.69 345 LYS A O 1
ATOM 2743 N N . THR A 1 346 ? -28.537 3.319 25.572 1.00 91.88 346 THR A N 1
ATOM 2744 C CA . THR A 1 346 ? -27.202 2.744 25.720 1.00 91.88 346 THR A CA 1
ATOM 2745 C C . THR A 1 346 ? -26.196 3.865 25.963 1.00 91.88 346 THR A C 1
ATOM 2747 O O . THR A 1 346 ? -26.262 4.862 25.245 1.00 91.88 346 THR A O 1
ATOM 2750 N N . PRO A 1 347 ? -25.268 3.731 26.930 1.00 94.19 347 PRO A N 1
ATOM 2751 C CA . PRO A 1 347 ? -24.247 4.744 27.171 1.00 94.19 347 PRO A CA 1
ATOM 2752 C C . PRO A 1 347 ? -23.429 5.054 25.913 1.00 94.19 347 PRO A C 1
ATOM 2754 O O . PRO A 1 347 ? -23.035 4.138 25.185 1.00 94.19 347 PRO A O 1
ATOM 2757 N N . VAL A 1 348 ? -23.151 6.338 25.690 1.00 96.75 348 VAL A N 1
ATOM 2758 C CA . VAL A 1 348 ? -22.379 6.833 24.544 1.00 96.75 348 VAL A CA 1
ATOM 2759 C C . VAL A 1 348 ? -21.102 7.508 25.039 1.00 96.75 348 VAL A C 1
ATOM 2761 O O . VAL A 1 348 ? -21.156 8.540 25.707 1.00 96.75 348 VAL A O 1
ATOM 2764 N N . ALA A 1 349 ? -19.950 6.912 24.742 1.00 96.12 349 ALA A N 1
ATOM 2765 C CA . ALA A 1 349 ? -18.630 7.478 24.976 1.00 96.12 349 ALA A CA 1
ATOM 2766 C C . ALA A 1 349 ? -18.290 8.513 23.900 1.00 96.12 349 ALA A C 1
ATOM 2768 O O . ALA A 1 349 ? -18.542 8.291 22.718 1.00 96.12 349 ALA A O 1
ATOM 2769 N N . TRP A 1 350 ? -17.697 9.628 24.316 1.00 95.75 350 TRP A N 1
ATOM 2770 C CA . TRP A 1 350 ? -17.460 10.796 23.468 1.00 95.75 350 TRP A CA 1
ATOM 2771 C C . TRP A 1 350 ? -16.100 11.439 23.782 1.00 95.75 350 TRP A C 1
ATOM 2773 O O . TRP A 1 350 ? -15.655 11.360 24.929 1.00 95.75 350 TRP A O 1
ATOM 2783 N N . PRO A 1 351 ? -15.411 12.050 22.802 1.00 94.50 351 PRO A N 1
ATOM 2784 C CA . PRO A 1 351 ? -14.080 12.626 22.984 1.00 94.50 351 PRO A CA 1
ATOM 2785 C C . PRO A 1 351 ? -14.114 13.952 23.749 1.00 94.50 351 PRO A C 1
ATOM 2787 O O . PRO A 1 351 ? -15.152 14.598 23.870 1.00 94.50 351 PRO A O 1
ATOM 2790 N N . HIS A 1 352 ? -12.949 14.408 24.217 1.00 91.12 352 HIS A N 1
ATOM 2791 C CA . HIS A 1 352 ? -12.800 15.692 24.915 1.00 91.12 352 HIS A CA 1
ATOM 2792 C C . HIS A 1 352 ? -13.362 16.890 24.119 1.00 91.12 352 HIS A C 1
ATOM 2794 O O . HIS A 1 352 ? -13.790 17.882 24.708 1.00 91.12 352 HIS A O 1
ATOM 2800 N N . ASP A 1 353 ? -13.405 16.805 22.790 1.00 88.62 353 ASP A N 1
ATOM 2801 C CA . ASP A 1 353 ? -13.972 17.809 21.887 1.00 88.62 353 ASP A CA 1
ATOM 2802 C C . ASP A 1 353 ? -15.412 18.209 22.219 1.00 88.62 353 ASP A C 1
ATOM 2804 O O . ASP A 1 353 ? -15.785 19.354 21.979 1.00 88.62 353 ASP A O 1
ATOM 2808 N N . GLY A 1 354 ? -16.189 17.338 22.869 1.00 89.00 354 GLY A N 1
ATOM 2809 C CA . GLY A 1 354 ? -17.546 17.673 23.307 1.00 89.00 354 GLY A CA 1
ATOM 2810 C C . GLY A 1 354 ? -17.609 18.770 24.379 1.00 89.00 354 GLY A C 1
ATOM 2811 O O . GLY A 1 354 ? -18.678 19.334 24.606 1.00 89.00 354 GLY A O 1
ATOM 2812 N N . ASN A 1 355 ? -16.477 19.096 25.018 1.00 91.19 355 ASN A N 1
ATOM 2813 C CA . ASN A 1 355 ? -16.357 20.214 25.958 1.00 91.19 355 ASN A CA 1
ATOM 2814 C C . ASN A 1 355 ? -16.220 21.569 25.247 1.00 91.19 355 ASN A C 1
ATOM 2816 O O . ASN A 1 355 ? -16.360 22.612 25.887 1.00 91.19 355 ASN A O 1
ATOM 2820 N N . LYS A 1 356 ? -15.906 21.582 23.943 1.00 89.19 356 LYS A N 1
ATOM 2821 C CA . LYS A 1 356 ? -15.823 22.821 23.165 1.00 89.19 356 LYS A CA 1
ATOM 2822 C C . LYS A 1 356 ? -17.209 23.458 23.084 1.00 89.19 356 LYS A C 1
ATOM 2824 O O . LYS A 1 356 ? -18.216 22.760 22.976 1.00 89.19 356 LYS A O 1
ATOM 2829 N N . GLN A 1 357 ? -17.249 24.787 23.128 1.00 87.38 357 GLN A N 1
ATOM 2830 C CA . GLN A 1 357 ? -18.490 25.529 22.938 1.00 87.38 357 GLN A CA 1
ATOM 2831 C C . GLN A 1 357 ? -18.883 25.509 21.463 1.00 87.38 357 GLN A C 1
ATOM 2833 O O . GLN A 1 357 ? -18.087 25.870 20.592 1.00 87.38 357 GLN A O 1
ATOM 2838 N N . ASP A 1 358 ? -20.118 25.102 21.193 1.00 85.56 358 ASP A N 1
ATOM 2839 C CA . ASP A 1 358 ? -20.721 25.242 19.879 1.00 85.56 358 ASP A CA 1
ATOM 2840 C C . ASP A 1 358 ? -20.888 26.730 19.526 1.00 85.56 358 ASP A C 1
ATOM 2842 O O . ASP A 1 358 ? -21.299 27.550 20.352 1.00 85.56 358 ASP A O 1
ATOM 2846 N N . LYS A 1 359 ? -20.574 27.085 18.277 1.00 79.12 359 LYS A N 1
ATOM 2847 C CA . LYS A 1 359 ? -20.532 28.483 17.822 1.00 79.12 359 LYS A CA 1
ATOM 2848 C C . LYS A 1 359 ? -21.910 29.145 17.791 1.00 79.12 359 LYS A C 1
ATOM 2850 O O . LYS A 1 359 ? -21.971 30.370 17.834 1.00 79.12 359 LYS A O 1
ATOM 2855 N N . GLN A 1 360 ? -22.990 28.371 17.670 1.00 78.50 360 GLN A N 1
ATOM 2856 C CA . GLN A 1 360 ? -24.349 28.912 17.576 1.00 78.50 360 GLN A CA 1
ATOM 2857 C C . GLN A 1 360 ? -24.998 29.070 18.951 1.00 78.50 360 GLN A C 1
ATOM 2859 O O . GLN A 1 360 ? -25.626 30.090 19.225 1.00 78.50 360 GLN A O 1
ATOM 2864 N N . SER A 1 361 ? -24.845 28.070 19.816 1.00 79.06 361 SER A N 1
ATOM 2865 C CA . SER A 1 361 ? -25.511 28.012 21.121 1.00 79.06 361 SER A CA 1
ATOM 2866 C C . SER A 1 361 ? -24.655 28.512 22.289 1.00 79.06 361 SER A C 1
ATOM 2868 O O . SER A 1 361 ? -25.199 28.809 23.351 1.00 79.06 361 SER A O 1
ATOM 2870 N N . GLY A 1 362 ? -23.325 28.571 22.137 1.00 83.38 362 GLY A N 1
ATOM 2871 C CA . GLY A 1 362 ? -22.385 28.894 23.218 1.00 83.38 362 GLY A CA 1
ATOM 2872 C C . GLY A 1 362 ? -22.285 27.821 24.311 1.00 83.38 362 GLY A C 1
ATOM 2873 O O . GLY A 1 362 ? -21.594 28.020 25.311 1.00 83.38 362 GLY A O 1
ATOM 2874 N N . ARG A 1 363 ? -22.968 26.681 24.143 1.00 89.75 363 ARG A N 1
ATOM 2875 C CA . ARG A 1 363 ? -22.989 25.561 25.093 1.00 89.75 363 ARG A CA 1
ATOM 2876 C C . ARG A 1 363 ? -22.006 24.467 24.669 1.00 89.75 363 ARG A C 1
ATOM 2878 O O . ARG A 1 363 ? -21.688 24.375 23.482 1.00 89.75 363 ARG A O 1
ATOM 2885 N N . PRO A 1 364 ? -21.517 23.635 25.607 1.00 92.50 364 PRO A N 1
ATOM 2886 C CA . PRO A 1 364 ? -20.728 22.459 25.262 1.00 92.50 364 PRO A CA 1
ATOM 2887 C C . PRO A 1 364 ? -21.458 21.583 24.240 1.00 92.50 364 PRO A C 1
ATOM 2889 O O . PRO A 1 364 ? -22.642 21.290 24.414 1.00 92.50 364 PRO A O 1
ATOM 2892 N N . VAL A 1 365 ? -20.756 21.133 23.197 1.00 92.94 365 VAL A N 1
ATOM 2893 C CA . VAL A 1 365 ? -21.336 20.269 22.153 1.00 92.94 365 VAL A CA 1
ATOM 2894 C C . VAL A 1 365 ? -22.011 19.039 22.767 1.00 92.94 365 VAL A C 1
ATOM 2896 O O . VAL A 1 365 ? -23.122 18.701 22.376 1.00 92.94 365 VAL A O 1
ATOM 2899 N N . ALA A 1 366 ? -21.411 18.414 23.786 1.00 93.94 366 ALA A N 1
ATOM 2900 C CA . ALA A 1 366 ? -21.993 17.244 24.448 1.00 93.94 366 ALA A CA 1
ATOM 2901 C C . ALA A 1 366 ? -23.378 17.510 25.073 1.00 93.94 366 ALA A C 1
ATOM 2903 O O . ALA A 1 366 ? -24.206 16.600 25.117 1.00 93.94 366 ALA A O 1
ATOM 2904 N N . ASP A 1 367 ? -23.660 18.738 25.518 1.00 94.19 367 ASP A N 1
ATOM 2905 C CA . ASP A 1 367 ? -24.965 19.093 26.085 1.00 94.19 367 ASP A CA 1
ATOM 2906 C C . ASP A 1 367 ? -26.052 19.167 25.013 1.00 94.19 367 ASP A C 1
ATOM 2908 O O . ASP A 1 367 ? -27.183 18.769 25.272 1.00 94.19 367 ASP A O 1
ATOM 2912 N N . LEU A 1 368 ? -25.708 19.578 23.790 1.00 94.38 368 LEU A N 1
ATOM 2913 C CA . LEU A 1 368 ? -26.646 19.574 22.663 1.00 94.38 368 LEU A CA 1
ATOM 2914 C C . LEU A 1 368 ? -27.106 18.148 22.329 1.00 94.38 368 LEU A C 1
ATOM 2916 O O . LEU A 1 368 ? -28.279 17.914 22.054 1.00 94.38 368 LEU A O 1
ATOM 2920 N N . TYR A 1 369 ? -26.198 17.175 22.430 1.00 96.19 369 TYR A N 1
ATOM 2921 C CA . TYR A 1 369 ? -26.522 15.757 22.251 1.00 96.19 369 TYR A CA 1
ATOM 2922 C C . TYR A 1 369 ? -27.402 15.219 23.385 1.00 96.19 369 TYR A C 1
ATOM 2924 O O . TYR A 1 369 ? -28.312 14.422 23.142 1.00 96.19 369 TYR A O 1
ATOM 2932 N N . ARG A 1 370 ? -27.150 15.652 24.628 1.00 95.81 370 ARG A N 1
ATOM 2933 C CA . ARG A 1 370 ? -27.983 15.290 25.789 1.00 95.81 370 ARG A CA 1
ATOM 2934 C C . ARG A 1 370 ? -29.398 15.844 25.656 1.00 95.81 370 ARG A C 1
ATOM 2936 O O . ARG A 1 370 ? -30.347 15.107 25.924 1.00 95.81 370 ARG A O 1
ATOM 2943 N N . ASP A 1 371 ? -29.537 17.086 25.201 1.00 95.31 371 ASP A N 1
ATOM 2944 C CA . ASP A 1 371 ? -30.833 17.731 24.965 1.00 95.31 371 ASP A CA 1
ATOM 2945 C C . ASP A 1 371 ? -31.635 17.007 23.867 1.00 95.31 371 ASP A C 1
ATOM 2947 O O . ASP A 1 371 ? -32.846 16.832 23.991 1.00 95.31 371 ASP A O 1
ATOM 2951 N N . GLU A 1 372 ? -30.952 16.481 22.845 1.00 96.69 372 GLU A N 1
ATOM 2952 C CA . GLU A 1 372 ? -31.528 15.614 21.802 1.00 96.69 372 GLU A CA 1
ATOM 2953 C C . GLU A 1 372 ? -31.851 14.180 22.279 1.00 96.69 372 GLU A C 1
ATOM 2955 O O . GLU A 1 372 ? -32.350 13.343 21.512 1.00 96.69 372 GLU A O 1
ATOM 2960 N N . GLY A 1 373 ? -31.589 13.869 23.552 1.00 95.44 373 GLY A N 1
ATOM 2961 C CA . GLY A 1 373 ? -31.939 12.603 24.195 1.00 95.44 373 GLY A CA 1
ATOM 2962 C C . GLY A 1 373 ? -30.894 11.493 24.061 1.00 95.44 373 GLY A C 1
ATOM 2963 O O . GLY A 1 373 ? -31.210 10.334 24.338 1.00 95.44 373 GLY A O 1
ATOM 2964 N N . VAL A 1 374 ? -29.661 11.806 23.652 1.00 97.19 374 VAL A N 1
ATOM 2965 C CA . VAL A 1 374 ? -28.556 10.835 23.626 1.00 97.19 374 VAL A CA 1
ATOM 2966 C C . VAL A 1 374 ? -28.025 10.602 25.046 1.00 97.19 374 VAL A C 1
ATOM 2968 O O . VAL A 1 374 ? -27.732 11.544 25.785 1.00 97.19 374 VAL A O 1
ATOM 2971 N N . LYS A 1 375 ? -27.847 9.335 25.441 1.00 95.25 375 LYS A N 1
ATOM 2972 C CA . LYS A 1 375 ? -27.293 8.917 26.743 1.00 95.25 375 LYS A CA 1
ATOM 2973 C C . LYS A 1 375 ? -25.768 9.030 26.776 1.00 95.25 375 LYS A C 1
ATOM 2975 O O . LYS A 1 375 ? -25.055 8.049 26.986 1.00 95.25 375 LYS A O 1
ATOM 2980 N N . MET A 1 376 ? -25.276 10.247 26.577 1.00 93.94 376 MET A N 1
ATOM 2981 C CA . MET A 1 376 ? -23.861 10.592 26.704 1.00 93.94 376 MET A CA 1
ATOM 2982 C C . MET A 1 376 ? -23.346 10.206 28.094 1.00 93.94 376 MET A C 1
ATOM 2984 O O . MET A 1 376 ? -24.017 10.472 29.095 1.00 93.94 376 MET A O 1
ATOM 2988 N N . LEU A 1 377 ? -22.148 9.617 28.170 1.00 92.31 377 LEU A N 1
ATOM 2989 C CA . LEU A 1 377 ? -21.451 9.448 29.446 1.00 92.31 377 LEU A CA 1
ATOM 2990 C C . LEU A 1 377 ? -21.321 10.806 30.151 1.00 92.31 377 LEU A C 1
ATOM 2992 O O . LEU A 1 377 ? -21.219 11.856 29.508 1.00 92.31 377 LEU A O 1
ATOM 2996 N N . GLU A 1 378 ? -21.343 10.788 31.483 1.00 88.50 378 GLU A N 1
ATOM 2997 C CA . GLU A 1 378 ? -21.248 12.008 32.291 1.00 88.50 378 GLU A CA 1
ATOM 2998 C C . GLU A 1 378 ? -19.954 12.770 31.981 1.00 88.50 378 GLU A C 1
ATOM 3000 O O . GLU A 1 378 ? -19.972 13.976 31.740 1.00 88.50 378 GLU A O 1
ATOM 3005 N N . GLN A 1 379 ? -18.850 12.032 31.878 1.00 88.38 379 GLN A N 1
ATOM 3006 C CA . GLN A 1 379 ? -17.538 12.554 31.523 1.00 88.38 379 GLN A CA 1
ATOM 3007 C C . GLN A 1 379 ? -17.147 12.129 30.106 1.00 88.38 379 GLN A C 1
ATOM 3009 O O . GLN A 1 379 ? -17.558 11.072 29.619 1.00 88.38 379 GLN A O 1
ATOM 3014 N N . HIS A 1 380 ? -16.327 12.959 29.461 1.00 90.75 380 HIS A N 1
ATOM 3015 C CA . HIS A 1 380 ? -15.672 12.604 28.208 1.00 90.75 380 HIS A CA 1
ATOM 3016 C C . HIS A 1 380 ? -14.742 11.401 28.412 1.00 90.75 380 HIS A C 1
ATOM 3018 O O . HIS A 1 380 ? -14.338 11.078 29.531 1.00 90.75 380 HIS A O 1
ATOM 3024 N N . PHE A 1 381 ? -14.397 10.742 27.311 1.00 91.81 381 PHE A N 1
ATOM 3025 C CA . PHE A 1 381 ? -13.444 9.643 27.265 1.00 91.81 381 PHE A CA 1
ATOM 3026 C C . PHE A 1 381 ? -12.165 9.991 28.031 1.00 91.81 381 PHE A C 1
ATOM 3028 O O . PHE A 1 381 ? -11.664 11.094 27.893 1.00 91.81 381 PHE A O 1
ATOM 3035 N N . SER A 1 382 ? -11.618 9.048 28.794 1.00 89.25 382 SER A N 1
ATOM 3036 C CA . SER A 1 382 ? -10.289 9.127 29.403 1.00 89.25 382 SER A CA 1
ATOM 3037 C C . SER A 1 382 ? -9.722 7.713 29.474 1.00 89.25 382 SER A C 1
ATOM 3039 O O . SER A 1 382 ? -10.458 6.741 29.704 1.00 89.25 382 SER A O 1
ATOM 3041 N N . ASN A 1 383 ? -8.415 7.569 29.260 1.00 86.75 383 ASN A N 1
ATOM 3042 C CA . ASN A 1 383 ? -7.769 6.276 29.433 1.00 86.75 383 ASN A CA 1
ATOM 3043 C C . ASN A 1 383 ? -7.882 5.806 30.894 1.00 86.75 383 ASN A C 1
ATOM 3045 O O . ASN A 1 383 ? -8.153 6.597 31.803 1.00 86.75 383 ASN A O 1
ATOM 3049 N N . PRO A 1 384 ? -7.672 4.509 31.151 1.00 80.31 384 PRO A N 1
ATOM 3050 C CA . PRO A 1 384 ? -7.604 3.996 32.504 1.00 80.31 384 PRO A CA 1
ATOM 3051 C C . PRO A 1 384 ? -6.499 4.651 33.316 1.00 80.31 384 PRO A C 1
ATOM 3053 O O . PRO A 1 384 ? -5.381 4.783 32.812 1.00 80.31 384 PRO A O 1
ATOM 3056 N N . PRO A 1 385 ? -6.814 5.093 34.544 1.00 77.38 385 PRO A N 1
ATOM 3057 C CA . PRO A 1 385 ? -5.822 5.679 35.420 1.00 77.38 385 PRO A CA 1
ATOM 3058 C C . PRO A 1 385 ? -4.801 4.616 35.839 1.00 77.38 385 PRO A C 1
ATOM 3060 O O . PRO A 1 385 ? -5.060 3.409 35.782 1.00 77.38 385 PRO A O 1
ATOM 3063 N N . GLU A 1 386 ? -3.629 5.066 36.280 1.00 74.25 386 GLU A N 1
ATOM 3064 C CA . GLU A 1 386 ? -2.659 4.178 36.918 1.00 74.25 386 GLU A CA 1
ATOM 3065 C C . GLU A 1 386 ? -3.275 3.500 38.157 1.00 74.25 386 GLU A C 1
ATOM 3067 O O . GLU A 1 386 ? -4.143 4.090 38.813 1.00 74.25 386 GLU A O 1
ATOM 3072 N N . PRO A 1 387 ? -2.839 2.278 38.518 1.00 70.50 387 PRO A N 1
ATOM 3073 C CA . PRO A 1 387 ? -3.332 1.600 39.712 1.00 70.50 387 PRO A CA 1
ATOM 3074 C C . PRO A 1 387 ? -3.273 2.502 40.955 1.00 70.50 387 PRO A C 1
ATOM 3076 O O . PRO A 1 387 ? -2.221 3.030 41.308 1.00 70.50 387 PRO A O 1
ATOM 3079 N N . GLY A 1 388 ? -4.419 2.682 41.618 1.00 70.25 388 GLY A N 1
ATOM 3080 C CA . GLY A 1 388 ? -4.548 3.520 42.816 1.00 70.25 388 GLY A CA 1
ATOM 3081 C C . GLY A 1 388 ? -4.848 5.003 42.560 1.00 70.25 388 GLY A C 1
ATOM 3082 O O . GLY A 1 388 ? -4.977 5.760 43.522 1.00 70.25 388 GLY A O 1
ATOM 3083 N N . LYS A 1 389 ? -4.987 5.439 41.301 1.00 76.06 389 LYS A N 1
ATOM 3084 C CA . LYS A 1 389 ? -5.457 6.790 40.948 1.00 76.06 389 LYS A CA 1
ATOM 3085 C C . LYS A 1 389 ? -6.973 6.802 40.664 1.00 76.06 389 LYS A C 1
ATOM 3087 O O . LYS A 1 389 ? -7.509 5.775 40.248 1.00 76.06 389 LYS A O 1
ATOM 3092 N N . PRO A 1 390 ? -7.678 7.930 40.901 1.00 74.38 390 PRO A N 1
ATOM 3093 C CA . PRO A 1 390 ? -9.120 8.021 40.664 1.00 74.38 390 PRO A CA 1
ATOM 3094 C C . PRO A 1 390 ? -9.505 7.786 39.198 1.00 74.38 390 PRO A C 1
ATOM 3096 O O . PRO A 1 390 ? -8.771 8.151 38.281 1.00 74.38 390 PRO A O 1
ATOM 3099 N N . GLU A 1 391 ? -10.687 7.217 38.965 1.00 71.25 391 GLU A N 1
ATOM 3100 C CA . GLU A 1 391 ? -11.228 7.082 37.610 1.00 71.25 391 GLU A CA 1
ATOM 3101 C C . GLU A 1 391 ? -11.412 8.449 36.935 1.00 71.25 391 GLU A C 1
ATOM 3103 O O . GLU A 1 391 ? -11.695 9.456 37.582 1.00 71.25 391 GLU A O 1
ATOM 3108 N N . GLY A 1 392 ? -11.187 8.484 35.621 1.00 72.44 392 GLY A N 1
ATOM 3109 C CA . GLY A 1 392 ? -11.173 9.718 34.829 1.00 72.44 392 GLY A CA 1
ATOM 3110 C C . GLY A 1 392 ? -9.808 10.415 34.745 1.00 72.44 392 GLY A C 1
ATOM 3111 O O . GLY A 1 392 ? -9.618 11.248 33.858 1.00 72.44 392 GLY A O 1
ATOM 3112 N N . THR A 1 393 ? -8.810 10.039 35.560 1.00 77.88 393 THR A N 1
ATOM 3113 C CA . THR A 1 393 ? -7.489 10.707 35.572 1.00 77.88 393 THR A CA 1
ATOM 3114 C C . THR A 1 393 ? -6.411 10.042 34.704 1.00 77.88 393 THR A C 1
ATOM 3116 O O . THR A 1 393 ? -5.240 10.389 34.840 1.00 77.88 393 THR A O 1
ATOM 3119 N N . GLY A 1 394 ? -6.746 9.080 33.836 1.00 75.88 394 GLY A N 1
ATOM 3120 C CA . GLY A 1 394 ? -5.755 8.373 33.000 1.00 75.88 394 GLY A CA 1
ATOM 3121 C C . GLY A 1 394 ? -5.305 9.121 31.741 1.00 75.88 394 GLY A C 1
ATOM 3122 O O . GLY A 1 394 ? -4.423 8.653 31.022 1.00 75.88 394 GLY A O 1
ATOM 3123 N N . GLY A 1 395 ? -5.872 10.299 31.477 1.00 83.44 395 GLY A N 1
ATOM 3124 C CA . GLY A 1 395 ? -5.457 11.189 30.394 1.00 83.44 395 GLY A CA 1
ATOM 3125 C C . GLY A 1 395 ? -5.906 10.740 29.000 1.00 83.44 395 GLY A C 1
ATOM 3126 O O . GLY A 1 395 ? -6.551 9.711 28.819 1.00 83.44 395 GLY A O 1
ATOM 3127 N N . GLN A 1 396 ? -5.542 11.527 27.984 1.00 81.31 396 GLN A N 1
ATOM 3128 C CA . GLN A 1 396 ? -6.072 11.410 26.612 1.00 81.31 396 GLN A CA 1
ATOM 3129 C C . GLN A 1 396 ? -5.092 10.803 25.597 1.00 81.31 396 GLN A C 1
ATOM 3131 O O . GLN A 1 396 ? -5.337 10.850 24.394 1.00 81.31 396 GLN A O 1
ATOM 3136 N N . GLY A 1 397 ? -3.969 10.239 26.057 1.00 80.12 397 GLY A N 1
ATOM 3137 C CA . GLY A 1 397 ? -2.945 9.671 25.177 1.00 80.12 397 GLY A CA 1
ATOM 3138 C C . GLY A 1 397 ? -3.519 8.615 24.226 1.00 80.12 397 GLY A C 1
ATOM 3139 O O . GLY A 1 397 ? -4.013 7.578 24.669 1.00 80.12 397 GLY A O 1
ATOM 3140 N N . ILE A 1 398 ? -3.449 8.872 22.919 1.00 84.44 398 ILE A N 1
ATOM 3141 C CA . ILE A 1 398 ? -4.045 8.010 21.887 1.00 84.44 398 ILE A CA 1
ATOM 3142 C C . ILE A 1 398 ? -3.410 6.611 21.922 1.00 84.44 398 ILE A C 1
ATOM 3144 O O . ILE A 1 398 ? -4.119 5.606 21.985 1.00 84.44 398 ILE A O 1
ATOM 3148 N N . GLU A 1 399 ? -2.077 6.555 21.993 1.00 78.06 399 GLU A N 1
ATOM 3149 C CA . GLU A 1 399 ? -1.283 5.318 21.973 1.00 78.06 399 GLU A CA 1
ATOM 3150 C C . GLU A 1 399 ? -1.656 4.325 23.083 1.00 78.06 399 GLU A C 1
ATOM 3152 O O . GLU A 1 399 ? -1.685 3.116 22.853 1.00 78.06 399 GLU A O 1
ATOM 3157 N N . ALA A 1 400 ? -2.005 4.807 24.280 1.00 78.00 400 ALA A N 1
ATOM 3158 C CA . ALA A 1 400 ? -2.394 3.935 25.389 1.00 78.00 400 ALA A CA 1
ATOM 3159 C C . ALA A 1 400 ? -3.684 3.155 25.077 1.00 78.00 400 ALA A C 1
ATOM 3161 O O . ALA A 1 400 ? -3.757 1.941 25.296 1.00 78.00 400 ALA A O 1
ATOM 3162 N N . GLY A 1 401 ? -4.685 3.838 24.513 1.00 85.00 401 GLY A N 1
ATOM 3163 C CA . GLY A 1 401 ? -5.940 3.216 24.098 1.00 85.00 401 GLY A CA 1
ATOM 3164 C C . GLY A 1 401 ? -5.766 2.293 22.889 1.00 85.00 401 GLY A C 1
ATOM 3165 O O . GLY A 1 401 ? -6.321 1.194 22.875 1.00 85.00 401 GLY A O 1
ATOM 3166 N N . LEU A 1 402 ? -4.938 2.690 21.916 1.00 87.81 402 LEU A N 1
ATOM 3167 C CA . LEU A 1 402 ? -4.615 1.858 20.751 1.00 87.81 402 LEU A CA 1
ATOM 3168 C C . LEU A 1 402 ? -3.913 0.562 21.154 1.00 87.81 402 LEU A C 1
ATOM 3170 O O . LEU A 1 402 ? -4.324 -0.518 20.735 1.00 87.81 402 LEU A O 1
ATOM 3174 N N . LYS A 1 403 ? -2.917 0.642 22.042 1.00 76.44 403 LYS A N 1
ATOM 3175 C CA . LYS A 1 403 ? -2.219 -0.533 22.574 1.00 76.44 403 LYS A CA 1
ATOM 3176 C C . LYS A 1 403 ? -3.190 -1.500 23.256 1.00 76.44 403 LYS A C 1
ATOM 3178 O O . LYS A 1 403 ? -3.084 -2.706 23.055 1.00 76.44 403 LYS A O 1
ATOM 3183 N N . ARG A 1 404 ? -4.169 -0.996 24.018 1.00 84.62 404 ARG A N 1
ATOM 3184 C CA . ARG A 1 404 ? -5.217 -1.830 24.640 1.00 84.62 404 ARG A CA 1
ATOM 3185 C C . ARG A 1 404 ? -6.079 -2.560 23.615 1.00 84.62 404 ARG A C 1
ATOM 3187 O O . ARG A 1 404 ? -6.309 -3.757 23.769 1.00 84.62 404 ARG A O 1
ATOM 3194 N N . MET A 1 405 ? -6.542 -1.859 22.581 1.00 92.31 405 MET A N 1
ATOM 3195 C CA . MET A 1 405 ? -7.308 -2.485 21.500 1.00 92.31 405 MET A CA 1
ATOM 3196 C C . MET A 1 405 ? -6.485 -3.537 20.760 1.00 92.31 405 MET A C 1
ATOM 3198 O O . MET A 1 405 ? -6.985 -4.633 20.529 1.00 92.31 405 MET A O 1
ATOM 3202 N N . TYR A 1 406 ? -5.223 -3.233 20.448 1.00 83.44 406 TYR A N 1
ATOM 3203 C CA . TYR A 1 406 ? -4.314 -4.159 19.779 1.00 83.44 406 TYR A CA 1
ATOM 3204 C C . TYR A 1 406 ? -4.165 -5.468 20.567 1.00 83.44 406 TYR A C 1
ATOM 3206 O O . TYR A 1 406 ? -4.438 -6.537 20.029 1.00 83.44 406 TYR A O 1
ATOM 3214 N N . TRP A 1 407 ? -3.849 -5.399 21.867 1.00 76.62 407 TRP A N 1
ATOM 3215 C CA . TRP A 1 407 ? -3.767 -6.599 22.713 1.00 76.62 407 TRP A CA 1
ATOM 3216 C C . TRP A 1 407 ? -5.086 -7.364 22.781 1.00 76.62 407 TRP A C 1
ATOM 3218 O O . TRP A 1 407 ? -5.094 -8.592 22.743 1.00 76.62 407 TRP A O 1
ATOM 3228 N N . ALA A 1 408 ? -6.214 -6.657 22.847 1.00 85.81 408 ALA A N 1
ATOM 3229 C CA . ALA A 1 408 ? -7.518 -7.298 22.845 1.00 85.81 408 ALA A CA 1
ATOM 3230 C C . ALA A 1 408 ? -7.800 -8.050 21.540 1.00 85.81 408 ALA A C 1
ATOM 3232 O O . ALA A 1 408 ? -8.316 -9.163 21.582 1.00 85.81 408 ALA A O 1
ATOM 3233 N N . MET A 1 409 ? -7.451 -7.477 20.392 1.00 89.69 409 MET A N 1
ATOM 3234 C CA . MET A 1 409 ? -7.596 -8.133 19.094 1.00 89.69 409 MET A CA 1
ATOM 3235 C C . MET A 1 409 ? -6.696 -9.374 18.997 1.00 89.69 409 MET A C 1
ATOM 3237 O O . MET A 1 409 ? -7.197 -10.458 18.706 1.00 89.69 409 MET A O 1
ATOM 3241 N N . THR A 1 410 ? -5.410 -9.251 19.346 1.00 72.81 410 THR A N 1
ATOM 3242 C CA . THR A 1 410 ? -4.435 -10.359 19.305 1.00 72.81 410 THR A CA 1
ATOM 3243 C C . THR A 1 410 ? -4.801 -11.504 20.253 1.00 72.81 410 THR A C 1
ATOM 3245 O O . THR A 1 410 ? -4.602 -12.672 19.939 1.00 72.81 410 THR A O 1
ATOM 3248 N N . GLU A 1 411 ? -5.390 -11.198 21.410 1.00 81.06 411 GLU A N 1
ATOM 3249 C CA . GLU A 1 411 ? -5.871 -12.208 22.361 1.00 81.06 411 GLU A CA 1
ATOM 3250 C C . GLU A 1 411 ? -7.262 -12.776 22.008 1.00 81.06 411 GLU A C 1
ATOM 3252 O O . GLU A 1 411 ? -7.830 -13.555 22.780 1.00 81.06 411 GLU A O 1
ATOM 3257 N N . GLY A 1 412 ? -7.862 -12.363 20.886 1.00 84.25 412 GLY A N 1
ATOM 3258 C CA . GLY A 1 412 ? -9.206 -12.782 20.480 1.00 84.25 412 GLY A CA 1
ATOM 3259 C C . GLY A 1 412 ? -10.326 -12.269 21.398 1.00 84.25 412 GLY A C 1
ATOM 3260 O O . GLY A 1 412 ? -11.403 -12.871 21.460 1.00 84.25 412 GLY A O 1
ATOM 3261 N N . ARG A 1 413 ? -10.070 -11.180 22.130 1.00 89.81 413 ARG A N 1
ATOM 3262 C CA . ARG A 1 413 ? -11.008 -10.483 23.024 1.00 89.81 413 ARG A CA 1
ATOM 3263 C C . ARG A 1 413 ? -11.764 -9.348 22.356 1.00 89.81 413 ARG A C 1
ATOM 3265 O O . ARG A 1 413 ? -12.772 -8.931 22.904 1.00 89.81 413 ARG A O 1
ATOM 3272 N N . LEU A 1 414 ? -11.316 -8.852 21.210 1.00 95.38 414 LEU A N 1
ATOM 3273 C CA . LEU A 1 414 ? -12.070 -7.899 20.405 1.00 95.38 414 LEU A CA 1
ATOM 3274 C C . LEU A 1 414 ? -12.269 -8.483 19.008 1.00 95.38 414 LEU A C 1
ATOM 3276 O O . LEU A 1 414 ? -11.298 -8.762 18.307 1.00 95.38 414 LEU A O 1
ATOM 3280 N N . LYS A 1 415 ? -13.530 -8.702 18.638 1.00 97.62 415 LYS A N 1
ATOM 3281 C CA . LYS A 1 415 ? -13.954 -9.226 17.336 1.00 97.62 415 LYS A CA 1
ATOM 3282 C C . LYS A 1 415 ? -14.850 -8.216 16.624 1.00 97.62 415 LYS A C 1
ATOM 3284 O O . LYS A 1 415 ? -15.443 -7.350 17.266 1.00 97.62 415 LYS A O 1
ATOM 3289 N N . VAL A 1 416 ? -14.966 -8.331 15.308 1.00 98.56 416 VAL A N 1
ATOM 3290 C CA . VAL A 1 416 ? -15.716 -7.403 14.452 1.00 98.56 416 VAL A CA 1
ATOM 3291 C C . VAL A 1 416 ? -16.632 -8.191 13.526 1.00 98.56 416 VAL A C 1
ATOM 3293 O O . VAL A 1 416 ? -16.213 -9.188 12.932 1.00 98.56 416 VAL A O 1
ATOM 3296 N N . PHE A 1 417 ? -17.890 -7.768 13.416 1.00 98.56 417 PHE A N 1
ATOM 3297 C CA . PHE A 1 417 ? -18.856 -8.399 12.519 1.00 98.56 417 PHE A CA 1
ATOM 3298 C C . PHE A 1 417 ? -18.446 -8.236 11.051 1.00 98.56 417 PHE A C 1
ATOM 3300 O O . PHE A 1 417 ? -18.112 -7.145 10.596 1.00 98.56 417 PHE A O 1
ATOM 3307 N N . ALA A 1 418 ? -18.500 -9.333 10.294 1.00 97.38 418 ALA A N 1
ATOM 3308 C CA . ALA A 1 418 ? -17.947 -9.424 8.943 1.00 97.38 418 ALA A CA 1
ATOM 3309 C C . ALA A 1 418 ? -18.553 -8.430 7.937 1.00 97.38 418 ALA A C 1
ATOM 3311 O O . ALA A 1 418 ? -17.872 -8.012 7.005 1.00 97.38 418 ALA A O 1
ATOM 3312 N N . HIS A 1 419 ? -19.809 -8.019 8.130 1.00 97.25 419 HIS A N 1
ATOM 3313 C CA . HIS A 1 419 ? -20.487 -7.083 7.230 1.00 97.25 419 HIS A CA 1
ATOM 3314 C C . HIS A 1 419 ? -20.027 -5.620 7.392 1.00 97.25 419 HIS A C 1
ATOM 3316 O O . HIS A 1 419 ? -20.357 -4.787 6.547 1.00 97.25 419 HIS A O 1
ATOM 3322 N N . LEU A 1 420 ? -19.243 -5.294 8.428 1.00 98.00 420 LEU A N 1
ATOM 3323 C CA . LEU A 1 420 ? -18.761 -3.937 8.722 1.00 98.00 420 LEU A CA 1
ATOM 3324 C C . LEU A 1 420 ? -17.559 -3.553 7.843 1.00 98.00 420 LEU A C 1
ATOM 3326 O O . LEU A 1 420 ? -16.471 -3.238 8.322 1.00 98.00 420 LEU A O 1
ATOM 3330 N N . SER A 1 421 ? -17.752 -3.600 6.523 1.00 93.81 421 SER A N 1
ATOM 3331 C CA . SER A 1 421 ? -16.679 -3.409 5.538 1.00 93.81 421 SER A CA 1
ATOM 3332 C C . SER A 1 421 ? -15.995 -2.039 5.624 1.00 93.81 421 SER A C 1
ATOM 3334 O O . SER A 1 421 ? -14.797 -1.944 5.372 1.00 93.81 421 SER A O 1
ATOM 3336 N N . GLU A 1 422 ? -16.720 -0.985 6.009 1.00 93.38 422 GLU A N 1
ATOM 3337 C CA . GLU A 1 422 ? -16.148 0.354 6.196 1.00 93.38 422 GLU A CA 1
ATOM 3338 C C . GLU A 1 422 ? -15.166 0.404 7.368 1.00 93.38 422 GLU A C 1
ATOM 3340 O O . GLU A 1 422 ? -14.114 1.026 7.250 1.00 93.38 422 GLU A O 1
ATOM 3345 N N . TRP A 1 423 ? -15.453 -0.323 8.451 1.00 97.62 423 TRP A N 1
ATOM 3346 C CA . TRP A 1 423 ? -14.552 -0.429 9.597 1.00 97.62 423 TRP A CA 1
ATOM 3347 C C . TRP A 1 423 ? -13.243 -1.132 9.219 1.00 97.62 423 TRP A C 1
ATOM 3349 O O . TRP A 1 423 ? -12.164 -0.658 9.567 1.00 97.62 423 TRP A O 1
ATOM 3359 N N . PHE A 1 424 ? -13.322 -2.232 8.459 1.00 94.25 424 PHE A N 1
ATOM 3360 C CA . PHE A 1 424 ? -12.133 -2.961 7.998 1.00 94.25 424 PHE A CA 1
ATOM 3361 C C . PHE A 1 424 ? -11.288 -2.142 7.019 1.00 94.25 424 PHE A C 1
ATOM 3363 O O . PHE A 1 424 ? -10.064 -2.124 7.142 1.00 94.25 424 PHE A O 1
ATOM 3370 N N . LYS A 1 425 ? -11.928 -1.417 6.089 1.00 87.56 425 LYS A N 1
ATOM 3371 C CA . LYS A 1 425 ? -11.232 -0.475 5.196 1.00 87.56 425 LYS A CA 1
ATOM 3372 C C . LYS A 1 425 ? -10.466 0.573 5.992 1.00 87.56 425 LYS A C 1
ATOM 3374 O O . LYS A 1 425 ? -9.313 0.846 5.684 1.00 87.56 425 LYS A O 1
ATOM 3379 N N . GLU A 1 426 ? -11.093 1.120 7.029 1.00 92.88 426 GLU A N 1
ATOM 3380 C CA . GLU A 1 426 ? -10.460 2.129 7.867 1.00 92.88 426 GLU A CA 1
ATOM 3381 C C . GLU A 1 426 ? -9.294 1.560 8.683 1.00 92.88 426 GLU A C 1
ATOM 3383 O O . GLU A 1 426 ? -8.190 2.098 8.632 1.00 92.88 426 GLU A O 1
ATOM 3388 N N . LYS A 1 427 ? -9.480 0.404 9.336 1.00 92.38 427 LYS A N 1
ATOM 3389 C CA . LYS A 1 427 ? -8.393 -0.318 10.018 1.00 92.38 427 LYS A CA 1
ATOM 3390 C C . LYS A 1 427 ? -7.200 -0.554 9.088 1.00 92.38 427 LYS A C 1
ATOM 3392 O O . LYS A 1 427 ? -6.063 -0.394 9.522 1.00 92.38 427 LYS A O 1
ATOM 3397 N N . ALA A 1 428 ? -7.448 -0.962 7.842 1.00 80.56 428 ALA A N 1
ATOM 3398 C CA . ALA A 1 428 ? -6.405 -1.253 6.857 1.00 80.56 428 ALA A CA 1
ATOM 3399 C C . ALA A 1 428 ? -5.617 -0.007 6.423 1.00 80.56 428 ALA A C 1
ATOM 3401 O O . ALA A 1 428 ? -4.474 -0.130 5.995 1.00 80.56 428 ALA A O 1
ATOM 3402 N N . MET A 1 429 ? -6.209 1.178 6.563 1.00 77.44 429 MET A N 1
ATOM 3403 C CA . MET A 1 429 ? -5.567 2.458 6.280 1.00 77.44 429 MET A CA 1
ATOM 3404 C C . MET A 1 429 ? -4.922 3.099 7.507 1.00 77.44 429 MET A C 1
ATOM 3406 O O . MET A 1 429 ? -4.156 4.051 7.364 1.00 77.44 429 MET A O 1
ATOM 3410 N N . PHE A 1 430 ? -5.209 2.596 8.706 1.00 86.44 430 PHE A N 1
ATOM 3411 C CA . PHE A 1 430 ? -4.814 3.236 9.948 1.00 86.44 430 PHE A CA 1
ATOM 3412 C C . PHE A 1 430 ? -3.348 2.958 10.303 1.00 86.44 430 PHE A C 1
ATOM 3414 O O . PHE A 1 430 ? -2.966 1.851 10.707 1.00 86.44 430 PHE A O 1
ATOM 3421 N N . HIS A 1 431 ? -2.519 3.992 10.156 1.00 79.25 431 HIS A N 1
ATOM 3422 C CA . HIS A 1 431 ? -1.069 3.884 10.228 1.00 79.25 431 HIS A CA 1
ATOM 3423 C C . HIS A 1 431 ? -0.410 5.051 10.975 1.00 79.25 431 HIS A C 1
ATOM 3425 O O . HIS A 1 431 ? -1.028 6.057 11.329 1.00 79.25 431 HIS A O 1
ATOM 3431 N N . ARG A 1 432 ? 0.887 4.892 11.215 1.00 74.19 432 ARG A N 1
ATOM 3432 C CA . ARG A 1 432 ? 1.809 5.878 11.739 1.00 74.19 432 ARG A CA 1
ATOM 3433 C C . ARG A 1 432 ? 2.727 6.365 10.630 1.00 74.19 432 ARG A C 1
ATOM 3435 O O . ARG A 1 432 ? 3.091 5.616 9.726 1.00 74.19 432 ARG A O 1
ATOM 3442 N N . LYS A 1 433 ? 3.137 7.618 10.766 1.00 69.44 433 LYS A N 1
ATOM 3443 C CA . LYS A 1 433 ? 4.200 8.256 9.998 1.00 69.44 433 LYS A CA 1
ATOM 3444 C C . LYS A 1 433 ? 5.109 8.979 10.986 1.00 69.44 433 LYS A C 1
ATOM 3446 O O . LYS A 1 433 ? 4.616 9.692 11.860 1.00 69.44 433 LYS A O 1
ATOM 3451 N N . ASP A 1 434 ? 6.414 8.735 10.905 1.00 66.88 434 ASP A N 1
ATOM 3452 C CA . ASP A 1 434 ? 7.419 9.300 11.821 1.00 66.88 434 ASP A CA 1
ATOM 3453 C C . ASP A 1 434 ? 7.100 9.050 13.313 1.00 66.88 434 ASP A C 1
ATOM 3455 O O . ASP A 1 434 ? 7.229 9.932 14.165 1.00 66.88 434 ASP A O 1
ATOM 3459 N N . GLY A 1 435 ? 6.606 7.845 13.629 1.00 61.56 435 GLY A N 1
ATOM 3460 C CA . GLY A 1 435 ? 6.232 7.441 14.991 1.00 61.56 435 GLY A CA 1
ATOM 3461 C C . GLY A 1 435 ? 4.956 8.095 15.537 1.00 61.56 435 GLY A C 1
ATOM 3462 O O . GLY A 1 435 ? 4.641 7.919 16.713 1.00 61.56 435 GLY A O 1
ATOM 3463 N N . LYS A 1 436 ? 4.209 8.840 14.712 1.00 74.06 436 LYS A N 1
ATOM 3464 C CA . LYS A 1 436 ? 2.941 9.479 15.088 1.00 74.06 436 LYS A CA 1
ATOM 3465 C C . LYS A 1 436 ? 1.780 8.884 14.312 1.00 74.06 436 LYS A C 1
ATOM 3467 O O . LYS A 1 436 ? 1.894 8.658 13.113 1.00 74.06 436 LYS A O 1
ATOM 3472 N N . VAL A 1 437 ? 0.652 8.685 14.989 1.00 80.81 437 VAL A N 1
ATOM 3473 C CA . VAL A 1 437 ? -0.620 8.317 14.354 1.00 80.81 437 VAL A CA 1
ATOM 3474 C C . VAL A 1 437 ? -0.986 9.361 13.299 1.00 80.81 437 VAL A C 1
ATOM 3476 O O . VAL A 1 437 ? -1.002 10.560 13.591 1.00 80.81 437 VAL A O 1
ATOM 3479 N N . VAL A 1 438 ? -1.270 8.908 12.080 1.00 79.44 438 VAL A N 1
ATOM 3480 C CA . VAL A 1 438 ? -1.770 9.768 11.006 1.00 79.44 438 VAL A CA 1
ATOM 3481 C C . VAL A 1 438 ? -3.276 9.935 11.191 1.00 79.44 438 VAL A C 1
ATOM 3483 O O . VAL A 1 438 ? -4.025 8.974 11.051 1.00 79.44 438 VAL A O 1
ATOM 3486 N N . ALA A 1 439 ? -3.708 11.160 11.498 1.00 78.81 439 ALA A N 1
ATOM 3487 C CA . ALA A 1 439 ? -5.118 11.534 11.649 1.00 78.81 439 ALA A CA 1
ATOM 3488 C C . ALA A 1 439 ? -5.787 11.732 10.274 1.00 78.81 439 ALA A C 1
ATOM 3490 O O . ALA A 1 439 ? -6.152 12.846 9.889 1.00 78.81 439 ALA A O 1
ATOM 3491 N N . LEU A 1 440 ? -5.827 10.667 9.474 1.00 74.38 440 LEU A N 1
ATOM 3492 C CA . LEU A 1 440 ? -6.468 10.648 8.164 1.00 74.38 440 LEU A CA 1
ATOM 3493 C C . LEU A 1 440 ? -7.404 9.449 8.095 1.00 74.38 440 LEU A C 1
ATOM 3495 O O . LEU A 1 440 ? -6.939 8.313 8.103 1.00 74.38 440 LEU A O 1
ATOM 3499 N N . GLU A 1 441 ? -8.700 9.734 7.970 1.00 79.69 441 GLU A N 1
ATOM 3500 C CA . GLU A 1 441 ? -9.756 8.720 7.979 1.00 79.69 441 GLU A CA 1
ATOM 3501 C C . GLU A 1 441 ? -9.622 7.764 9.175 1.00 79.69 441 GLU A C 1
ATOM 3503 O O . GLU A 1 441 ? -9.573 6.559 8.985 1.00 79.69 441 GLU A O 1
ATOM 3508 N N . ASP A 1 442 ? -9.535 8.287 10.399 1.00 90.25 442 ASP A N 1
ATOM 3509 C CA . ASP A 1 442 ? -9.417 7.499 11.634 1.00 90.25 442 ASP A CA 1
ATOM 3510 C C . ASP A 1 442 ? -10.658 7.579 12.542 1.00 90.25 442 ASP A C 1
ATOM 3512 O O . ASP A 1 442 ? -10.612 7.152 13.697 1.00 90.25 442 ASP A O 1
ATOM 3516 N N . ASP A 1 443 ? -11.780 8.094 12.030 1.00 95.56 443 ASP A N 1
ATOM 3517 C CA . ASP A 1 443 ? -12.989 8.400 12.804 1.00 95.56 443 ASP A CA 1
ATOM 3518 C C . ASP A 1 443 ? -13.636 7.143 13.442 1.00 95.56 443 ASP A C 1
ATOM 3520 O O . ASP A 1 443 ? -13.996 7.133 14.625 1.00 95.56 443 ASP A O 1
ATOM 3524 N N . LEU A 1 444 ? -13.765 6.032 12.698 1.00 97.94 444 LEU A N 1
ATOM 3525 C CA . LEU A 1 444 ? -14.245 4.750 13.241 1.00 97.94 444 LEU A CA 1
ATOM 3526 C C . LEU A 1 444 ? -13.221 4.131 14.198 1.00 97.94 444 LEU A C 1
ATOM 3528 O O . LEU A 1 444 ? -13.625 3.496 15.178 1.00 97.94 444 LEU A O 1
ATOM 3532 N N . MET A 1 445 ? -11.917 4.294 13.957 1.00 96.94 445 MET A N 1
ATOM 3533 C CA . MET A 1 445 ? -10.862 3.827 14.868 1.00 96.94 445 MET A CA 1
ATOM 3534 C C . MET A 1 445 ? -10.897 4.594 16.193 1.00 96.94 445 MET A C 1
ATOM 3536 O O . MET A 1 445 ? -10.823 3.982 17.266 1.00 96.94 445 MET A O 1
ATOM 3540 N N . ALA A 1 446 ? -11.094 5.911 16.139 1.00 95.81 446 ALA A N 1
ATOM 3541 C CA . ALA A 1 446 ? -11.273 6.774 17.297 1.00 95.81 446 ALA A CA 1
ATOM 3542 C C . ALA A 1 446 ? -12.540 6.395 18.077 1.00 95.81 446 ALA A C 1
ATOM 3544 O O . ALA A 1 446 ? -12.447 6.064 19.263 1.00 95.81 446 ALA A O 1
ATOM 3545 N N . ALA A 1 447 ? -13.695 6.320 17.409 1.00 97.81 447 ALA A N 1
ATOM 3546 C CA . ALA A 1 447 ? -14.961 5.902 18.015 1.00 97.81 447 ALA A CA 1
ATOM 3547 C C . ALA A 1 447 ? -14.872 4.501 18.653 1.00 97.81 447 ALA A C 1
ATOM 3549 O O . ALA A 1 447 ? -15.332 4.293 19.781 1.00 97.81 447 ALA A O 1
ATOM 3550 N N . SER A 1 448 ? -14.212 3.548 17.983 1.00 98.06 448 SER A N 1
ATOM 3551 C CA . SER A 1 448 ? -13.963 2.200 18.518 1.00 98.06 448 SER A CA 1
ATOM 3552 C C . SER A 1 448 ? -13.113 2.237 19.786 1.00 98.06 448 SER A C 1
ATOM 3554 O O . SER A 1 448 ? -13.422 1.542 20.757 1.00 98.06 448 SER A O 1
ATOM 3556 N N . ARG A 1 449 ? -12.061 3.066 19.802 1.00 96.00 449 ARG A N 1
ATOM 3557 C CA . ARG A 1 449 ? -11.195 3.265 20.970 1.00 96.00 449 ARG A CA 1
ATOM 3558 C C . ARG A 1 449 ? -11.973 3.837 22.140 1.00 96.00 449 ARG A C 1
ATOM 3560 O O . ARG A 1 449 ? -11.874 3.290 23.238 1.00 96.00 449 ARG A O 1
ATOM 3567 N N . TYR A 1 450 ? -12.774 4.874 21.907 1.00 95.81 450 TYR A N 1
ATOM 3568 C CA . TYR A 1 450 ? -13.597 5.486 22.948 1.00 95.81 450 TYR A CA 1
ATOM 3569 C C . TYR A 1 450 ? -14.593 4.487 23.533 1.00 95.81 450 TYR A C 1
ATOM 3571 O O . TYR A 1 450 ? -14.656 4.336 24.750 1.00 95.81 450 TYR A O 1
ATOM 3579 N N . ALA A 1 451 ? -15.311 3.745 22.687 1.00 95.69 451 ALA A N 1
ATOM 3580 C CA . ALA A 1 451 ? -16.245 2.708 23.119 1.00 95.69 451 ALA A CA 1
ATOM 3581 C C . ALA A 1 451 ? -15.551 1.612 23.945 1.00 95.69 451 ALA A C 1
ATOM 3583 O O . ALA A 1 451 ? -15.936 1.331 25.083 1.00 95.69 451 ALA A O 1
ATOM 3584 N N . TYR A 1 452 ? -14.513 0.993 23.376 1.00 94.19 452 TYR A N 1
ATOM 3585 C CA . TYR A 1 452 ? -13.877 -0.184 23.959 1.00 94.19 452 TYR A CA 1
ATOM 3586 C C . TYR A 1 452 ? -13.179 0.141 25.281 1.00 94.19 452 TYR A C 1
ATOM 3588 O O . TYR A 1 452 ? -13.340 -0.574 26.270 1.00 94.19 452 TYR A O 1
ATOM 3596 N N . VAL A 1 453 ? -12.425 1.240 25.316 1.00 91.56 453 VAL A N 1
ATOM 3597 C CA . VAL A 1 453 ? -11.624 1.613 26.483 1.00 91.56 453 VAL A CA 1
ATOM 3598 C C . VAL A 1 453 ? -12.491 2.236 27.583 1.00 91.56 453 VAL A C 1
ATOM 3600 O O . VAL A 1 453 ? -12.218 2.006 28.759 1.00 91.56 453 VAL A O 1
ATOM 3603 N N . SER A 1 454 ? -13.573 2.951 27.253 1.00 90.88 454 SER A N 1
ATOM 3604 C CA . SER A 1 454 ? -14.522 3.418 28.277 1.00 90.88 454 SER A CA 1
ATOM 3605 C C . SER A 1 454 ? -15.261 2.266 28.951 1.00 90.88 454 SER A C 1
ATOM 3607 O O . SER A 1 454 ? -15.539 2.345 30.141 1.00 90.88 454 SER A O 1
ATOM 3609 N N . ALA A 1 455 ? -15.557 1.176 28.242 1.00 88.12 455 ALA A N 1
ATOM 3610 C CA . ALA A 1 455 ? -16.271 0.046 28.835 1.00 88.12 455 ALA A CA 1
ATOM 3611 C C . ALA A 1 455 ? -15.465 -0.706 29.908 1.00 88.12 455 ALA A C 1
ATOM 3613 O O . ALA A 1 455 ? -16.070 -1.356 30.765 1.00 88.12 455 ALA A O 1
ATOM 3614 N N . LEU A 1 456 ? -14.131 -0.632 29.855 1.00 82.12 456 LEU A N 1
ATOM 3615 C CA . LEU A 1 456 ? -13.229 -1.491 30.620 1.00 82.12 456 LEU A CA 1
ATOM 3616 C C . LEU A 1 456 ? -12.366 -0.712 31.619 1.00 82.12 456 LEU A C 1
ATOM 3618 O O . LEU A 1 456 ? -11.820 0.338 31.286 1.00 82.12 456 LEU A O 1
ATOM 3622 N N . ASP A 1 457 ? -12.207 -1.248 32.828 1.00 75.88 457 ASP A N 1
ATOM 3623 C CA . ASP A 1 457 ? -11.338 -0.698 33.869 1.00 75.88 457 ASP A CA 1
ATOM 3624 C C . ASP A 1 457 ? -9.859 -1.088 33.654 1.00 75.88 457 ASP A C 1
ATOM 3626 O O . ASP A 1 457 ? -9.456 -1.643 32.619 1.00 75.88 457 ASP A O 1
ATOM 3630 N N . SER A 1 458 ? -9.006 -0.750 34.623 1.00 68.19 458 SER A N 1
ATOM 3631 C CA . SER A 1 458 ? -7.575 -1.065 34.580 1.00 68.19 458 SER A CA 1
ATOM 3632 C C . SER A 1 458 ? -7.275 -2.574 34.553 1.00 68.19 458 SER A C 1
ATOM 3634 O O . SER A 1 458 ? -6.256 -2.959 33.981 1.00 68.19 458 SER A O 1
ATOM 3636 N N . ASN A 1 459 ? -8.184 -3.412 35.058 1.00 69.31 459 ASN A N 1
ATOM 3637 C CA . ASN A 1 459 ? -8.097 -4.873 35.151 1.00 69.31 459 ASN A CA 1
ATOM 3638 C C . ASN A 1 459 ? -8.998 -5.604 34.131 1.00 69.31 459 ASN A C 1
ATOM 3640 O O . ASN A 1 459 ? -9.290 -6.788 34.308 1.00 69.31 459 ASN A O 1
ATOM 3644 N N . ASP A 1 460 ? -9.451 -4.916 33.078 1.00 67.31 460 ASP A N 1
ATOM 3645 C CA . ASP A 1 460 ? -10.400 -5.428 32.076 1.00 67.31 460 ASP A CA 1
ATOM 3646 C C . ASP A 1 460 ? -11.776 -5.849 32.663 1.00 67.31 460 ASP A C 1
ATOM 3648 O O . ASP A 1 460 ? -12.509 -6.649 32.067 1.00 67.31 460 ASP A O 1
ATOM 3652 N N . GLY A 1 461 ? -12.154 -5.303 33.824 1.00 70.69 461 GLY A N 1
ATOM 3653 C CA . GLY A 1 461 ? -13.505 -5.358 34.388 1.00 70.69 461 GLY A CA 1
ATOM 3654 C C . GLY A 1 461 ? -14.437 -4.319 33.755 1.00 70.69 461 GLY A C 1
ATOM 3655 O O . GLY A 1 461 ? -13.988 -3.376 33.117 1.00 70.69 461 GLY A O 1
ATOM 3656 N N . PHE A 1 462 ? -15.757 -4.483 33.884 1.00 72.31 462 PHE A N 1
ATOM 3657 C CA . PHE A 1 462 ? -16.711 -3.522 33.316 1.00 72.31 462 PHE A CA 1
ATOM 3658 C C . PHE A 1 462 ? -16.863 -2.289 34.209 1.00 72.31 462 PHE A C 1
ATOM 3660 O O . PHE A 1 462 ? -17.411 -2.398 35.306 1.00 72.31 462 PHE A O 1
ATOM 3667 N N . ARG A 1 463 ? -16.503 -1.110 33.691 1.00 70.31 463 ARG A N 1
ATOM 3668 C CA . ARG A 1 463 ? -16.646 0.178 34.401 1.00 70.31 463 ARG A CA 1
ATOM 3669 C C . ARG A 1 463 ? -18.091 0.557 34.700 1.00 70.31 463 ARG A C 1
ATOM 3671 O O . ARG A 1 463 ? -18.383 1.106 35.753 1.00 70.31 463 ARG A O 1
ATOM 3678 N N . PHE A 1 464 ? -19.001 0.243 33.782 1.00 60.53 464 PHE A N 1
ATOM 3679 C CA . PHE A 1 464 ? -20.401 0.679 33.847 1.00 60.53 464 PHE A CA 1
ATOM 3680 C C . PHE A 1 464 ? -21.379 -0.484 34.070 1.00 60.53 464 PHE A C 1
ATOM 3682 O O . PHE A 1 464 ? -22.541 -0.418 33.669 1.00 60.53 464 PHE A O 1
ATOM 3689 N N . ALA A 1 465 ? -20.926 -1.581 34.693 1.00 45.94 465 ALA A N 1
ATOM 3690 C CA . ALA A 1 465 ? -21.734 -2.792 34.882 1.00 45.94 465 ALA A CA 1
ATOM 3691 C C . ALA A 1 465 ? -23.074 -2.536 35.603 1.00 45.94 465 ALA A C 1
ATOM 3693 O O . ALA A 1 465 ? -24.062 -3.207 35.300 1.00 45.94 465 ALA A O 1
ATOM 3694 N N . GLU A 1 466 ? -23.134 -1.567 36.522 1.00 43.06 466 GLU A N 1
ATOM 3695 C CA . GLU A 1 466 ? -24.370 -1.199 37.230 1.00 43.06 466 GLU A CA 1
ATOM 3696 C C . GLU A 1 466 ? -25.361 -0.447 36.331 1.00 43.06 466 GLU A C 1
ATOM 3698 O O . GLU A 1 466 ? -26.556 -0.739 36.353 1.00 43.06 466 GLU A O 1
ATOM 3703 N N . THR A 1 467 ? -24.879 0.435 35.451 1.00 44.06 467 THR A N 1
ATOM 3704 C CA . THR A 1 467 ? -25.705 1.164 34.471 1.00 44.06 467 THR A CA 1
ATOM 3705 C C . THR A 1 467 ? -26.250 0.234 33.383 1.00 44.06 467 THR A C 1
ATOM 3707 O O . THR A 1 467 ? -27.340 0.432 32.852 1.00 44.06 467 THR A O 1
ATOM 3710 N N . ILE A 1 468 ? -25.504 -0.828 33.087 1.00 47.00 468 ILE A N 1
ATOM 3711 C CA . ILE A 1 468 ? -25.819 -1.835 32.072 1.00 47.00 468 ILE A CA 1
ATOM 3712 C C . ILE A 1 468 ? -26.832 -2.885 32.576 1.00 47.00 468 ILE A C 1
ATOM 3714 O O . ILE A 1 468 ? -27.586 -3.459 31.788 1.00 47.00 468 ILE A O 1
ATOM 3718 N N . ARG A 1 469 ? -26.915 -3.116 33.894 1.00 40.78 469 ARG A N 1
ATOM 3719 C CA . ARG A 1 469 ? -27.852 -4.076 34.519 1.00 40.78 469 ARG A CA 1
ATOM 3720 C C . ARG A 1 469 ? -29.295 -3.579 34.651 1.00 40.78 469 ARG A C 1
ATOM 3722 O O . ARG A 1 469 ? -30.179 -4.381 34.973 1.00 40.78 469 ARG A O 1
ATOM 3729 N N . ALA A 1 470 ? -29.572 -2.311 34.342 1.00 40.09 470 ALA A N 1
ATOM 3730 C CA . ALA A 1 470 ? -30.878 -1.679 34.557 1.00 40.09 470 ALA A CA 1
ATOM 3731 C C . ALA A 1 470 ? -32.046 -2.253 33.719 1.00 40.09 470 ALA A C 1
ATOM 3733 O O . ALA A 1 470 ? -33.177 -1.789 33.850 1.00 40.09 470 ALA A O 1
ATOM 3734 N N . ARG A 1 471 ? -31.828 -3.290 32.896 1.00 44.78 471 ARG A N 1
ATOM 3735 C CA . ARG A 1 471 ? -32.918 -4.025 32.231 1.00 44.78 471 ARG A CA 1
ATOM 3736 C C . ARG A 1 471 ? -33.623 -5.065 33.110 1.00 44.78 471 ARG A C 1
ATOM 3738 O O . ARG A 1 471 ? -34.775 -5.373 32.825 1.00 44.78 471 ARG A O 1
ATOM 3745 N N . SER A 1 472 ? -32.996 -5.598 34.166 1.00 41.19 472 SER A N 1
ATOM 3746 C CA . SER A 1 472 ? -33.601 -6.713 34.930 1.00 41.19 472 SER A CA 1
ATOM 3747 C C . SER A 1 472 ? -34.292 -6.307 36.239 1.00 41.19 472 SER A C 1
ATOM 3749 O O . SER A 1 472 ? -35.355 -6.845 36.555 1.00 41.19 472 SER A O 1
ATOM 3751 N N . ASP A 1 473 ? -33.779 -5.306 36.960 1.00 35.19 473 ASP A N 1
ATOM 3752 C CA . ASP A 1 473 ? -34.315 -4.966 38.289 1.00 35.19 473 ASP A CA 1
ATOM 3753 C C . ASP A 1 473 ? -35.584 -4.099 38.251 1.00 35.19 473 ASP A C 1
ATOM 3755 O O . ASP A 1 473 ? -36.385 -4.137 39.188 1.00 35.19 473 ASP A O 1
ATOM 3759 N N . PHE A 1 474 ? -35.847 -3.392 37.146 1.00 36.44 474 PHE A N 1
ATOM 3760 C CA . PHE A 1 474 ? -37.079 -2.607 36.994 1.00 36.44 474 PHE A CA 1
ATOM 3761 C C . PHE A 1 474 ? -38.310 -3.495 36.732 1.00 36.44 474 PHE A C 1
ATOM 3763 O O . PHE A 1 474 ? -39.396 -3.226 37.237 1.00 36.44 474 PHE A O 1
ATOM 3770 N N . MET A 1 475 ? -38.135 -4.615 36.019 1.00 32.16 475 MET A N 1
ATOM 3771 C CA . MET A 1 475 ? -39.217 -5.574 35.744 1.00 32.16 475 MET A CA 1
ATOM 3772 C C . MET A 1 475 ? -39.467 -6.541 36.909 1.00 32.16 475 MET A C 1
ATOM 3774 O O . MET A 1 475 ? -40.581 -7.046 37.057 1.00 32.16 475 MET A O 1
ATOM 3778 N N . ARG A 1 476 ? -38.468 -6.780 37.772 1.00 35.06 476 ARG A N 1
ATOM 3779 C CA . ARG A 1 476 ? -38.628 -7.639 38.957 1.00 35.06 476 ARG A CA 1
ATOM 3780 C C . ARG A 1 476 ? -39.408 -6.950 40.082 1.00 35.06 476 ARG A C 1
ATOM 3782 O O . ARG A 1 476 ? -40.133 -7.627 40.801 1.00 35.06 476 ARG A O 1
ATOM 3789 N N . LYS A 1 477 ? -39.348 -5.615 40.175 1.00 32.81 477 LYS A N 1
ATOM 3790 C CA . LYS A 1 477 ? -40.160 -4.819 41.117 1.00 32.81 477 LYS A CA 1
ATOM 3791 C C . LYS A 1 477 ? -41.635 -4.653 40.716 1.00 32.81 477 LYS A C 1
ATOM 3793 O O . LYS A 1 477 ? -42.417 -4.187 41.532 1.00 32.81 477 LYS A O 1
ATOM 3798 N N . LEU A 1 478 ? -42.034 -5.072 39.511 1.00 35.53 478 LEU A N 1
ATOM 3799 C CA . LEU A 1 478 ? -43.420 -4.980 39.017 1.00 35.53 478 LEU A CA 1
ATOM 3800 C C . LEU A 1 478 ? -44.177 -6.320 39.003 1.00 35.53 478 LEU A C 1
ATOM 3802 O O . LEU A 1 478 ? -45.327 -6.377 38.572 1.00 35.53 478 LEU A O 1
ATOM 3806 N N . LYS A 1 479 ? -43.570 -7.406 39.494 1.00 38.03 479 LYS A N 1
ATOM 3807 C CA . LYS A 1 479 ? -44.232 -8.710 39.645 1.00 38.03 479 LYS A CA 1
ATOM 3808 C C . LYS A 1 479 ? -43.966 -9.299 41.026 1.00 38.03 479 LYS A C 1
ATOM 3810 O O . LYS A 1 479 ? -43.251 -10.282 41.116 1.00 38.03 479 LYS A O 1
ATOM 3815 N N . PHE A 1 480 ? -44.505 -8.683 42.076 1.00 40.50 480 PHE A N 1
ATOM 3816 C CA . PHE A 1 480 ? -44.994 -9.350 43.295 1.00 40.50 480 PHE A CA 1
ATOM 3817 C C . PHE A 1 480 ? -45.571 -8.287 44.246 1.00 40.50 480 PHE A C 1
ATOM 3819 O O . PHE A 1 480 ? -44.902 -7.847 45.169 1.00 40.50 480 PHE A O 1
ATOM 3826 N N . ASP A 1 481 ? -46.817 -7.879 44.002 1.00 41.16 481 ASP A N 1
ATOM 3827 C CA . ASP A 1 481 ? -47.789 -7.645 45.076 1.00 41.16 481 ASP A CA 1
ATOM 3828 C C . ASP A 1 481 ? -49.208 -7.766 44.496 1.00 41.16 481 ASP A C 1
ATOM 3830 O O . ASP A 1 481 ? -49.781 -6.827 43.951 1.00 41.16 481 ASP A O 1
ATOM 3834 N N . SER A 1 482 ? -49.744 -8.984 44.511 1.00 38.16 482 SER A N 1
ATOM 3835 C CA . SER A 1 482 ? -51.177 -9.232 44.309 1.00 38.16 482 SER A CA 1
ATOM 3836 C C . SER A 1 482 ? -51.719 -10.187 45.372 1.00 38.16 482 SER A C 1
ATOM 3838 O O . SER A 1 482 ? -52.588 -11.019 45.113 1.00 38.16 482 SER A O 1
ATOM 3840 N N . ARG A 1 483 ? -51.189 -10.072 46.597 1.00 47.38 483 ARG A N 1
ATOM 3841 C CA . ARG A 1 483 ? -51.774 -10.681 47.799 1.00 47.38 483 ARG A CA 1
ATOM 3842 C C . ARG A 1 483 ? -51.768 -9.691 48.956 1.00 47.38 483 ARG A C 1
ATOM 3844 O O . ARG A 1 483 ? -51.201 -9.941 50.011 1.00 47.38 483 ARG A O 1
ATOM 3851 N N . SER A 1 484 ? -52.465 -8.588 48.757 1.00 43.78 484 SER A N 1
ATOM 3852 C CA . SER A 1 484 ? -53.095 -7.837 49.834 1.00 43.78 484 SER A CA 1
ATOM 3853 C C . SER A 1 484 ? -54.356 -7.183 49.253 1.00 43.78 484 SER A C 1
ATOM 3855 O O . SER A 1 484 ? -54.310 -6.641 48.153 1.00 43.78 484 SER A O 1
ATOM 3857 N N . PHE A 1 485 ? -55.485 -7.311 49.966 1.00 40.75 485 PHE A N 1
ATOM 3858 C CA . PHE A 1 485 ? -56.883 -7.072 49.542 1.00 40.75 485 PHE A CA 1
ATOM 3859 C C . PHE A 1 485 ? -57.438 -8.168 48.597 1.00 40.75 485 PHE A C 1
ATOM 3861 O O . PHE A 1 485 ? -57.146 -8.176 47.410 1.00 40.75 485 PHE A O 1
ATOM 3868 N N . ARG A 1 486 ? -58.237 -9.152 49.022 1.00 36.38 486 ARG A N 1
ATOM 3869 C CA . ARG A 1 486 ? -59.226 -9.265 50.109 1.00 36.38 486 ARG A CA 1
ATOM 3870 C C . ARG A 1 486 ? -59.234 -10.668 50.702 1.00 36.38 486 ARG A C 1
ATOM 3872 O O . ARG A 1 486 ? -58.959 -11.615 49.934 1.00 36.38 486 ARG A O 1
#

Mean predicted aligned error: 15.19 Å

Sequence (486 aa):
MKDHSKSISQVERSRKYFKLQLYSPYPYQRRFHEMKDPQGKVAKARCLMAANQIGKTLCGGAEAAIHATGLYPDWWDGPRFAFPPHLVCSGVNSYRTRDLIQKELLGTANKDAEDDLGTGWIPKHCLIDTDRKPGIPGAVEKIHVRHARGRCEILLLGYEDGAAKVMGERIDYGWMDEEPPPEIWSQYVRGTIATGGYLALTFTPEEGMTQVVFRFKNDCPPNYALMQASWEDAPHITAERREELLREMLPHERDMRSRGDPVVGDSMIFPIVDDDIRCDSFKIPEQWPQILGIDFGGDHPFACVKIAFDPSGKKKKGYIVDCTKQRRLTIPQECSIIKGMGGDKTPVAWPHDGNKQDKQSGRPVADLYRDEGVKMLEQHFSNPPEPGKPEGTGGQGIEAGLKRMYWAMTEGRLKVFAHLSEWFKEKAMFHRKDGKVVALEDDLMAASRYAYVSALDSNDGFRFAETIRARSDFMRKLKFDSRSFR

pLDDT: mean 84.99, std 15.15, range [32.16, 98.75]